Protein AF-A0AAV8ZRY1-F1 (afdb_monomer)

Foldseek 3Di:
DPPPPVVVVVVVVVVVVVVVVVVVVVVVVVVVVVVVVVVDPCVVVVVPPDDDDDDDDDPPDPPPPDPPDPDDDDDPVVVVVLVVLLVLLVVLQVQLPDPDLVSNLVSLLVNQVRDDHDLVSLQVQQVSHDLLSLLSNLQNANHDLSNADDAPPVLVDDDPPPDDVVPPLPDDPVNVVVCVVDVDPVVVVVVVLVVLLVQLLDQVCLVVCVVVVVLLVLVSVCSNPVVDPSSLLSSLSSLLSSLLPLVCSRVCRNRRVSSVLSVQLPDPQCSRNFSSLLSSQSNNPSHLFHAHPQKTFLPPSHDDPDAFFEEEEEFEAALDFQQGRQFDDDPDPPPPDSPDDDPPPPDDPDDDPDDDDDDPQDPVRVVVVVVVVDVVVVVLQVDWDQLDPDQPPQDPVSDDCSTDRSVPPPVPPVPVPDGGSGCCNPPVCVVPVSYGYMYGGDDHDPDDPDDPDPPDPDPDDLLNVLVVVLVSCVSRVNPVHHYHYDYDHSRVVSVVSNVVVD

pLDDT: mean 73.97, std 20.67, range [26.52, 97.5]

Radius of gyration: 34.52 Å; Cα contacts (8 Å, |Δi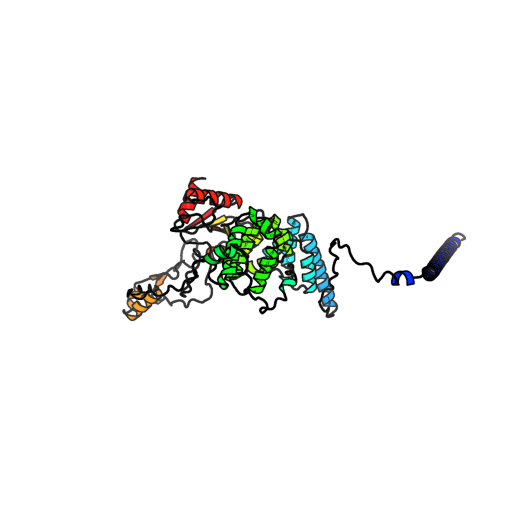|>4): 490; chains: 1; bounding box: 80×56×140 Å

Secondary structure (DSSP, 8-state):
--SHHHHHHHHHHHHHHHHHHHHHHHHHHHHHHHHHHHHS-TTHHHHTTS-------------------------HHHHHHHHHHHHHHHHHHHHHTSS-HHHHHHHHHHHTT-----HHHHHHHHHH--HHHHHHHHTTSS--GGGSPPPPGGGT---TT---GGGSSSSSTTHHHHTTT--SHHHHHHHHHHHHHHHHTSHHHHHHHHHTTHHHHHHHHHHHTTT-HHHHHHHHHHHHHHTTSGGGHHHHHHTTHHHHHHHHTT-SSHHHHHHHHHHHHHH-TT------TTEEEEE-SS--SS---EEEEEE--TT--HHHHTSPPPSS------TT--------------PPPPP---HHHHHHHHHHHS-HHHHHHH-EEESSSS-TT--TT--S--EEEGGG-------TT---S-HIIIIIHHH-TTEEEEEE-----SS--S-SSTT------HHHHHHHHHHHHHHTTTTSS-EEEEE-THHHHHHHHHHTT-

InterPro domains:
  IPR011989 Armadillo-like helical [G3DSA:1.25.10.10] (89-319)
  IPR016024 Armadillo-type fold [SSF48371] (89-302)
  IPR029058 Alpha/Beta hydrolase fold [SSF53474] (310-501)
  IPR052374 SERAC1 [PTHR48182] (255-501)
  IPR060562 SERAC1, N-terminal [PF27756] (91-151)

Mean predicted aligned error: 16.8 Å

Sequence (502 aa):
MRHKKFSNLLKYLSVTFIGTSAGWAYYQIKKTQCVLETAVDTSVLKVKGTTLQQEESHVEEFVQMQPFYPYEKSNLFRNTLDSLKFAYARRLVRLANSDNKSFRIKAVRQLGKVQHLDKWHCALLANMIDPRTAVGLARSGDVDKRLFMEPPLRYHNYNRDMIDNSHIVDHDSSSLELSKFILSESDVLPKCLESLLHHSSLEKYTKDIVDLNGLPLLMEIHHRYKNDINITIKLCQILSFMSFNRSLLQPIHKSGWIGVLSEWVNHKDIRISVPAARALANLDVDNDLTYSRRLYPLHPLLRTSRDQEVDVIFVHGLLGGVFYTWRQRSQAPNVMSIIGKNKKKEIILSGIEDTNPPERKTTKEFFRELKDQIDFEDICREFEIVWDDIPLKTNINAEGPYTCPGTTYDSKKNDGSLYTHCWPKDWLAVDCHNLRIIGINYETSLSMWAPICPSEKVKFTLEERSDELLGKLLGTGLGNKPIVWVTHSMGGLIVKNILCKG

Structure (mmCIF, N/CA/C/O backbone):
data_AF-A0AAV8ZRY1-F1
#
_entry.id   AF-A0AAV8ZRY1-F1
#
loop_
_atom_site.group_PDB
_atom_site.id
_atom_site.type_symbol
_atom_site.label_atom_id
_atom_site.label_alt_id
_atom_site.label_comp_id
_atom_site.label_asym_id
_atom_site.label_entity_id
_atom_site.label_seq_id
_atom_site.pdbx_PDB_ins_code
_atom_site.Cartn_x
_atom_site.Cartn_y
_atom_site.Cartn_z
_atom_site.occupancy
_atom_site.B_iso_or_equiv
_atom_site.auth_seq_id
_atom_site.auth_comp_id
_atom_site.auth_asym_id
_atom_site.auth_atom_id
_atom_site.pdbx_PDB_model_num
ATOM 1 N N . MET A 1 1 ? -1.579 -14.558 -92.190 1.00 52.06 1 MET A N 1
ATOM 2 C CA . MET A 1 1 ? -0.639 -15.344 -91.346 1.00 52.06 1 MET A CA 1
ATOM 3 C C . MET A 1 1 ? 0.729 -14.651 -91.098 1.00 52.06 1 MET A C 1
ATOM 5 O O . MET A 1 1 ? 1.733 -15.337 -90.966 1.00 52.06 1 MET A O 1
ATOM 9 N N . ARG A 1 2 ? 0.815 -13.308 -90.966 1.00 51.38 2 ARG A N 1
ATOM 10 C CA . ARG A 1 2 ? 2.103 -12.584 -90.757 1.00 51.38 2 ARG A CA 1
ATOM 11 C C . ARG A 1 2 ? 2.252 -11.807 -89.432 1.00 51.38 2 ARG A C 1
ATOM 13 O O . ARG A 1 2 ? 3.357 -11.388 -89.126 1.00 51.38 2 ARG A O 1
ATOM 20 N N . HIS A 1 3 ? 1.218 -11.694 -88.591 1.00 53.19 3 HIS A N 1
ATOM 21 C CA . HIS A 1 3 ? 1.291 -10.878 -87.360 1.00 53.19 3 HIS A CA 1
ATOM 22 C C . HIS A 1 3 ? 1.799 -11.599 -86.093 1.00 53.19 3 HIS A C 1
ATOM 24 O O . HIS A 1 3 ? 2.264 -10.940 -85.168 1.00 53.19 3 HIS A O 1
ATOM 30 N N . LYS A 1 4 ? 1.774 -12.940 -86.027 1.00 53.91 4 LYS A N 1
ATOM 31 C CA . LYS A 1 4 ? 2.181 -13.689 -84.813 1.00 53.91 4 LYS A CA 1
ATOM 32 C C . LYS A 1 4 ? 3.693 -13.944 -84.678 1.00 53.91 4 LYS A C 1
ATOM 34 O O . LYS A 1 4 ? 4.143 -14.246 -83.580 1.00 53.91 4 LYS A O 1
A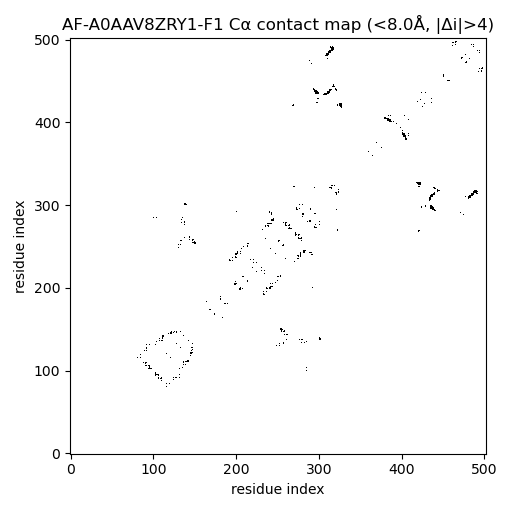TOM 39 N N . LYS A 1 5 ? 4.492 -13.796 -85.746 1.00 55.09 5 LYS A N 1
ATOM 40 C CA . LYS A 1 5 ? 5.957 -14.016 -85.690 1.00 55.09 5 LYS A CA 1
ATOM 41 C C . LYS A 1 5 ? 6.750 -12.807 -85.165 1.00 55.09 5 LYS A C 1
ATOM 43 O O . LYS A 1 5 ? 7.821 -13.000 -84.606 1.00 55.09 5 LYS A O 1
ATOM 48 N N . PHE A 1 6 ? 6.219 -11.586 -85.274 1.00 54.16 6 PHE A N 1
ATOM 49 C CA . PHE A 1 6 ? 6.943 -10.363 -84.889 1.00 54.16 6 PHE A CA 1
ATOM 50 C C . PHE A 1 6 ? 6.922 -10.092 -83.369 1.00 54.16 6 PHE A C 1
ATOM 52 O O . PHE A 1 6 ? 7.895 -9.602 -82.806 1.00 54.16 6 PHE A O 1
ATOM 59 N N . SER A 1 7 ? 5.846 -10.490 -82.679 1.00 58.00 7 SER A N 1
ATOM 60 C CA . SER A 1 7 ? 5.694 -10.306 -81.224 1.00 58.00 7 SER A CA 1
ATOM 61 C C . SER A 1 7 ? 6.673 -11.150 -80.399 1.00 58.00 7 SER A C 1
ATOM 63 O O . SER A 1 7 ? 7.182 -10.679 -79.383 1.00 58.00 7 SER A O 1
ATOM 65 N N . ASN A 1 8 ? 6.976 -12.374 -80.841 1.00 54.97 8 ASN A N 1
ATOM 66 C CA . ASN A 1 8 ? 7.923 -13.232 -80.131 1.00 54.97 8 ASN A CA 1
ATOM 67 C C . ASN A 1 8 ? 9.366 -12.743 -80.319 1.00 54.97 8 ASN A C 1
ATOM 69 O O . ASN A 1 8 ? 10.128 -12.749 -79.360 1.00 54.97 8 ASN A O 1
ATOM 73 N N . LEU A 1 9 ? 9.720 -12.233 -81.504 1.00 58.62 9 LEU A N 1
ATOM 74 C CA . LEU A 1 9 ? 11.056 -11.695 -81.777 1.00 58.62 9 LEU A CA 1
ATOM 75 C C . LEU A 1 9 ? 11.379 -10.465 -80.905 1.00 58.62 9 LEU A C 1
ATOM 77 O O . LEU A 1 9 ? 12.479 -10.372 -80.366 1.00 58.62 9 LEU A O 1
ATOM 81 N N . LEU A 1 10 ? 10.404 -9.569 -80.691 1.00 57.78 10 LEU A N 1
ATOM 82 C CA . LEU A 1 10 ? 10.576 -8.401 -79.815 1.00 57.78 10 LEU A CA 1
ATOM 83 C C . LEU A 1 10 ? 10.796 -8.784 -78.342 1.00 57.78 10 LEU A C 1
ATOM 85 O O . LEU A 1 10 ? 11.590 -8.143 -77.659 1.00 57.78 10 LEU A O 1
ATOM 89 N N . LYS A 1 11 ? 10.131 -9.842 -77.856 1.00 56.59 11 LYS A N 1
ATOM 90 C CA . LYS A 1 11 ? 10.300 -10.331 -76.476 1.00 56.59 11 LYS A CA 1
ATOM 91 C C . LYS A 1 11 ? 11.674 -10.961 -76.243 1.00 56.59 11 LYS A C 1
ATOM 93 O O . LYS A 1 11 ? 12.253 -10.772 -75.178 1.00 56.59 11 LYS A O 1
ATOM 98 N N . TYR A 1 12 ? 12.217 -11.679 -77.228 1.00 59.38 12 TYR A N 1
ATOM 99 C CA . TYR A 1 12 ? 13.570 -12.232 -77.110 1.00 59.38 12 TYR A CA 1
ATOM 100 C C . TYR A 1 12 ? 14.637 -11.131 -77.151 1.00 59.38 12 TYR A C 1
ATOM 102 O O . TYR A 1 12 ? 15.556 -11.165 -76.337 1.00 59.38 12 TYR A O 1
ATOM 110 N N . LEU A 1 13 ? 14.460 -10.105 -77.995 1.00 56.59 13 LEU A N 1
ATOM 111 C CA . LEU A 1 13 ? 15.364 -8.950 -78.058 1.00 56.59 13 LEU A CA 1
ATOM 112 C C . LEU A 1 13 ? 15.373 -8.119 -76.760 1.00 56.59 13 LEU A C 1
ATOM 114 O O . LEU A 1 13 ? 16.441 -7.688 -76.321 1.00 56.59 13 LEU A O 1
ATOM 118 N N . SER A 1 14 ? 14.222 -7.938 -76.098 1.00 55.66 14 SER A N 1
ATOM 119 C CA . SER A 1 14 ? 14.163 -7.211 -74.819 1.00 55.66 14 SER A CA 1
ATOM 120 C C . SER A 1 14 ? 14.844 -7.967 -73.674 1.00 55.66 14 SER A C 1
ATOM 122 O O . SER A 1 14 ? 15.498 -7.353 -72.836 1.00 55.66 14 SER A O 1
ATOM 124 N N . VAL A 1 15 ? 14.735 -9.300 -73.645 1.00 59.84 15 VAL A N 1
ATOM 125 C CA . VAL A 1 15 ? 15.370 -10.130 -72.604 1.00 59.84 15 VAL A CA 1
ATOM 126 C C . VAL A 1 15 ? 16.889 -10.175 -72.785 1.00 59.84 15 VAL A C 1
ATOM 128 O O . VAL A 1 15 ? 17.621 -10.079 -71.800 1.00 59.84 15 VAL A O 1
ATOM 131 N N . THR A 1 16 ? 17.382 -10.232 -74.027 1.00 59.72 16 THR A N 1
ATOM 132 C CA . THR A 1 16 ? 18.827 -10.173 -74.291 1.00 59.72 16 THR A CA 1
ATOM 133 C C . THR A 1 16 ? 19.429 -8.816 -73.932 1.00 59.72 16 THR A C 1
ATOM 135 O O . THR A 1 16 ? 20.517 -8.781 -73.366 1.00 59.72 16 THR A O 1
ATOM 138 N N . PHE A 1 17 ? 18.710 -7.710 -74.165 1.00 60.47 17 PHE A N 1
ATOM 139 C CA . PHE A 1 17 ? 19.205 -6.367 -73.841 1.00 60.47 17 PHE A CA 1
ATOM 140 C C . PHE A 1 17 ? 19.346 -6.153 -72.323 1.00 60.47 17 PHE A C 1
ATOM 142 O O . PHE A 1 17 ? 20.388 -5.690 -71.857 1.00 60.47 17 PHE A O 1
ATOM 149 N N . ILE A 1 18 ? 18.346 -6.586 -71.542 1.00 61.22 18 ILE A N 1
ATOM 150 C CA . ILE A 1 18 ? 18.346 -6.473 -70.072 1.00 61.22 18 ILE A CA 1
ATOM 151 C C . ILE A 1 18 ? 19.431 -7.361 -69.439 1.00 61.22 18 ILE A C 1
ATOM 153 O O . ILE A 1 18 ? 20.111 -6.942 -68.499 1.00 61.22 18 ILE A O 1
ATOM 157 N N . GLY A 1 19 ? 19.642 -8.569 -69.975 1.00 63.50 19 GLY A N 1
ATOM 158 C CA . GLY A 1 19 ? 20.704 -9.467 -69.512 1.00 63.50 19 GLY A CA 1
ATOM 159 C C . GLY A 1 19 ? 22.102 -8.881 -69.730 1.00 63.50 19 GLY A C 1
ATOM 160 O O . GLY A 1 19 ? 22.937 -8.908 -68.824 1.00 63.50 19 GLY A O 1
ATOM 161 N N . THR A 1 20 ? 22.344 -8.276 -70.898 1.00 69.12 20 THR A N 1
ATOM 162 C CA . THR A 1 20 ? 23.635 -7.643 -71.205 1.00 69.12 20 THR A CA 1
ATOM 163 C C . THR A 1 20 ? 23.892 -6.374 -70.389 1.00 69.12 20 THR A C 1
ATOM 165 O O . THR A 1 20 ? 25.020 -6.165 -69.945 1.00 69.12 20 THR A O 1
ATOM 168 N N . SER A 1 21 ? 22.865 -5.560 -70.106 1.00 65.81 21 SER A N 1
ATOM 169 C CA . SER A 1 21 ? 23.025 -4.352 -69.285 1.00 65.81 21 SER A CA 1
ATOM 170 C C . SER A 1 21 ? 23.278 -4.671 -67.810 1.00 65.81 21 SER A C 1
ATOM 172 O O . SER A 1 21 ? 24.099 -4.012 -67.175 1.00 65.81 21 SER A O 1
ATOM 174 N N . ALA A 1 22 ? 22.625 -5.705 -67.265 1.00 72.00 22 ALA A N 1
ATOM 175 C CA . ALA A 1 22 ? 22.845 -6.144 -65.886 1.00 72.00 22 ALA A CA 1
ATOM 176 C C . ALA A 1 22 ? 24.243 -6.759 -65.695 1.00 72.00 22 ALA A C 1
ATOM 178 O O . ALA A 1 22 ? 24.925 -6.454 -64.716 1.00 72.00 22 ALA A O 1
ATOM 179 N N . GLY A 1 23 ? 24.704 -7.565 -66.660 1.00 74.50 23 GLY A N 1
ATOM 180 C CA . GLY A 1 23 ? 26.063 -8.113 -66.659 1.00 74.50 23 GLY A CA 1
ATOM 181 C C . GLY A 1 23 ? 27.139 -7.027 -66.762 1.00 74.50 23 GLY A C 1
ATOM 182 O O . GLY A 1 23 ? 28.133 -7.071 -66.037 1.00 74.50 23 GLY A O 1
ATOM 183 N N . TRP A 1 24 ? 26.915 -6.008 -67.599 1.00 80.12 24 TRP A N 1
ATOM 184 C CA . TRP A 1 24 ? 27.822 -4.865 -67.719 1.00 80.12 24 TRP A CA 1
ATOM 185 C C . TRP A 1 24 ? 27.869 -4.023 -66.436 1.00 80.12 24 TRP A C 1
ATOM 187 O O . TRP A 1 24 ? 28.955 -3.679 -65.978 1.00 80.12 24 TRP A O 1
ATOM 197 N N . ALA A 1 25 ? 26.724 -3.759 -65.799 1.00 77.81 25 ALA A N 1
ATOM 198 C CA . ALA A 1 25 ? 26.672 -3.041 -64.524 1.00 77.81 25 ALA A CA 1
ATOM 199 C C . ALA A 1 25 ? 27.385 -3.807 -63.395 1.00 77.81 25 ALA A C 1
ATOM 201 O O . ALA A 1 25 ? 28.171 -3.218 -62.655 1.00 77.81 25 ALA A O 1
ATOM 202 N N . TYR A 1 26 ? 27.180 -5.126 -63.298 1.00 81.50 26 TYR A N 1
ATOM 203 C CA . TYR A 1 26 ? 27.884 -5.968 -62.326 1.00 81.50 26 TYR A CA 1
ATOM 204 C C . TYR A 1 26 ? 29.403 -5.950 -62.549 1.00 81.50 26 TYR A C 1
ATOM 206 O O . TYR A 1 26 ? 30.174 -5.811 -61.598 1.00 81.50 26 TYR A O 1
ATOM 214 N N . TYR A 1 27 ? 29.836 -6.026 -63.811 1.00 85.25 27 TYR A N 1
ATOM 215 C CA . TYR A 1 27 ? 31.248 -5.914 -64.168 1.00 85.25 27 TYR A CA 1
ATOM 216 C C . TYR A 1 27 ? 31.836 -4.550 -63.777 1.00 85.25 27 TYR A C 1
ATOM 218 O O . TYR A 1 27 ? 32.923 -4.502 -63.199 1.00 85.25 27 TYR A O 1
ATOM 226 N N . GLN A 1 28 ? 31.114 -3.449 -64.020 1.00 79.88 28 GLN A N 1
ATOM 227 C CA . GLN A 1 28 ? 31.569 -2.113 -63.625 1.00 79.88 28 GLN A CA 1
ATOM 228 C C . GLN A 1 28 ? 31.675 -1.962 -62.106 1.00 79.88 28 GLN A C 1
ATOM 230 O O . GLN A 1 28 ? 32.688 -1.449 -61.647 1.00 79.88 28 GLN A O 1
ATOM 235 N N . ILE A 1 29 ? 30.709 -2.474 -61.332 1.00 81.75 29 ILE A N 1
ATOM 236 C CA . ILE A 1 29 ? 30.741 -2.434 -59.858 1.00 81.75 29 ILE A CA 1
ATOM 237 C C . ILE A 1 29 ? 31.947 -3.202 -59.310 1.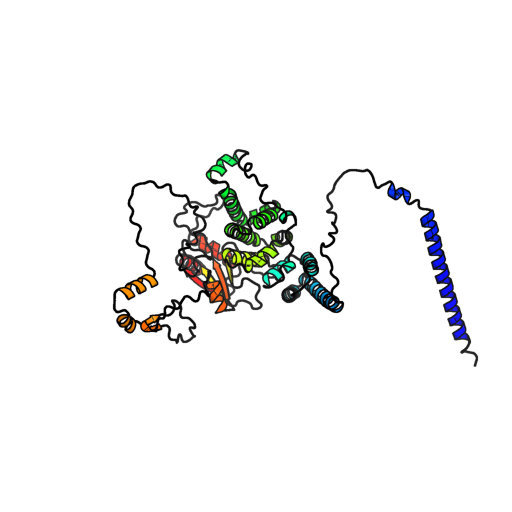00 81.75 29 ILE A C 1
ATOM 239 O O . ILE A 1 29 ? 32.660 -2.702 -58.441 1.00 81.75 29 ILE A O 1
ATOM 243 N N . LYS A 1 30 ? 32.228 -4.402 -59.835 1.00 79.25 30 LYS A N 1
ATOM 244 C CA . LYS A 1 30 ? 33.404 -5.170 -59.400 1.00 79.25 30 LYS A CA 1
ATOM 245 C C . LYS A 1 30 ? 34.716 -4.474 -59.756 1.00 79.25 30 LYS A C 1
ATOM 247 O O . LYS A 1 30 ? 35.675 -4.533 -58.987 1.00 79.25 30 LYS A O 1
ATOM 252 N N . LYS A 1 31 ? 34.764 -3.810 -60.913 1.00 81.94 31 LYS A N 1
ATOM 253 C CA . LYS A 1 31 ? 35.942 -3.063 -61.354 1.00 81.94 31 LYS A CA 1
ATOM 254 C C . LYS A 1 31 ? 36.179 -1.826 -60.484 1.00 81.94 31 LYS A C 1
ATOM 256 O O . LYS A 1 31 ? 37.316 -1.604 -60.081 1.00 81.94 31 LYS A O 1
ATOM 261 N N . THR A 1 32 ? 35.141 -1.060 -60.141 1.00 73.56 32 THR A N 1
ATOM 262 C CA . THR A 1 32 ? 35.274 0.084 -59.222 1.00 73.56 32 THR A CA 1
ATOM 263 C C . THR A 1 32 ? 35.613 -0.346 -57.803 1.00 73.56 32 THR A C 1
ATOM 265 O O . THR A 1 32 ? 36.431 0.321 -57.178 1.00 73.56 32 THR A O 1
ATOM 268 N N . GLN A 1 33 ? 35.076 -1.467 -57.312 1.00 75.06 33 GLN A N 1
ATOM 269 C CA . GLN A 1 33 ? 35.455 -2.013 -56.005 1.00 75.06 33 GLN A CA 1
ATOM 270 C C . GLN A 1 33 ? 36.952 -2.349 -55.950 1.00 75.06 33 GLN A C 1
ATOM 272 O O . GLN A 1 33 ? 37.641 -1.915 -55.034 1.00 75.06 33 GLN A O 1
ATOM 277 N N . CYS A 1 34 ? 37.475 -3.046 -56.963 1.00 74.12 34 CYS A N 1
ATOM 278 C CA . CYS A 1 34 ? 38.893 -3.400 -57.021 1.00 74.12 34 CYS A CA 1
ATOM 279 C C . CYS A 1 34 ? 39.795 -2.156 -57.112 1.00 74.12 34 CYS A C 1
ATOM 281 O O . CYS A 1 34 ? 40.821 -2.082 -56.439 1.00 74.12 34 CYS A O 1
ATOM 283 N N . VAL A 1 35 ? 39.393 -1.138 -57.882 1.00 76.94 35 VAL A N 1
ATOM 284 C CA . VAL A 1 35 ? 40.131 0.134 -57.959 1.00 76.94 35 VAL A CA 1
ATOM 285 C C . VAL A 1 35 ? 40.095 0.886 -56.624 1.00 76.94 35 VAL A C 1
ATOM 287 O O . VAL A 1 35 ? 41.128 1.393 -56.207 1.00 76.94 35 VAL A O 1
ATOM 290 N N . LEU A 1 36 ? 38.958 0.920 -55.922 1.00 63.31 36 LEU A N 1
ATOM 291 C CA . LEU A 1 36 ? 38.837 1.556 -54.603 1.00 63.31 36 LEU A CA 1
ATOM 292 C C . LEU A 1 36 ? 39.663 0.837 -53.529 1.00 63.31 36 LEU A C 1
ATOM 294 O O . LEU A 1 36 ? 40.343 1.496 -52.749 1.00 63.31 36 LEU A O 1
ATOM 298 N N . GLU A 1 37 ? 39.660 -0.496 -53.524 1.00 66.25 37 GLU A N 1
ATOM 299 C CA . GLU A 1 37 ? 40.460 -1.309 -52.597 1.00 66.25 37 GLU A CA 1
ATOM 300 C C . GLU A 1 37 ? 41.972 -1.179 -52.851 1.00 66.25 37 GLU A C 1
ATOM 302 O O . GLU A 1 37 ? 42.760 -1.355 -51.927 1.00 66.25 37 GLU A O 1
ATOM 307 N N . THR A 1 38 ? 42.381 -0.823 -54.076 1.00 70.19 38 THR A N 1
ATOM 308 C CA . THR A 1 38 ? 43.798 -0.613 -54.434 1.00 70.19 38 THR A CA 1
ATOM 309 C C . THR A 1 38 ? 44.236 0.852 -54.286 1.00 70.19 38 THR A C 1
ATOM 311 O O . THR A 1 38 ? 45.414 1.123 -54.071 1.00 70.19 38 THR A O 1
ATOM 314 N N . ALA A 1 39 ? 43.309 1.810 -54.405 1.00 66.81 39 ALA A N 1
ATOM 315 C CA . ALA A 1 39 ? 43.596 3.246 -54.338 1.00 66.81 39 ALA A CA 1
ATOM 316 C C . ALA A 1 39 ? 43.594 3.812 -52.909 1.00 66.81 39 ALA A C 1
ATOM 318 O O . ALA A 1 39 ? 44.154 4.884 -52.679 1.00 66.81 39 ALA A O 1
ATOM 319 N N . VAL A 1 40 ? 42.963 3.123 -51.954 1.00 57.97 40 VAL A N 1
ATOM 320 C CA . VAL A 1 40 ? 42.898 3.557 -50.555 1.00 57.97 40 VAL A CA 1
ATOM 321 C C . VAL A 1 40 ? 43.847 2.708 -49.721 1.00 57.97 40 VAL A C 1
ATOM 323 O O . VAL A 1 40 ? 43.578 1.542 -49.436 1.00 57.97 40 VAL A O 1
ATOM 326 N N . ASP A 1 41 ? 44.956 3.309 -49.299 1.00 57.50 41 ASP A N 1
ATOM 327 C CA . ASP A 1 41 ? 45.880 2.686 -48.359 1.00 57.50 41 ASP A CA 1
ATOM 328 C C . ASP A 1 41 ? 45.215 2.568 -46.974 1.00 57.50 41 ASP A C 1
ATOM 330 O O . ASP A 1 41 ? 45.137 3.515 -46.186 1.00 57.50 41 ASP A O 1
ATOM 334 N N . THR A 1 42 ? 44.677 1.383 -46.684 1.00 61.03 42 THR A N 1
ATOM 335 C CA . THR A 1 42 ? 43.974 1.079 -45.426 1.00 61.03 42 THR A CA 1
ATOM 336 C C . THR A 1 42 ? 44.913 1.001 -44.216 1.00 61.03 42 THR A C 1
ATOM 338 O O . THR A 1 42 ? 44.446 0.871 -43.081 1.00 61.03 42 THR A O 1
ATOM 341 N N . SER A 1 43 ? 46.230 1.140 -44.413 1.00 58.31 43 SER A N 1
ATOM 342 C CA . SER A 1 43 ? 47.215 1.184 -43.330 1.00 58.31 43 SER A CA 1
ATOM 343 C C . SER A 1 43 ? 47.114 2.454 -42.467 1.00 58.31 43 SER A C 1
ATOM 345 O O . SER A 1 43 ? 47.395 2.394 -41.269 1.00 58.31 43 SER A O 1
ATOM 347 N N . VAL A 1 44 ? 46.589 3.568 -43.000 1.00 54.00 44 VAL A N 1
ATOM 348 C CA . VAL A 1 44 ? 46.412 4.836 -42.257 1.00 54.00 44 VAL A CA 1
ATOM 349 C C . VAL A 1 44 ? 45.353 4.722 -41.148 1.00 54.00 44 VAL A C 1
ATOM 351 O O . VAL A 1 44 ? 45.446 5.395 -40.120 1.00 54.00 44 VAL A O 1
ATOM 354 N N . LEU A 1 45 ? 44.383 3.812 -41.290 1.00 50.06 45 LEU A N 1
ATOM 355 C CA . LEU A 1 45 ? 43.372 3.550 -40.256 1.00 50.06 45 LEU A CA 1
ATOM 356 C C . LEU A 1 45 ? 43.932 2.771 -39.056 1.00 50.06 45 LEU A C 1
ATOM 358 O O . LEU A 1 45 ? 43.359 2.837 -37.972 1.00 50.06 45 LEU A O 1
ATOM 362 N N . LYS A 1 46 ? 45.065 2.072 -39.215 1.00 53.94 46 LYS A N 1
ATOM 363 C CA . LYS A 1 46 ? 45.738 1.361 -38.113 1.00 53.94 46 LYS A CA 1
ATOM 364 C C . LYS A 1 46 ? 46.675 2.257 -37.300 1.00 53.94 46 LYS A C 1
ATOM 366 O O . LYS A 1 46 ? 46.963 1.934 -36.155 1.00 53.94 46 LYS A O 1
ATOM 371 N N . VAL A 1 47 ? 47.115 3.388 -37.855 1.00 50.78 47 VAL A N 1
ATOM 372 C CA . VAL A 1 47 ? 48.062 4.309 -37.197 1.00 50.78 47 VAL A CA 1
ATOM 373 C C . VAL A 1 47 ? 47.366 5.273 -36.224 1.00 50.78 47 VAL A C 1
ATOM 375 O O . VAL A 1 47 ? 48.002 5.801 -35.320 1.00 50.78 47 VAL A O 1
ATOM 378 N N . LYS A 1 48 ? 46.043 5.459 -36.329 1.00 41.59 48 LYS A N 1
ATOM 379 C CA . LYS A 1 48 ? 45.269 6.353 -35.442 1.00 41.59 48 LYS A CA 1
ATOM 380 C C . LYS A 1 48 ? 44.736 5.701 -34.155 1.00 41.59 48 LYS A C 1
ATOM 382 O O . LYS A 1 48 ? 44.014 6.354 -33.410 1.00 41.59 48 LYS A O 1
ATOM 387 N N . GLY A 1 49 ? 45.075 4.435 -33.896 1.00 41.91 49 GLY A N 1
ATOM 388 C CA . GLY A 1 49 ? 44.591 3.667 -32.740 1.00 41.91 49 GLY A CA 1
ATOM 389 C C . GLY A 1 49 ? 45.369 3.866 -31.436 1.00 41.91 49 GLY A C 1
ATOM 390 O O . GLY A 1 49 ? 44.983 3.303 -30.416 1.00 41.91 49 GLY A O 1
ATOM 391 N N . THR A 1 50 ? 46.446 4.651 -31.434 1.00 45.16 50 THR A N 1
ATOM 392 C CA . THR A 1 50 ? 47.291 4.811 -30.248 1.00 45.16 50 THR A CA 1
ATOM 393 C C . THR A 1 50 ? 47.651 6.274 -30.046 1.00 45.16 50 THR A C 1
ATOM 395 O O . THR A 1 50 ? 48.389 6.855 -30.836 1.00 45.16 50 THR A O 1
ATOM 398 N N . THR A 1 51 ? 47.199 6.817 -28.914 1.00 38.25 51 THR A N 1
ATOM 399 C CA . THR A 1 51 ? 47.543 8.132 -28.343 1.00 38.25 51 THR A CA 1
ATOM 400 C C . THR A 1 51 ? 46.670 9.289 -28.821 1.00 38.25 51 THR A C 1
ATOM 402 O O . THR A 1 51 ? 46.972 9.920 -29.823 1.00 38.25 51 THR A O 1
ATOM 405 N N . LEU A 1 52 ? 45.621 9.599 -28.052 1.00 33.34 52 LEU A N 1
ATOM 406 C CA . LEU A 1 52 ? 45.382 10.932 -27.482 1.00 33.34 52 LEU A CA 1
ATOM 407 C C . LEU A 1 52 ? 44.417 10.775 -26.292 1.00 33.34 52 LEU A C 1
ATOM 409 O O . LEU A 1 52 ? 43.287 10.317 -26.442 1.00 33.34 52 LEU A O 1
ATOM 413 N N . GLN A 1 53 ? 44.923 11.092 -25.103 1.00 31.16 53 GLN A N 1
ATOM 414 C CA . GLN A 1 53 ? 44.196 11.135 -23.838 1.00 31.16 53 GLN A CA 1
ATOM 415 C C . GLN A 1 53 ? 43.440 12.472 -23.693 1.00 31.16 53 GLN A C 1
ATOM 417 O O . GLN A 1 53 ? 44.011 13.523 -23.962 1.00 31.16 53 GLN A O 1
ATOM 422 N N . GLN A 1 54 ? 42.208 12.362 -23.177 1.00 30.52 54 GLN A N 1
ATOM 423 C CA . GLN A 1 54 ? 41.484 13.270 -22.266 1.00 30.52 54 GLN A CA 1
ATOM 424 C C . GLN A 1 54 ? 40.904 14.618 -22.757 1.00 30.52 54 GLN A C 1
ATOM 426 O O . GLN A 1 54 ? 41.613 15.602 -22.906 1.00 30.52 54 GLN A O 1
ATOM 431 N N . GLU A 1 55 ? 39.565 14.664 -22.844 1.00 28.22 55 GLU A N 1
ATOM 432 C CA . GLU A 1 55 ? 38.688 15.510 -22.003 1.00 28.22 55 GLU A CA 1
ATOM 433 C C . GLU A 1 55 ? 37.264 14.897 -22.003 1.00 28.22 55 GLU A C 1
ATOM 435 O O . GLU A 1 55 ? 36.554 14.906 -23.009 1.00 28.22 55 GLU A O 1
ATOM 440 N N . GLU A 1 56 ? 36.877 14.261 -20.890 1.00 28.31 56 GLU A N 1
ATOM 441 C CA . GLU A 1 56 ? 35.625 13.503 -20.733 1.00 28.31 56 GLU A CA 1
ATOM 442 C C . GLU A 1 56 ? 34.420 14.431 -20.506 1.00 28.31 56 GLU A C 1
ATOM 444 O O . GLU A 1 56 ? 34.253 15.027 -19.445 1.00 28.31 56 GLU A O 1
ATOM 449 N N . SER A 1 57 ? 33.516 14.479 -21.486 1.00 26.52 57 SER A N 1
ATOM 450 C CA . SER A 1 57 ? 32.097 14.745 -21.243 1.00 26.52 57 SER A CA 1
ATOM 451 C C . SER A 1 57 ? 31.387 13.391 -21.244 1.00 26.52 57 SER A C 1
ATOM 453 O O . SER A 1 57 ? 31.327 12.718 -22.270 1.00 26.52 57 SER A O 1
ATOM 455 N N . HIS A 1 58 ? 30.922 12.939 -20.075 1.00 26.94 58 HIS A N 1
ATOM 456 C CA . HIS A 1 58 ? 30.268 11.637 -19.912 1.00 26.94 58 HIS A CA 1
ATOM 457 C C . HIS A 1 58 ? 28.920 11.595 -20.651 1.00 26.94 58 HIS A C 1
ATOM 459 O O . HIS A 1 58 ? 27.85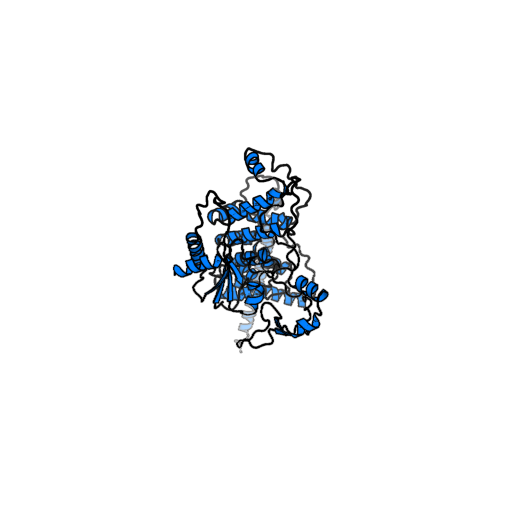6 11.822 -20.078 1.00 26.94 58 HIS A O 1
ATOM 465 N N . VAL A 1 59 ? 28.970 11.279 -21.941 1.00 29.30 59 VAL A N 1
ATOM 466 C CA . VAL A 1 59 ? 27.875 10.634 -22.659 1.00 29.30 59 VAL A CA 1
ATOM 467 C C . VAL A 1 59 ? 27.978 9.155 -22.303 1.00 29.30 59 VAL A C 1
ATOM 469 O O . VAL A 1 59 ? 28.963 8.511 -22.651 1.00 29.30 59 VAL A O 1
ATOM 472 N N . GLU A 1 60 ? 27.005 8.640 -21.548 1.00 30.42 60 GLU A N 1
ATOM 473 C CA . GLU A 1 60 ? 26.908 7.219 -21.201 1.00 30.42 60 GLU A CA 1
ATOM 474 C C . GLU A 1 60 ? 26.930 6.372 -22.480 1.00 30.42 60 GLU A C 1
ATOM 476 O O . GLU A 1 60 ? 25.950 6.266 -23.221 1.00 30.42 60 GLU A O 1
ATOM 481 N N . GLU A 1 61 ? 28.093 5.789 -22.751 1.00 29.75 61 GLU A N 1
ATOM 482 C CA . GLU A 1 61 ? 28.296 4.794 -23.783 1.00 29.75 61 GLU A CA 1
ATOM 483 C C . GLU A 1 61 ? 27.411 3.589 -23.445 1.00 29.75 61 GLU A C 1
ATOM 485 O O . GLU A 1 61 ? 27.521 2.981 -22.376 1.00 29.75 61 GLU A O 1
ATOM 490 N N . PHE A 1 62 ? 26.473 3.274 -24.340 1.00 26.67 62 PHE A N 1
ATOM 491 C CA . PHE A 1 62 ? 25.641 2.081 -24.247 1.00 26.67 62 PHE A CA 1
ATOM 492 C C . PHE A 1 62 ? 26.550 0.849 -24.245 1.00 26.67 62 PHE A C 1
ATOM 494 O O . PHE A 1 62 ? 26.929 0.335 -25.297 1.00 26.67 62 PHE A O 1
ATOM 501 N N . VAL A 1 63 ? 26.867 0.339 -23.055 1.00 29.75 63 VAL A N 1
ATOM 502 C CA . VAL A 1 63 ? 27.431 -0.997 -22.890 1.00 29.75 63 VAL A CA 1
ATOM 503 C C . VAL A 1 63 ? 26.414 -1.972 -23.474 1.00 29.75 63 VAL A C 1
ATOM 505 O O . VAL A 1 63 ? 25.360 -2.230 -22.889 1.00 29.75 63 VAL A O 1
ATOM 508 N N . GLN A 1 64 ? 26.716 -2.515 -24.652 1.00 28.23 64 GLN A N 1
ATOM 509 C CA . GLN A 1 64 ? 26.033 -3.687 -25.184 1.00 28.23 64 GLN A CA 1
ATOM 510 C C . GLN A 1 64 ? 26.348 -4.861 -24.246 1.00 28.23 64 GLN A C 1
ATOM 512 O O . GLN A 1 64 ? 27.294 -5.617 -24.451 1.00 28.23 64 GLN A O 1
ATOM 517 N N . MET A 1 65 ? 25.571 -5.001 -23.170 1.00 27.36 65 MET A N 1
ATOM 518 C CA . MET A 1 65 ? 25.581 -6.212 -22.360 1.00 27.36 65 MET A CA 1
ATOM 519 C C . MET A 1 65 ? 25.102 -7.358 -23.251 1.00 27.36 65 MET A C 1
ATOM 521 O O . MET A 1 65 ? 23.915 -7.457 -23.569 1.00 27.36 65 MET A O 1
ATOM 525 N N . GLN A 1 66 ? 26.020 -8.229 -23.675 1.00 29.97 66 GLN A N 1
ATOM 526 C CA . GLN A 1 66 ? 25.616 -9.539 -24.169 1.00 29.97 66 GLN A CA 1
ATOM 527 C C . GLN A 1 66 ? 24.880 -10.259 -23.030 1.00 29.97 66 GLN A C 1
ATOM 529 O O . GLN A 1 66 ? 25.414 -10.330 -21.920 1.00 29.97 66 GLN A O 1
ATOM 534 N N . PRO A 1 67 ? 23.658 -10.775 -23.250 1.00 33.19 67 PRO A N 1
ATOM 535 C CA . PRO A 1 67 ? 22.961 -11.513 -22.212 1.00 33.19 67 PRO A CA 1
ATOM 536 C C . PRO A 1 67 ? 23.765 -12.771 -21.861 1.00 33.19 67 PRO A C 1
ATOM 538 O O . PRO A 1 67 ? 23.964 -13.652 -22.696 1.00 33.19 67 PRO A O 1
ATOM 541 N N . PHE A 1 68 ? 24.210 -12.850 -20.607 1.00 39.09 68 PHE A N 1
ATOM 542 C CA . PHE A 1 68 ? 24.885 -14.003 -20.014 1.00 39.09 68 PHE A CA 1
ATOM 543 C C . PHE A 1 68 ? 23.865 -15.124 -19.749 1.00 39.09 68 PHE A C 1
ATOM 545 O O . PHE A 1 68 ? 23.528 -15.424 -18.607 1.00 39.09 68 PHE A O 1
ATOM 552 N N . TYR A 1 69 ? 23.302 -15.712 -20.806 1.00 41.16 69 TYR A N 1
ATOM 553 C CA . TYR A 1 69 ? 22.494 -16.926 -20.699 1.00 41.16 69 TYR A CA 1
ATOM 554 C C . TYR A 1 69 ? 22.902 -17.913 -21.795 1.00 41.16 69 TYR A C 1
ATOM 556 O O . TYR A 1 69 ? 22.738 -17.597 -22.975 1.00 41.16 69 TYR A O 1
ATOM 564 N N . PRO A 1 70 ? 23.426 -19.102 -21.443 1.00 35.56 70 PRO A N 1
ATOM 565 C CA . PRO A 1 70 ? 23.703 -20.134 -22.429 1.00 35.56 70 PRO A CA 1
ATOM 566 C C . PRO A 1 70 ? 22.380 -20.572 -23.072 1.00 35.56 70 PRO A C 1
ATOM 568 O O . PRO A 1 70 ? 21.466 -21.048 -22.400 1.00 35.56 70 PRO A O 1
ATOM 571 N N . TYR A 1 71 ? 22.256 -20.353 -24.380 1.00 40.00 71 TYR A N 1
ATOM 572 C CA . TYR A 1 71 ? 21.115 -20.797 -25.175 1.00 40.00 71 TYR A CA 1
ATOM 573 C C . TYR A 1 71 ? 21.280 -22.288 -25.490 1.00 40.00 71 TYR A C 1
ATOM 575 O O . TYR A 1 71 ? 21.979 -22.662 -26.434 1.00 40.00 71 TYR A O 1
ATOM 583 N N . GLU A 1 72 ? 20.655 -23.155 -24.695 1.00 45.59 72 GLU A N 1
ATOM 584 C CA . GLU A 1 72 ? 20.570 -24.579 -25.017 1.00 45.59 72 GLU A CA 1
ATOM 585 C C . GLU A 1 72 ? 19.483 -24.812 -26.073 1.00 45.59 72 GLU A C 1
ATOM 587 O O . GLU A 1 72 ? 18.291 -24.597 -25.843 1.00 45.59 72 GLU A O 1
ATOM 592 N N . LYS A 1 73 ? 19.892 -25.273 -27.261 1.00 39.97 73 LYS A N 1
ATOM 593 C CA . LYS A 1 73 ? 18.966 -25.731 -28.303 1.00 39.97 73 LYS A CA 1
ATOM 594 C C . LYS A 1 73 ? 18.236 -26.983 -27.813 1.00 39.97 73 LYS A C 1
ATOM 596 O O . LYS A 1 73 ? 18.737 -28.091 -27.970 1.00 39.97 73 LYS A O 1
ATOM 601 N N . SER A 1 74 ? 17.019 -26.819 -27.303 1.00 49.75 74 SER A N 1
ATOM 602 C CA . SER A 1 74 ? 16.063 -27.922 -27.179 1.00 49.75 74 SER A CA 1
ATOM 603 C C . SER A 1 74 ? 14.963 -27.802 -28.244 1.00 49.75 74 SER A C 1
ATOM 605 O O . SER A 1 74 ? 14.618 -26.707 -28.667 1.00 49.75 74 SER A O 1
ATOM 607 N N . ASN A 1 75 ? 14.505 -28.948 -28.756 1.00 54.25 75 ASN A N 1
ATOM 608 C CA . ASN A 1 75 ? 13.387 -29.222 -29.679 1.00 54.25 75 ASN A CA 1
ATOM 609 C C . ASN A 1 75 ? 12.771 -28.054 -30.493 1.00 54.25 75 ASN A C 1
ATOM 611 O O . ASN A 1 75 ? 12.083 -27.187 -29.959 1.00 54.25 75 ASN A O 1
ATOM 615 N N . LEU A 1 76 ? 12.871 -28.142 -31.829 1.00 55.72 76 LEU A N 1
ATOM 616 C CA . LEU A 1 76 ? 12.313 -27.199 -32.823 1.00 55.72 76 LEU A CA 1
ATOM 617 C C . LEU A 1 76 ? 10.868 -26.734 -32.537 1.00 55.72 76 LEU A C 1
ATOM 619 O O . LEU A 1 76 ? 10.583 -25.544 -32.640 1.00 55.72 76 LEU A O 1
ATOM 623 N N . PHE A 1 77 ? 9.969 -27.636 -32.128 1.00 56.47 77 PHE A N 1
ATOM 624 C CA . PHE A 1 77 ? 8.573 -27.290 -31.825 1.00 56.47 77 PHE A CA 1
ATOM 625 C C . PHE A 1 77 ? 8.412 -26.426 -30.564 1.00 56.47 77 PHE A C 1
ATOM 627 O O . PHE A 1 77 ? 7.606 -25.495 -30.574 1.00 56.47 77 PHE A O 1
ATOM 634 N N . ARG A 1 78 ? 9.203 -26.672 -29.506 1.00 61.59 78 ARG A N 1
ATOM 635 C CA . ARG A 1 78 ? 9.192 -25.828 -28.295 1.00 61.59 78 ARG A CA 1
ATOM 636 C C . ARG A 1 78 ? 9.641 -24.408 -28.636 1.00 61.59 78 ARG A C 1
ATOM 638 O O . ARG A 1 78 ? 8.916 -23.463 -28.350 1.00 61.59 78 ARG A O 1
ATOM 645 N N . ASN A 1 79 ? 10.711 -24.276 -29.421 1.00 66.00 79 ASN A N 1
ATOM 646 C CA . ASN A 1 79 ? 11.229 -22.972 -29.852 1.00 66.00 79 ASN A CA 1
ATOM 647 C C . ASN A 1 79 ? 10.201 -22.141 -30.634 1.00 66.00 79 ASN A C 1
ATOM 649 O O . ASN A 1 79 ? 10.113 -20.931 -30.438 1.00 66.00 79 ASN A O 1
ATOM 653 N N . THR A 1 80 ? 9.391 -22.768 -31.496 1.00 72.50 80 THR A N 1
ATOM 654 C CA . THR A 1 80 ? 8.335 -22.038 -32.223 1.00 72.50 80 THR A CA 1
ATOM 655 C C . THR A 1 80 ? 7.231 -21.532 -31.294 1.00 72.50 80 THR A C 1
ATOM 657 O O . THR A 1 80 ? 6.862 -20.360 -31.372 1.00 72.50 80 THR A O 1
ATOM 660 N N . LEU A 1 81 ? 6.747 -22.362 -30.365 1.00 79.94 81 LEU A N 1
ATOM 661 C CA . LEU A 1 81 ? 5.725 -21.963 -29.396 1.00 79.94 81 LEU A CA 1
ATOM 662 C C . LEU A 1 81 ? 6.237 -20.886 -28.438 1.00 79.94 81 LEU A C 1
ATOM 664 O O . LEU A 1 81 ? 5.525 -19.918 -28.181 1.00 79.94 81 LEU A O 1
ATOM 668 N N . ASP A 1 82 ? 7.470 -21.008 -27.953 1.00 78.94 82 ASP A N 1
ATOM 669 C CA . ASP A 1 82 ? 8.057 -20.037 -27.031 1.00 78.94 82 ASP A CA 1
ATOM 670 C C . ASP A 1 82 ? 8.348 -18.702 -27.731 1.00 78.94 82 ASP A C 1
ATOM 672 O O . ASP A 1 82 ? 8.084 -17.641 -27.164 1.00 78.94 82 ASP A O 1
ATOM 676 N N . SER A 1 83 ? 8.728 -18.727 -29.015 1.00 81.62 83 SER A N 1
ATOM 677 C CA . SER A 1 83 ? 8.839 -17.510 -29.831 1.00 81.62 83 SER A CA 1
ATOM 678 C C . SER A 1 83 ? 7.491 -16.804 -30.040 1.00 81.62 83 SER A C 1
ATOM 680 O O . SER A 1 83 ? 7.421 -15.575 -29.981 1.00 81.62 83 SER A O 1
ATOM 682 N N . LEU A 1 84 ? 6.399 -17.560 -30.220 1.00 84.88 84 LEU A N 1
ATOM 683 C CA . LEU A 1 84 ? 5.046 -17.010 -30.348 1.00 84.88 84 LEU A CA 1
ATOM 684 C C . LEU A 1 84 ? 4.541 -16.441 -29.019 1.00 84.88 84 LEU A C 1
ATOM 686 O O . LEU A 1 84 ? 4.007 -15.330 -28.997 1.00 84.88 84 LEU A O 1
ATOM 690 N N . LYS A 1 85 ? 4.747 -17.158 -27.907 1.00 86.62 85 LYS A N 1
ATOM 691 C CA . LYS A 1 85 ? 4.442 -16.663 -26.554 1.00 86.62 85 LYS A CA 1
ATOM 692 C C . LYS A 1 85 ? 5.200 -15.374 -26.263 1.00 86.62 85 LYS A C 1
ATOM 694 O O . LYS A 1 85 ? 4.602 -14.415 -25.781 1.00 86.62 85 LYS A O 1
ATOM 699 N N . PHE A 1 86 ? 6.487 -15.323 -26.598 1.00 89.06 86 PHE A N 1
ATOM 700 C CA . PHE A 1 86 ? 7.294 -14.125 -26.425 1.00 89.06 86 PHE A CA 1
ATOM 701 C C . PHE A 1 86 ? 6.809 -12.974 -27.312 1.00 89.06 86 PHE A C 1
ATOM 703 O O . PHE A 1 86 ? 6.651 -11.855 -26.827 1.00 89.06 86 PHE A O 1
ATOM 710 N N . ALA A 1 87 ? 6.496 -13.227 -28.586 1.00 87.19 87 ALA A N 1
ATOM 711 C CA . ALA A 1 87 ? 5.934 -12.213 -29.478 1.00 87.19 87 ALA A CA 1
ATOM 712 C C . ALA A 1 87 ? 4.599 -11.658 -28.948 1.00 87.19 87 ALA A C 1
ATOM 714 O O . ALA A 1 87 ? 4.368 -10.445 -28.989 1.00 87.19 87 ALA A O 1
ATOM 715 N N . TYR A 1 88 ? 3.746 -12.527 -28.399 1.00 91.00 88 TYR A N 1
ATOM 716 C CA . TYR A 1 88 ? 2.503 -12.145 -27.737 1.00 91.00 88 TYR A CA 1
ATOM 717 C C . TYR A 1 88 ? 2.758 -11.299 -26.480 1.00 91.00 88 TYR A C 1
ATOM 719 O O . TYR A 1 88 ? 2.223 -10.194 -26.377 1.00 91.00 88 TYR A O 1
ATOM 727 N N . ALA A 1 89 ? 3.631 -11.746 -25.572 1.00 91.69 89 ALA A N 1
ATOM 728 C CA . ALA A 1 89 ? 3.999 -11.008 -24.361 1.00 91.69 89 ALA A CA 1
ATOM 729 C C . ALA A 1 89 ? 4.615 -9.636 -24.688 1.00 91.69 89 ALA A C 1
ATOM 731 O O . ALA A 1 89 ? 4.231 -8.619 -24.115 1.00 91.69 89 ALA A O 1
ATOM 732 N N . ARG A 1 90 ? 5.491 -9.567 -25.695 1.00 92.31 90 ARG A N 1
ATOM 733 C CA . ARG A 1 90 ? 6.081 -8.317 -26.190 1.00 92.31 90 ARG A CA 1
ATOM 734 C C . ARG A 1 90 ? 5.025 -7.366 -26.755 1.00 92.31 90 ARG A C 1
ATOM 736 O O . ARG A 1 90 ? 5.112 -6.155 -26.549 1.00 92.31 90 ARG A O 1
ATOM 743 N N . ARG A 1 91 ? 4.016 -7.887 -27.463 1.00 92.00 91 ARG A N 1
ATOM 744 C CA . ARG A 1 91 ? 2.876 -7.086 -27.933 1.00 92.00 91 ARG A CA 1
ATOM 745 C C . ARG A 1 91 ? 2.043 -6.566 -26.761 1.00 92.00 91 ARG A C 1
ATOM 747 O O . ARG A 1 91 ? 1.650 -5.404 -26.794 1.00 92.00 91 ARG A O 1
ATOM 754 N N . LEU A 1 92 ? 1.811 -7.385 -25.735 1.00 93.12 92 LEU A N 1
ATOM 755 C CA . LEU A 1 92 ? 1.122 -6.956 -24.518 1.00 93.12 92 LEU A CA 1
ATOM 756 C C . LEU A 1 92 ? 1.883 -5.844 -23.795 1.00 93.12 92 LEU A C 1
ATOM 758 O O . LEU A 1 92 ? 1.255 -4.855 -23.445 1.00 93.12 92 LEU A O 1
ATOM 762 N N . VAL A 1 93 ? 3.210 -5.935 -23.653 1.00 93.06 93 VAL A N 1
ATOM 763 C CA . VAL A 1 93 ? 4.023 -4.853 -23.061 1.00 93.06 93 VAL A CA 1
ATOM 764 C C . VAL A 1 93 ? 3.883 -3.552 -23.854 1.00 93.06 93 VAL A C 1
ATOM 766 O O . VAL A 1 93 ? 3.662 -2.497 -23.274 1.00 93.06 93 VAL A O 1
ATOM 769 N N . ARG A 1 94 ? 3.904 -3.605 -25.192 1.00 92.75 94 ARG A N 1
ATOM 770 C CA . ARG A 1 94 ? 3.676 -2.404 -26.022 1.00 92.75 94 ARG A CA 1
ATOM 771 C C . ARG A 1 94 ? 2.294 -1.784 -25.807 1.00 92.75 94 ARG A C 1
ATOM 773 O O . ARG A 1 94 ? 2.171 -0.566 -25.804 1.00 92.75 94 ARG A O 1
ATOM 780 N N . LEU A 1 95 ? 1.260 -2.608 -25.636 1.00 92.94 95 LEU A N 1
ATOM 781 C CA . LEU A 1 95 ? -0.090 -2.131 -25.316 1.00 92.94 95 LEU A CA 1
ATOM 782 C C . LEU A 1 95 ? -0.182 -1.603 -23.878 1.00 92.94 95 LEU A C 1
ATOM 784 O O . LEU A 1 95 ? -0.900 -0.636 -23.626 1.00 92.94 95 LEU A O 1
ATOM 788 N N . ALA A 1 96 ? 0.560 -2.207 -22.950 1.00 93.00 96 ALA A N 1
ATOM 789 C CA . ALA A 1 96 ? 0.653 -1.779 -21.562 1.00 93.00 96 ALA A CA 1
ATOM 790 C C . ALA A 1 96 ? 1.382 -0.436 -21.412 1.00 93.00 96 ALA A C 1
ATOM 792 O O . ALA A 1 96 ? 0.985 0.362 -20.580 1.00 93.00 96 ALA A O 1
ATOM 793 N N . ASN A 1 97 ? 2.333 -0.121 -22.288 1.00 92.50 97 ASN A N 1
ATOM 794 C CA . ASN A 1 97 ? 3.014 1.177 -22.307 1.00 92.50 97 ASN A CA 1
ATOM 795 C C . ASN A 1 97 ? 2.240 2.267 -23.083 1.00 92.50 97 ASN A C 1
ATOM 797 O O . ASN A 1 97 ? 2.761 3.357 -23.300 1.00 92.50 97 ASN A O 1
ATOM 801 N N . SER A 1 98 ? 1.021 1.988 -23.561 1.00 91.19 98 SER A N 1
ATOM 802 C CA . SER A 1 98 ? 0.239 2.969 -24.327 1.00 91.19 98 SER A CA 1
ATOM 803 C C . SER A 1 98 ? -0.382 4.054 -23.437 1.00 91.19 98 SER A C 1
ATOM 805 O O . SER A 1 98 ? -0.713 3.824 -22.272 1.00 91.19 98 SER A O 1
ATOM 807 N N . ASP A 1 99 ? -0.638 5.238 -23.992 1.00 89.44 99 ASP A N 1
ATOM 808 C CA . ASP A 1 99 ? -1.286 6.325 -23.240 1.00 89.44 99 ASP A CA 1
ATOM 809 C C . ASP A 1 99 ? -2.760 6.033 -22.911 1.00 89.44 99 ASP A C 1
ATOM 811 O O . ASP A 1 99 ? -3.309 6.547 -21.931 1.00 89.44 99 ASP A O 1
ATOM 815 N N . ASN A 1 100 ? -3.401 5.132 -23.661 1.00 91.19 100 ASN A N 1
ATOM 816 C CA . ASN A 1 100 ? -4.792 4.758 -23.436 1.00 91.19 100 ASN A CA 1
ATOM 817 C C . ASN A 1 100 ? -4.946 3.867 -22.188 1.00 91.19 100 ASN A C 1
ATOM 819 O O . ASN A 1 100 ? -4.628 2.674 -22.205 1.00 91.19 100 ASN A O 1
ATOM 823 N N . LYS A 1 101 ? -5.535 4.434 -21.124 1.00 90.75 101 LYS A N 1
ATOM 824 C CA . LYS A 1 101 ? -5.806 3.761 -19.838 1.00 90.75 101 LYS A CA 1
ATOM 825 C C . LYS A 1 101 ? -6.527 2.416 -19.998 1.00 90.75 101 LYS A C 1
ATOM 827 O O . LYS A 1 101 ? -6.161 1.444 -19.341 1.00 90.75 101 LYS A O 1
ATOM 832 N N . SER A 1 102 ? -7.518 2.324 -20.889 1.00 89.81 102 SER A N 1
ATOM 833 C CA . SER A 1 102 ? -8.294 1.090 -21.089 1.00 89.81 102 SER A CA 1
ATOM 834 C C . SER A 1 102 ? -7.440 -0.033 -21.679 1.00 89.81 102 SER A C 1
ATOM 836 O O . SER A 1 102 ? -7.501 -1.176 -21.217 1.00 89.81 102 SER A O 1
ATOM 838 N N . PHE A 1 103 ? -6.609 0.291 -22.675 1.00 91.31 103 PHE A N 1
ATOM 839 C CA . PHE A 1 103 ? -5.690 -0.676 -23.275 1.00 91.31 103 PHE A CA 1
ATOM 840 C C . PHE A 1 103 ? -4.617 -1.112 -22.290 1.00 91.31 103 PHE A C 1
ATOM 842 O O . PHE A 1 103 ? -4.389 -2.316 -22.179 1.00 91.31 103 PHE A O 1
ATOM 849 N N . ARG A 1 104 ? -4.049 -0.183 -21.509 1.00 91.56 104 ARG A N 1
ATOM 850 C CA . ARG A 1 104 ? -3.083 -0.535 -20.464 1.00 91.56 104 ARG A CA 1
ATOM 851 C C . ARG A 1 104 ? -3.635 -1.524 -19.459 1.00 91.56 104 ARG A C 1
ATOM 853 O O . ARG A 1 104 ? -3.054 -2.586 -19.273 1.00 91.56 104 ARG A O 1
ATOM 860 N N . ILE A 1 105 ? -4.772 -1.209 -18.838 1.00 89.38 105 ILE A N 1
ATOM 861 C CA . ILE A 1 105 ? -5.358 -2.046 -17.782 1.00 89.38 105 ILE A CA 1
ATOM 862 C C . ILE A 1 105 ? -5.662 -3.452 -18.315 1.00 89.38 105 ILE A C 1
ATOM 864 O O . ILE A 1 105 ? -5.367 -4.449 -17.652 1.00 89.38 105 ILE A O 1
ATOM 868 N N . LYS A 1 106 ? -6.213 -3.550 -19.532 1.00 90.81 106 LYS A N 1
ATOM 869 C CA . LYS A 1 106 ? -6.477 -4.842 -20.182 1.00 90.81 106 LYS A CA 1
ATOM 870 C C . LYS A 1 106 ? -5.181 -5.593 -20.489 1.00 90.81 106 LYS A C 1
ATOM 872 O O . LYS A 1 106 ? -5.108 -6.785 -20.206 1.00 90.81 106 LYS A O 1
ATOM 877 N N . ALA A 1 107 ? -4.172 -4.915 -21.034 1.00 93.31 107 ALA A N 1
ATOM 878 C CA . ALA A 1 107 ? -2.890 -5.516 -21.384 1.00 93.31 107 ALA A CA 1
ATOM 879 C C . ALA A 1 107 ? -2.135 -6.022 -20.149 1.00 93.31 107 ALA A C 1
ATOM 881 O O . ALA A 1 107 ? -1.714 -7.172 -20.142 1.00 93.31 107 ALA A O 1
ATOM 882 N N . VAL A 1 108 ? -2.057 -5.221 -19.082 1.00 92.88 108 VAL A N 1
ATOM 883 C CA . VAL A 1 108 ? -1.463 -5.590 -17.786 1.00 92.88 108 VAL A CA 1
ATOM 884 C C . VAL A 1 108 ? -2.142 -6.829 -17.202 1.00 92.88 108 VAL A C 1
ATOM 886 O O . VAL A 1 108 ? -1.466 -7.773 -16.803 1.00 92.88 108 VAL A O 1
ATOM 889 N N . ARG A 1 109 ? -3.482 -6.878 -17.221 1.00 90.19 109 ARG A N 1
ATOM 890 C CA . ARG A 1 109 ? -4.240 -8.037 -16.728 1.00 90.19 109 ARG A CA 1
ATOM 891 C C . ARG A 1 109 ? -3.936 -9.312 -17.513 1.00 90.19 109 ARG A C 1
ATOM 893 O O . ARG A 1 109 ? -3.916 -10.388 -16.928 1.00 90.19 109 ARG A O 1
ATOM 900 N N . GLN A 1 110 ? -3.755 -9.214 -18.830 1.00 90.81 110 GLN A N 1
ATOM 901 C CA . GLN A 1 110 ? -3.386 -10.374 -19.644 1.00 90.81 110 GLN A CA 1
ATOM 902 C C . GLN A 1 110 ? -1.919 -10.751 -19.452 1.00 90.81 110 GLN A C 1
ATOM 904 O O . GLN A 1 110 ? -1.616 -11.934 -19.366 1.00 90.81 110 GLN A O 1
ATOM 909 N N . LEU A 1 111 ? -1.028 -9.766 -19.333 1.00 91.25 111 LEU A N 1
ATOM 910 C CA . LEU A 1 111 ? 0.401 -9.978 -19.128 1.00 91.25 111 LEU A CA 1
ATOM 911 C C . LEU A 1 111 ? 0.677 -10.676 -17.791 1.00 91.25 111 LEU A C 1
ATOM 913 O O . LEU A 1 111 ? 1.464 -11.612 -17.763 1.00 91.25 111 LEU A O 1
ATOM 917 N N . GLY A 1 112 ? -0.044 -10.313 -16.726 1.00 88.38 112 GLY A N 1
ATOM 918 C CA . GLY A 1 112 ? 0.045 -11.001 -15.434 1.00 88.38 112 GLY A CA 1
ATOM 919 C C . GLY A 1 112 ? -0.401 -12.469 -15.464 1.00 88.38 112 GLY A C 1
ATOM 920 O O . GLY A 1 112 ? -0.006 -13.236 -14.601 1.00 88.38 112 GLY A O 1
ATOM 921 N N . LYS A 1 113 ? -1.181 -12.892 -16.469 1.00 88.75 113 LYS A N 1
ATOM 922 C CA . LYS A 1 113 ? -1.578 -14.300 -16.655 1.00 88.75 113 LYS A CA 1
ATOM 923 C C . LYS A 1 113 ? -0.575 -15.107 -17.477 1.00 88.75 113 LYS A C 1
ATOM 925 O O . LYS A 1 113 ? -0.725 -16.322 -17.589 1.00 88.75 113 LYS A O 1
ATOM 930 N N . VAL A 1 114 ? 0.398 -14.454 -18.112 1.00 86.56 114 VAL A N 1
ATOM 931 C CA . VAL A 1 114 ? 1.406 -15.148 -18.915 1.00 86.56 114 VAL A CA 1
ATOM 932 C C . VAL A 1 114 ? 2.414 -15.785 -17.965 1.00 86.56 114 VAL A C 1
ATOM 934 O O . VAL A 1 114 ? 3.207 -15.096 -17.334 1.00 86.56 114 VAL A O 1
ATOM 937 N N . GLN A 1 115 ? 2.385 -17.112 -17.882 1.00 81.38 115 GLN A N 1
ATOM 938 C CA . GLN A 1 115 ? 3.324 -17.903 -17.088 1.00 81.38 115 GLN A CA 1
ATOM 939 C C . GLN A 1 115 ? 4.332 -18.631 -17.987 1.00 81.38 115 GLN A C 1
ATOM 941 O O . GLN A 1 115 ? 4.119 -18.785 -19.192 1.00 81.38 115 GLN A O 1
ATOM 946 N N . HIS A 1 116 ? 5.422 -19.111 -17.379 1.00 80.19 116 HIS A N 1
ATOM 947 C CA . HIS A 1 116 ? 6.440 -19.954 -18.022 1.00 80.19 116 HIS A CA 1
ATOM 948 C C . HIS A 1 116 ? 7.150 -19.306 -19.223 1.00 80.19 116 HIS A C 1
ATOM 950 O O . HIS A 1 116 ? 7.331 -19.934 -20.265 1.00 80.19 116 HIS A O 1
ATOM 956 N N . LEU A 1 117 ? 7.563 -18.046 -19.075 1.00 85.12 117 LEU A N 1
ATOM 957 C CA . LEU A 1 117 ? 8.513 -17.408 -19.988 1.00 85.12 117 LEU A CA 1
ATOM 958 C C . LEU A 1 117 ? 9.956 -17.777 -19.602 1.00 85.12 117 LEU A C 1
ATOM 960 O O . LEU A 1 117 ? 10.282 -17.928 -18.416 1.00 85.12 117 LEU A O 1
ATOM 964 N N . ASP A 1 118 ? 10.827 -17.902 -20.606 1.00 85.38 118 ASP A N 1
ATOM 965 C CA . ASP A 1 118 ? 12.258 -18.126 -20.379 1.00 85.38 118 ASP A CA 1
ATOM 966 C C . ASP A 1 118 ? 12.892 -16.956 -19.626 1.00 85.38 118 ASP A C 1
ATOM 968 O O . ASP A 1 118 ? 12.472 -15.804 -19.749 1.00 85.38 118 ASP A O 1
ATOM 972 N N . LYS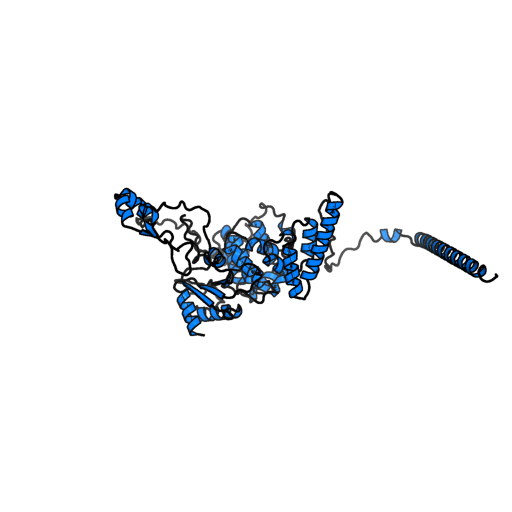 A 1 119 ? 13.971 -17.234 -18.886 1.00 85.56 119 LYS A N 1
ATOM 973 C CA . LYS A 1 119 ? 14.648 -16.223 -18.061 1.00 85.56 119 LYS A CA 1
ATOM 974 C C . LYS A 1 119 ? 15.083 -14.996 -18.874 1.00 85.56 119 LYS A C 1
ATOM 976 O O . LYS A 1 119 ? 14.873 -13.868 -18.436 1.00 85.56 119 LYS A O 1
ATOM 981 N N . TRP A 1 120 ? 15.637 -15.209 -20.068 1.00 82.62 120 TRP A N 1
ATOM 982 C CA . TRP A 1 120 ? 16.065 -14.118 -20.945 1.00 82.62 120 TRP A CA 1
ATOM 983 C C . TRP A 1 120 ? 14.875 -13.351 -21.550 1.00 82.62 120 TRP A C 1
ATOM 985 O O . TRP A 1 120 ? 14.954 -12.132 -21.692 1.00 82.62 120 TRP A O 1
ATOM 995 N N . HIS A 1 121 ? 13.760 -14.035 -21.850 1.00 89.19 121 HIS A N 1
ATOM 996 C CA . HIS A 1 121 ? 12.520 -13.392 -22.288 1.00 89.19 121 HIS A CA 1
ATOM 997 C C . HIS A 1 121 ? 12.003 -12.446 -21.199 1.00 89.19 121 HIS A C 1
ATOM 999 O O . HIS A 1 121 ? 11.700 -11.292 -21.494 1.00 89.19 121 HIS A O 1
ATOM 1005 N N . CYS A 1 122 ? 11.959 -12.898 -19.940 1.00 89.06 122 CYS A N 1
ATOM 1006 C CA . CYS A 1 122 ? 11.550 -12.060 -18.813 1.00 89.06 122 CYS A CA 1
ATOM 1007 C C . CYS A 1 122 ? 12.481 -10.860 -18.620 1.00 89.06 122 CYS A C 1
ATOM 1009 O O . CYS A 1 122 ? 11.991 -9.740 -18.530 1.00 89.06 122 CYS A O 1
ATOM 1011 N N . ALA A 1 123 ? 13.802 -11.066 -18.651 1.00 87.12 123 ALA A N 1
ATOM 1012 C CA . ALA A 1 123 ? 14.778 -9.984 -18.509 1.00 87.12 123 ALA A CA 1
ATOM 1013 C C . ALA A 1 123 ? 14.641 -8.921 -19.616 1.00 87.12 123 ALA A C 1
ATOM 1015 O O . ALA A 1 123 ? 14.717 -7.721 -19.353 1.00 87.12 123 ALA A O 1
ATOM 1016 N N . LEU A 1 124 ? 14.394 -9.338 -20.861 1.00 88.69 124 LEU A N 1
ATOM 1017 C CA . LEU A 1 124 ? 14.163 -8.405 -21.962 1.00 88.69 124 LEU A CA 1
ATOM 1018 C C . LEU A 1 124 ? 12.846 -7.636 -21.788 1.00 88.69 124 LEU A C 1
ATOM 1020 O O . LEU A 1 124 ? 12.814 -6.428 -22.011 1.00 88.69 124 LEU A O 1
ATOM 1024 N N . LEU A 1 125 ? 11.769 -8.306 -21.367 1.00 91.38 125 LEU A N 1
ATOM 1025 C CA . LEU A 1 125 ? 10.491 -7.644 -21.095 1.00 91.38 125 LEU A CA 1
ATOM 1026 C C . LEU A 1 125 ? 10.590 -6.680 -19.907 1.00 91.38 125 LEU A C 1
ATOM 1028 O O . LEU A 1 125 ? 10.054 -5.582 -20.004 1.00 91.38 125 LEU A O 1
ATOM 1032 N N . ALA A 1 126 ? 11.315 -7.039 -18.845 1.00 90.94 126 ALA A N 1
ATOM 1033 C CA . ALA A 1 126 ? 11.546 -6.187 -17.678 1.00 90.94 126 ALA A CA 1
ATOM 1034 C C . ALA A 1 126 ? 12.189 -4.848 -18.061 1.00 90.94 126 ALA A C 1
ATOM 1036 O O . ALA A 1 126 ? 11.752 -3.800 -17.600 1.00 90.94 126 ALA A O 1
ATOM 1037 N N . ASN A 1 127 ? 13.157 -4.871 -18.982 1.00 88.69 127 ASN A N 1
ATOM 1038 C CA . ASN A 1 127 ? 13.786 -3.659 -19.515 1.00 88.69 127 ASN A CA 1
ATOM 1039 C C . ASN A 1 127 ? 12.865 -2.838 -20.439 1.00 88.69 127 ASN A C 1
ATOM 1041 O O . ASN A 1 127 ? 13.109 -1.656 -20.665 1.00 88.69 127 ASN A O 1
ATOM 1045 N N . MET A 1 128 ? 11.821 -3.451 -21.007 1.00 91.19 128 MET A N 1
ATOM 1046 C CA . MET A 1 128 ? 10.845 -2.772 -21.869 1.00 91.19 128 MET A CA 1
ATOM 1047 C C . MET A 1 128 ? 9.646 -2.201 -21.100 1.00 91.19 128 MET A C 1
ATOM 1049 O O . MET A 1 128 ? 8.913 -1.376 -21.650 1.00 91.19 128 MET A O 1
ATOM 1053 N N . ILE A 1 129 ? 9.392 -2.680 -19.884 1.00 93.81 129 ILE A N 1
ATOM 1054 C CA . ILE A 1 129 ? 8.249 -2.284 -19.063 1.00 93.81 129 ILE A CA 1
ATOM 1055 C C . ILE A 1 129 ? 8.478 -0.867 -18.525 1.00 93.81 129 ILE A C 1
ATOM 1057 O O . ILE A 1 129 ? 9.515 -0.562 -17.938 1.00 93.81 129 ILE A O 1
ATOM 1061 N N . ASP A 1 130 ? 7.498 0.015 -18.730 1.00 93.38 130 ASP A N 1
ATOM 1062 C CA . ASP A 1 130 ? 7.529 1.351 -18.140 1.00 93.38 130 ASP A CA 1
ATOM 1063 C C . ASP A 1 130 ? 7.106 1.312 -16.653 1.00 93.38 130 ASP A C 1
ATOM 1065 O O . ASP A 1 130 ? 6.477 0.351 -16.198 1.00 93.38 130 ASP A O 1
ATOM 1069 N N . PRO A 1 131 ? 7.400 2.356 -15.855 1.00 94.69 131 PRO A N 1
ATOM 1070 C CA . PRO A 1 131 ? 7.060 2.345 -14.432 1.00 94.69 131 PRO A CA 1
ATOM 1071 C C . PRO A 1 131 ? 5.564 2.192 -14.143 1.00 94.69 131 PRO A C 1
ATOM 1073 O O . PRO A 1 131 ? 5.188 1.596 -13.135 1.00 94.69 131 PRO A O 1
ATOM 1076 N N . ARG A 1 132 ? 4.698 2.732 -15.013 1.00 94.44 132 ARG A N 1
ATOM 1077 C CA . ARG A 1 132 ? 3.237 2.660 -14.853 1.00 94.44 132 ARG A CA 1
ATOM 1078 C C . ARG A 1 132 ? 2.766 1.215 -14.996 1.00 94.44 132 ARG A C 1
ATOM 1080 O O . ARG A 1 132 ? 2.020 0.716 -14.154 1.00 94.44 132 ARG A O 1
ATOM 1087 N N . THR A 1 133 ? 3.256 0.528 -16.025 1.00 94.50 133 THR A N 1
ATOM 1088 C CA . THR A 1 133 ? 3.018 -0.894 -16.266 1.00 94.50 133 THR A CA 1
ATOM 1089 C C . THR A 1 133 ? 3.609 -1.743 -15.153 1.00 94.50 133 THR A C 1
ATOM 1091 O O . THR A 1 133 ? 2.927 -2.650 -14.685 1.00 94.50 133 THR A O 1
ATOM 1094 N N . ALA A 1 134 ? 4.818 -1.431 -14.673 1.00 95.38 134 ALA A N 1
ATOM 1095 C CA . ALA A 1 134 ? 5.439 -2.139 -13.555 1.00 95.38 134 ALA A CA 1
ATOM 1096 C C . ALA A 1 134 ? 4.552 -2.092 -12.301 1.00 95.38 134 ALA A C 1
ATOM 1098 O O . ALA A 1 134 ? 4.257 -3.131 -11.716 1.00 95.38 134 ALA A O 1
ATOM 1099 N N . VAL A 1 135 ? 4.050 -0.914 -11.916 1.00 95.62 135 VAL A N 1
ATOM 1100 C CA . VAL A 1 135 ? 3.119 -0.795 -10.780 1.00 95.62 135 VAL A CA 1
ATOM 1101 C C . VAL A 1 135 ? 1.818 -1.549 -11.052 1.00 95.62 135 VAL A C 1
ATOM 1103 O O . VAL A 1 135 ? 1.334 -2.279 -10.187 1.00 95.62 135 VAL A O 1
ATOM 1106 N N . GLY A 1 136 ? 1.259 -1.426 -12.258 1.00 94.00 136 GLY A N 1
ATOM 1107 C CA . GLY A 1 136 ? 0.049 -2.150 -12.640 1.00 94.00 136 GLY A CA 1
ATOM 1108 C C . GLY A 1 136 ? 0.204 -3.669 -12.527 1.00 94.00 136 GLY A C 1
ATOM 1109 O O . GLY A 1 136 ? -0.703 -4.339 -12.028 1.00 94.00 136 GLY A O 1
ATOM 1110 N N . LEU A 1 137 ? 1.351 -4.207 -12.948 1.00 94.00 137 LEU A N 1
ATOM 1111 C CA . LEU A 1 137 ? 1.704 -5.621 -12.821 1.00 94.00 137 LEU A CA 1
ATOM 1112 C C . LEU A 1 137 ? 1.881 -6.019 -11.356 1.00 94.00 137 LEU A C 1
ATOM 1114 O O . LEU A 1 137 ? 1.244 -6.972 -10.919 1.00 94.00 137 LEU A O 1
ATOM 1118 N N . ALA A 1 138 ? 2.639 -5.247 -10.575 1.00 94.81 138 ALA A N 1
ATOM 1119 C CA . ALA A 1 138 ? 2.830 -5.491 -9.144 1.00 94.81 138 ALA A CA 1
ATOM 1120 C C . ALA A 1 138 ? 1.499 -5.517 -8.370 1.00 94.81 138 ALA A C 1
ATOM 1122 O O . ALA A 1 138 ? 1.336 -6.257 -7.402 1.00 94.81 138 ALA A O 1
ATOM 1123 N N . ARG A 1 139 ? 0.506 -4.744 -8.826 1.00 93.81 139 ARG A N 1
ATOM 1124 C CA . ARG A 1 139 ? -0.851 -4.728 -8.264 1.00 93.81 139 ARG A CA 1
ATOM 1125 C C . ARG A 1 139 ? -1.810 -5.754 -8.869 1.00 93.81 139 ARG A C 1
ATOM 1127 O O . ARG A 1 139 ? -2.967 -5.787 -8.456 1.00 93.81 139 ARG A O 1
ATOM 1134 N N . SER A 1 140 ? -1.382 -6.558 -9.840 1.00 88.94 140 SER A N 1
ATOM 1135 C CA . SER A 1 140 ? -2.226 -7.570 -10.494 1.00 88.94 140 SER A CA 1
ATOM 1136 C C . SER A 1 140 ? -2.174 -8.944 -9.814 1.00 88.94 140 SER A C 1
ATOM 1138 O O . SER A 1 140 ? -2.933 -9.829 -10.202 1.00 88.94 140 SER A O 1
ATOM 1140 N N . GLY A 1 141 ? -1.342 -9.110 -8.779 1.00 81.81 141 GLY A N 1
ATOM 1141 C CA . GLY A 1 141 ? -1.243 -10.339 -7.991 1.00 81.81 141 GLY A CA 1
ATOM 1142 C C . GLY A 1 141 ? -0.093 -11.231 -8.437 1.00 81.81 141 GLY A C 1
ATOM 1143 O O . GLY A 1 141 ? 1.059 -10.813 -8.368 1.00 81.81 141 GLY A O 1
ATOM 1144 N N . ASP A 1 142 ? -0.405 -12.461 -8.839 1.00 81.25 142 ASP A N 1
ATOM 1145 C CA . ASP A 1 142 ? 0.574 -13.511 -9.145 1.00 81.25 142 ASP A CA 1
ATOM 1146 C C . ASP A 1 142 ? 1.264 -13.280 -10.502 1.00 81.25 142 ASP A C 1
ATOM 1148 O O . ASP A 1 142 ? 0.932 -13.894 -11.513 1.00 81.25 142 ASP A O 1
ATOM 1152 N N . VAL A 1 143 ? 2.182 -12.313 -10.532 1.00 87.06 143 VAL A N 1
ATOM 1153 C CA . VAL A 1 143 ? 3.004 -11.975 -11.700 1.00 87.06 143 VAL A CA 1
ATOM 1154 C C . VAL A 1 143 ? 4.401 -12.571 -11.542 1.00 87.06 143 VAL A C 1
ATOM 1156 O O . VAL A 1 143 ? 4.982 -12.547 -10.456 1.00 87.06 143 VAL A O 1
ATOM 1159 N N . ASP A 1 144 ? 4.974 -13.061 -12.646 1.00 87.75 144 ASP A N 1
ATOM 1160 C CA . ASP A 1 144 ? 6.361 -13.527 -12.675 1.00 87.75 144 ASP A CA 1
ATOM 1161 C C . ASP A 1 144 ? 7.314 -12.396 -12.262 1.00 87.75 144 ASP A C 1
ATOM 1163 O O . ASP A 1 144 ? 7.488 -11.404 -12.973 1.00 87.75 144 ASP A O 1
ATOM 1167 N N . LYS A 1 145 ? 7.955 -12.565 -11.102 1.00 86.69 145 LYS A N 1
ATOM 1168 C CA . LYS A 1 145 ? 8.844 -11.569 -10.490 1.00 86.69 145 LYS A CA 1
ATOM 1169 C C . LYS A 1 145 ? 10.011 -11.164 -11.393 1.00 86.69 145 LYS A C 1
ATOM 1171 O O . LYS A 1 145 ? 10.550 -10.073 -11.244 1.00 86.69 145 LYS A O 1
ATOM 1176 N N . ARG A 1 146 ? 10.386 -12.019 -12.347 1.00 89.12 146 ARG A N 1
ATOM 1177 C CA . ARG A 1 146 ? 11.467 -11.759 -13.310 1.00 89.12 146 ARG A CA 1
ATOM 1178 C C . ARG A 1 146 ? 11.089 -10.709 -14.361 1.00 89.12 146 ARG A C 1
ATOM 1180 O O . ARG A 1 146 ? 11.936 -10.336 -15.163 1.00 89.12 146 ARG A O 1
ATOM 1187 N N . LEU A 1 147 ? 9.828 -10.266 -14.392 1.00 89.50 147 LEU A N 1
ATOM 1188 C CA . LEU A 1 147 ? 9.352 -9.163 -15.233 1.00 89.50 147 LEU A CA 1
ATOM 1189 C C . LEU A 1 147 ? 9.605 -7.781 -14.613 1.00 89.50 147 LEU A C 1
ATOM 1191 O O . LEU A 1 147 ? 9.332 -6.775 -15.262 1.00 89.50 147 LEU A O 1
ATOM 1195 N N . PHE A 1 148 ? 10.105 -7.706 -13.379 1.00 92.19 148 PHE A N 1
ATOM 1196 C CA . PHE A 1 148 ? 10.524 -6.448 -12.766 1.00 92.19 148 PHE A CA 1
ATOM 1197 C C . PHE A 1 148 ? 12.021 -6.229 -12.973 1.00 92.19 148 PHE A C 1
ATOM 1199 O O . PHE A 1 148 ? 12.788 -7.187 -13.050 1.00 92.19 148 PHE A O 1
ATOM 1206 N N . MET A 1 149 ? 12.439 -4.964 -13.056 1.00 86.12 149 MET A N 1
ATOM 1207 C CA . MET A 1 149 ? 13.863 -4.643 -13.122 1.00 86.12 149 MET A CA 1
ATOM 1208 C C . MET A 1 149 ? 14.575 -5.134 -11.862 1.00 86.12 149 MET A C 1
ATOM 1210 O O . MET A 1 149 ? 14.148 -4.841 -10.741 1.00 86.12 149 MET A O 1
ATOM 1214 N N . GLU A 1 150 ? 15.664 -5.872 -12.062 1.00 78.06 150 GLU A N 1
ATOM 1215 C CA . GLU A 1 150 ? 16.540 -6.275 -10.970 1.00 78.06 150 GLU A CA 1
ATOM 1216 C C . GLU A 1 150 ? 17.294 -5.048 -10.427 1.00 78.06 150 GLU A C 1
ATOM 1218 O O . GLU A 1 150 ? 17.662 -4.153 -11.197 1.00 78.06 150 GLU A O 1
ATOM 1223 N N . PRO A 1 151 ? 17.533 -4.978 -9.106 1.00 72.31 151 PRO A N 1
ATOM 1224 C CA . PRO A 1 151 ? 18.376 -3.943 -8.524 1.00 72.31 151 PRO A CA 1
ATOM 1225 C C . PRO A 1 151 ? 19.771 -3.930 -9.180 1.00 72.31 151 PRO A C 1
ATOM 1227 O O . PRO A 1 151 ? 20.304 -5.000 -9.483 1.00 72.31 151 PRO A O 1
ATOM 1230 N N . PRO A 1 152 ? 20.405 -2.757 -9.366 1.00 67.50 152 PRO A N 1
ATOM 1231 C CA . PRO A 1 152 ? 21.737 -2.652 -9.964 1.00 67.50 152 PRO A CA 1
ATOM 1232 C C . PRO A 1 152 ? 22.777 -3.623 -9.363 1.00 67.50 152 PRO A C 1
ATOM 1234 O O . PRO A 1 152 ? 22.836 -3.842 -8.155 1.00 67.50 152 PRO A O 1
ATOM 1237 N N . LEU A 1 153 ? 23.661 -4.180 -10.198 1.00 54.69 153 LEU A N 1
ATOM 1238 C CA . LEU A 1 153 ? 24.585 -5.268 -9.821 1.00 54.69 153 LEU A CA 1
ATOM 1239 C C . LEU A 1 153 ? 25.536 -4.956 -8.648 1.00 54.69 153 LEU A C 1
ATOM 1241 O O . LEU A 1 153 ? 26.006 -5.887 -7.996 1.00 54.69 153 LEU A O 1
ATOM 1245 N N . ARG A 1 154 ? 25.775 -3.675 -8.316 1.00 55.94 154 ARG A N 1
ATOM 1246 C CA . ARG A 1 154 ? 26.587 -3.272 -7.148 1.00 55.94 154 ARG A CA 1
ATOM 1247 C C . ARG A 1 154 ? 26.091 -3.885 -5.827 1.00 55.94 154 ARG A C 1
ATOM 1249 O O . ARG A 1 154 ? 26.878 -4.016 -4.898 1.00 55.94 154 ARG A O 1
ATOM 1256 N N . TYR A 1 155 ? 24.829 -4.312 -5.758 1.00 52.22 155 TYR A N 1
ATOM 1257 C CA . TYR A 1 155 ? 24.218 -4.892 -4.556 1.00 52.22 155 TYR A CA 1
ATOM 1258 C C . TYR A 1 155 ? 24.356 -6.419 -4.426 1.00 52.22 155 TYR A C 1
ATOM 1260 O O . TYR A 1 155 ? 23.935 -6.975 -3.416 1.00 52.22 155 TYR A O 1
ATOM 1268 N N . HIS A 1 156 ? 24.935 -7.107 -5.418 1.00 49.66 156 HIS A N 1
ATOM 1269 C CA . HIS A 1 156 ? 25.006 -8.576 -5.441 1.00 49.66 156 HIS A CA 1
ATOM 1270 C C . HIS A 1 156 ? 26.305 -9.151 -4.841 1.00 49.66 156 HIS A C 1
ATOM 1272 O O . HIS A 1 156 ? 26.314 -10.307 -4.429 1.00 49.66 156 HIS A O 1
ATOM 1278 N N . ASN A 1 157 ? 27.381 -8.354 -4.751 1.00 44.88 157 ASN A N 1
ATOM 1279 C CA . ASN A 1 157 ? 28.745 -8.843 -4.481 1.00 44.88 157 ASN A CA 1
ATOM 1280 C C . ASN A 1 157 ? 29.369 -8.345 -3.161 1.00 44.88 157 ASN A C 1
ATOM 1282 O O . ASN A 1 157 ? 30.592 -8.292 -3.046 1.00 44.88 157 ASN A O 1
ATOM 1286 N N . TYR A 1 158 ? 28.574 -7.959 -2.159 1.00 47.31 158 TYR A N 1
ATOM 1287 C CA . TYR A 1 158 ? 29.135 -7.444 -0.904 1.00 47.31 158 TYR A CA 1
ATOM 1288 C C . TYR A 1 158 ? 29.427 -8.571 0.099 1.00 47.31 158 TYR A C 1
ATOM 1290 O O . TYR A 1 158 ? 28.509 -9.192 0.637 1.00 47.31 158 TYR A O 1
ATOM 1298 N N . ASN A 1 159 ? 30.714 -8.817 0.362 1.00 47.31 159 ASN A N 1
ATOM 1299 C CA . ASN A 1 159 ? 31.177 -9.716 1.420 1.00 47.31 159 ASN A CA 1
ATOM 1300 C C . ASN A 1 159 ? 30.886 -9.098 2.799 1.00 47.31 159 ASN A C 1
ATOM 1302 O O . ASN A 1 159 ? 31.091 -7.902 3.006 1.00 47.31 159 ASN A O 1
ATOM 1306 N N . ARG A 1 160 ? 30.413 -9.914 3.749 1.00 48.53 160 ARG A N 1
ATOM 1307 C CA . ARG A 1 160 ? 30.041 -9.482 5.113 1.00 48.53 160 ARG A CA 1
ATOM 1308 C C . ARG A 1 160 ? 31.222 -8.984 5.955 1.00 48.53 160 ARG A C 1
ATOM 1310 O O . ARG A 1 160 ? 30.991 -8.300 6.944 1.00 48.53 160 ARG A O 1
ATOM 1317 N N . ASP A 1 161 ? 32.447 -9.293 5.538 1.00 46.88 161 ASP A N 1
ATOM 1318 C CA . ASP A 1 161 ? 33.648 -9.206 6.377 1.00 46.88 161 ASP A CA 1
ATOM 1319 C C . ASP A 1 161 ? 34.456 -7.903 6.206 1.00 46.88 161 ASP A C 1
ATOM 1321 O O . ASP A 1 161 ? 35.545 -7.783 6.755 1.00 46.88 161 ASP A O 1
ATOM 1325 N N . MET A 1 162 ? 33.957 -6.915 5.453 1.00 44.03 162 MET A N 1
ATOM 1326 C CA . MET A 1 162 ? 34.676 -5.656 5.171 1.00 44.03 162 MET A CA 1
ATOM 1327 C C . MET A 1 162 ? 33.950 -4.401 5.673 1.00 44.03 162 MET A C 1
ATOM 1329 O O . MET A 1 162 ? 33.890 -3.391 4.972 1.00 44.03 162 MET A O 1
ATOM 1333 N N . ILE A 1 163 ? 33.379 -4.435 6.877 1.00 49.97 163 ILE A N 1
ATOM 1334 C CA . ILE A 1 163 ? 32.914 -3.201 7.520 1.00 49.97 163 ILE A CA 1
ATOM 1335 C C . ILE A 1 163 ? 33.496 -3.127 8.921 1.00 49.97 163 ILE A C 1
ATOM 1337 O O . ILE A 1 163 ? 32.980 -3.722 9.863 1.00 49.97 163 ILE A O 1
ATOM 1341 N N . ASP A 1 164 ? 34.584 -2.373 9.009 1.00 44.25 164 ASP A N 1
ATOM 1342 C CA . ASP A 1 164 ? 35.047 -1.792 10.252 1.00 44.25 164 ASP A CA 1
ATOM 1343 C C . ASP A 1 164 ? 34.200 -0.534 10.514 1.00 44.25 164 ASP A C 1
ATOM 1345 O O . ASP A 1 164 ? 34.341 0.487 9.841 1.00 44.25 164 ASP A O 1
ATOM 1349 N N . ASN A 1 165 ? 33.241 -0.631 11.436 1.00 46.22 165 ASN A N 1
ATOM 1350 C CA . ASN A 1 165 ? 32.405 0.500 11.862 1.00 46.22 165 ASN A CA 1
ATOM 1351 C C . ASN A 1 165 ? 33.159 1.463 12.802 1.00 46.22 165 ASN A C 1
ATOM 1353 O O . ASN A 1 165 ? 32.566 2.425 13.296 1.00 46.22 165 ASN A O 1
ATOM 1357 N N . SER A 1 166 ? 34.456 1.231 13.035 1.00 46.28 166 SER A N 1
ATOM 1358 C CA . SER A 1 166 ? 35.323 2.045 13.892 1.00 46.28 166 SER A CA 1
ATOM 1359 C C . SER A 1 166 ? 35.384 3.525 13.490 1.00 46.28 166 SER A C 1
ATOM 1361 O O . SER A 1 166 ? 35.633 4.372 14.341 1.00 46.28 166 SER A O 1
ATOM 1363 N N . HIS A 1 167 ? 35.079 3.871 12.235 1.00 45.91 167 HIS A N 1
ATOM 1364 C CA . HIS A 1 167 ? 35.271 5.227 11.709 1.00 45.91 167 HIS A CA 1
ATOM 1365 C C . HIS A 1 167 ? 34.022 6.125 11.659 1.00 45.91 167 HIS A C 1
ATOM 1367 O O . HIS A 1 167 ? 34.124 7.262 11.212 1.00 45.91 167 HIS A O 1
ATOM 1373 N N . ILE A 1 168 ? 32.840 5.682 12.114 1.00 47.56 168 ILE A N 1
ATOM 1374 C CA . ILE A 1 168 ? 31.648 6.568 12.144 1.00 47.56 168 ILE A CA 1
ATOM 1375 C C . ILE A 1 168 ? 31.689 7.533 13.344 1.00 47.56 168 ILE A C 1
ATOM 1377 O O . ILE A 1 168 ? 31.064 8.592 13.314 1.00 47.56 168 ILE A O 1
ATOM 1381 N N . VAL A 1 169 ? 32.422 7.183 14.405 1.00 48.62 169 VAL A N 1
ATOM 1382 C CA . VAL A 1 169 ? 32.466 7.968 15.654 1.00 48.62 169 VAL A CA 1
ATOM 1383 C C . VAL A 1 169 ? 33.629 8.968 15.675 1.00 48.62 169 VAL A C 1
ATOM 1385 O O . VAL A 1 169 ? 33.574 9.962 16.400 1.00 48.62 169 VAL A O 1
ATOM 1388 N N . ASP A 1 170 ? 34.622 8.773 14.813 1.00 44.22 170 ASP A N 1
ATOM 1389 C CA . ASP A 1 170 ? 35.784 9.644 14.698 1.00 44.22 170 ASP A CA 1
ATOM 1390 C C . ASP A 1 170 ? 35.587 10.609 13.530 1.00 44.22 170 ASP A C 1
ATOM 1392 O O . ASP A 1 170 ? 36.050 10.342 12.433 1.00 44.22 170 ASP A O 1
ATOM 1396 N N . HIS A 1 171 ? 34.833 11.689 13.739 1.00 47.56 171 HIS A N 1
ATOM 1397 C CA . HIS A 1 171 ? 35.178 13.038 13.268 1.00 47.56 171 HIS A CA 1
ATOM 1398 C C . HIS A 1 171 ? 34.068 14.048 13.621 1.00 47.56 171 HIS A C 1
ATOM 1400 O O . HIS A 1 171 ? 32.888 13.866 13.324 1.00 47.56 171 HIS A O 1
ATOM 1406 N N . ASP A 1 172 ? 34.519 15.145 14.230 1.00 45.00 172 ASP A N 1
ATOM 1407 C CA . ASP A 1 172 ? 33.864 16.443 14.399 1.00 45.00 172 ASP A CA 1
ATOM 1408 C C . ASP A 1 172 ? 32.651 16.551 15.332 1.00 45.00 172 ASP A C 1
ATOM 1410 O O . ASP A 1 172 ? 31.910 15.609 15.596 1.00 45.00 172 ASP A O 1
ATOM 1414 N N . SER A 1 173 ? 32.478 17.763 15.871 1.00 47.00 173 SER A N 1
ATOM 1415 C CA . SER A 1 173 ? 31.635 18.177 17.006 1.00 47.00 173 SER A CA 1
ATOM 1416 C C . SER A 1 173 ? 30.173 17.685 17.017 1.00 47.00 173 SER A C 1
ATOM 1418 O O . SER A 1 173 ? 29.513 17.757 18.051 1.00 47.00 173 SER A O 1
ATOM 1420 N N . SER A 1 174 ? 29.672 17.143 15.908 1.00 51.31 174 SER A N 1
ATOM 1421 C CA . SER A 1 174 ? 28.434 16.360 15.780 1.00 51.31 174 SER A CA 1
ATOM 1422 C C . SER A 1 174 ? 28.431 15.037 16.568 1.00 51.31 174 SER A C 1
ATOM 1424 O O . SER A 1 174 ? 27.364 14.586 16.995 1.00 51.31 174 SER A O 1
ATOM 1426 N N . SER A 1 175 ? 29.593 14.427 16.815 1.00 50.94 175 SER A N 1
ATOM 1427 C CA . SER A 1 175 ? 29.733 13.177 17.582 1.00 50.94 175 SER A CA 1
ATOM 1428 C C . SER A 1 175 ? 29.391 13.342 19.073 1.00 50.94 175 SER A C 1
ATOM 1430 O O . SER A 1 175 ? 28.862 12.422 19.701 1.00 50.94 175 SER A O 1
ATOM 1432 N N . LEU A 1 176 ? 29.592 14.536 19.641 1.00 50.66 176 LEU A N 1
ATOM 1433 C CA . LEU A 1 176 ? 29.303 14.862 21.048 1.00 50.66 176 LEU A CA 1
ATOM 1434 C C . LEU A 1 176 ? 27.801 14.968 21.367 1.00 50.66 176 LEU A C 1
ATOM 1436 O O . LEU A 1 176 ? 27.391 14.671 22.487 1.00 50.66 176 LEU A O 1
ATOM 1440 N N . GLU A 1 177 ? 26.964 15.359 20.402 1.00 56.16 177 GLU A N 1
ATOM 1441 C CA . GLU A 1 177 ? 25.503 15.379 20.583 1.00 56.16 177 GLU A CA 1
ATOM 1442 C C . GLU A 1 177 ? 24.863 14.038 20.196 1.00 56.16 177 GLU A C 1
ATOM 1444 O O . GLU A 1 177 ? 23.939 13.582 20.868 1.00 56.16 177 GLU A O 1
ATOM 1449 N N . LEU A 1 178 ? 25.380 13.354 19.167 1.00 56.03 178 LEU A N 1
ATOM 1450 C CA . LEU A 1 178 ? 24.890 12.032 18.752 1.00 56.03 178 LEU A CA 1
ATOM 1451 C C . LEU A 1 178 ? 25.209 10.933 19.777 1.00 56.03 178 LEU A C 1
ATOM 1453 O O . LEU A 1 178 ? 24.370 10.058 20.003 1.00 56.03 178 LEU A O 1
ATOM 1457 N N . SER A 1 179 ? 26.358 11.009 20.455 1.00 56.88 179 SER A N 1
ATOM 1458 C CA . SER A 1 179 ? 26.738 10.079 21.534 1.00 56.88 179 SER A CA 1
ATOM 1459 C C . SER A 1 179 ? 25.781 10.097 22.734 1.00 56.88 179 SER A C 1
ATOM 1461 O O . SER A 1 179 ? 25.676 9.100 23.445 1.00 56.88 179 SER A O 1
ATOM 1463 N N . LYS A 1 180 ? 25.002 11.173 22.939 1.00 62.84 180 LYS A N 1
ATOM 1464 C CA . LYS A 1 180 ? 23.943 11.208 23.970 1.00 62.84 180 LYS A CA 1
ATOM 1465 C C . LYS A 1 180 ? 22.754 10.299 23.632 1.00 62.84 180 LYS A C 1
ATOM 1467 O O . LYS A 1 180 ? 22.042 9.865 24.537 1.00 62.84 180 LYS A O 1
ATOM 1472 N N . PHE A 1 181 ? 22.521 10.023 22.346 1.00 61.47 181 PHE A N 1
ATOM 1473 C CA . PHE A 1 181 ? 21.369 9.255 21.853 1.00 61.47 181 PHE A CA 1
ATOM 1474 C C . PHE A 1 181 ? 21.741 7.859 21.337 1.00 61.47 181 PHE A C 1
ATOM 1476 O O . PHE A 1 181 ? 20.911 6.949 21.390 1.00 61.47 181 PHE A O 1
ATOM 1483 N N . ILE A 1 182 ? 22.968 7.686 20.849 1.00 64.69 182 ILE A N 1
ATOM 1484 C CA . ILE A 1 182 ? 23.510 6.423 20.350 1.00 64.69 182 ILE A CA 1
ATOM 1485 C C . ILE A 1 182 ? 24.388 5.828 21.450 1.00 64.69 182 ILE A C 1
ATOM 1487 O O . ILE A 1 182 ? 25.527 6.238 21.646 1.00 64.69 182 ILE A O 1
ATOM 1491 N N . LEU A 1 183 ? 23.825 4.872 22.190 1.00 63.75 183 LEU A N 1
ATOM 1492 C CA . LEU A 1 183 ? 24.496 4.228 23.324 1.00 63.75 183 LEU A CA 1
ATOM 1493 C C . LEU A 1 183 ? 25.334 3.014 22.899 1.00 63.75 183 LEU A C 1
ATOM 1495 O O . LEU A 1 183 ? 26.198 2.573 23.653 1.00 63.75 183 LEU A O 1
ATOM 1499 N N . SER A 1 184 ? 25.067 2.460 21.714 1.00 66.69 184 SER A N 1
ATOM 1500 C CA . SER A 1 184 ? 25.805 1.338 21.142 1.00 66.69 184 SER A CA 1
ATOM 1501 C C . SER A 1 184 ? 25.889 1.441 19.620 1.00 66.69 184 SER A C 1
ATOM 1503 O O . SER A 1 184 ? 25.005 2.002 18.972 1.00 66.69 184 SER A O 1
ATOM 1505 N N . GLU A 1 185 ? 26.916 0.828 19.035 1.00 63.62 185 GLU A N 1
ATOM 1506 C CA . GLU A 1 185 ? 27.067 0.693 17.580 1.00 63.62 185 GLU A CA 1
ATOM 1507 C C . GLU A 1 185 ? 25.844 0.009 16.939 1.00 63.62 185 GLU A C 1
ATOM 1509 O O . GLU A 1 185 ? 25.389 0.388 15.860 1.00 63.62 185 GLU A O 1
ATOM 1514 N N . SER A 1 186 ? 25.226 -0.933 17.661 1.00 71.25 186 SER A N 1
ATOM 1515 C CA . SER A 1 186 ? 24.005 -1.614 17.219 1.00 71.25 186 SER A CA 1
ATOM 1516 C C . SER A 1 186 ? 22.762 -0.714 17.160 1.00 71.25 186 SER A C 1
ATOM 1518 O O . SER A 1 186 ? 21.804 -1.048 16.464 1.00 71.25 186 SER A O 1
ATOM 1520 N N . ASP A 1 187 ? 22.774 0.440 17.838 1.00 73.38 187 ASP A N 1
ATOM 1521 C CA . ASP A 1 187 ? 21.664 1.401 17.833 1.00 73.38 187 ASP A CA 1
ATOM 1522 C C . ASP A 1 187 ? 21.739 2.403 16.672 1.00 73.38 187 ASP A C 1
ATOM 1524 O O . ASP A 1 187 ? 20.719 3.011 16.337 1.00 73.38 187 ASP A O 1
ATOM 1528 N N . VAL A 1 188 ? 22.907 2.563 16.034 1.00 80.56 188 VAL A N 1
ATOM 1529 C CA . VAL A 1 188 ? 23.139 3.568 14.981 1.00 80.56 188 VAL A CA 1
ATOM 1530 C C . VAL A 1 188 ? 22.135 3.390 13.843 1.00 80.56 188 VAL A C 1
ATOM 1532 O O . VAL A 1 188 ? 21.335 4.283 13.567 1.00 80.56 188 VAL A O 1
ATOM 1535 N N . LEU A 1 189 ? 22.118 2.212 13.213 1.00 84.44 189 LEU A N 1
ATOM 1536 C CA . LEU A 1 189 ? 21.274 1.952 12.046 1.00 84.44 189 LEU A CA 1
ATOM 1537 C C . LEU A 1 189 ? 19.768 2.071 12.363 1.00 84.44 189 LEU A C 1
ATOM 1539 O O . LEU A 1 189 ? 19.077 2.791 11.635 1.00 84.44 189 LEU A O 1
ATOM 1543 N N . PRO A 1 190 ? 19.225 1.447 13.431 1.00 85.00 190 PRO A N 1
ATOM 1544 C CA . PRO A 1 190 ? 17.831 1.647 13.822 1.00 85.00 190 PRO A CA 1
ATOM 1545 C C . PRO A 1 190 ? 17.459 3.118 14.040 1.00 85.00 190 PRO A C 1
ATOM 1547 O O . PRO A 1 190 ? 16.381 3.535 13.611 1.00 85.00 190 PRO A O 1
ATOM 1550 N N . LYS A 1 191 ? 18.338 3.914 14.664 1.00 83.06 191 LYS A N 1
ATOM 1551 C CA . LYS A 1 191 ? 18.095 5.342 14.922 1.00 83.06 191 LYS A CA 1
ATOM 1552 C C . LYS A 1 191 ? 18.170 6.185 13.652 1.00 83.06 191 LYS A C 1
ATOM 1554 O O . LYS A 1 191 ? 17.306 7.037 13.446 1.00 83.06 191 LYS A O 1
ATOM 1559 N N . CYS A 1 192 ? 19.114 5.902 12.758 1.00 88.75 192 CYS A N 1
ATOM 1560 C CA . CYS A 1 192 ? 19.181 6.527 11.438 1.00 88.75 192 CYS A CA 1
ATOM 1561 C C . CYS A 1 192 ? 17.925 6.224 10.610 1.00 88.75 192 CYS A C 1
ATOM 1563 O O . CYS A 1 192 ? 17.337 7.136 10.031 1.00 88.75 192 CYS A O 1
ATOM 1565 N N . LEU A 1 193 ? 17.462 4.969 10.597 1.00 91.25 193 LEU A N 1
ATOM 1566 C CA . LEU A 1 193 ? 16.227 4.583 9.909 1.00 91.25 193 LEU A CA 1
ATOM 1567 C C . LEU A 1 193 ? 14.986 5.227 10.538 1.00 91.25 193 LEU A C 1
ATOM 1569 O O . LEU A 1 193 ? 14.056 5.582 9.822 1.00 91.25 193 LEU A O 1
ATOM 1573 N N . GLU A 1 194 ? 14.953 5.394 11.860 1.00 88.69 194 GLU A N 1
ATOM 1574 C CA . GLU A 1 194 ? 13.876 6.099 12.564 1.00 88.69 194 GLU A CA 1
ATOM 1575 C C . GLU A 1 194 ? 13.838 7.593 12.207 1.00 88.69 194 GLU A C 1
ATOM 1577 O O . GLU A 1 194 ? 12.766 8.123 11.906 1.00 88.69 194 GLU A O 1
ATOM 1582 N N . SER A 1 195 ? 15.000 8.244 12.142 1.00 87.56 195 SER A N 1
ATOM 1583 C CA . SER A 1 195 ? 15.129 9.627 11.673 1.00 87.56 195 SER A CA 1
ATOM 1584 C C . SER A 1 195 ? 14.707 9.771 10.207 1.00 87.56 195 SER A C 1
ATOM 1586 O O . SER A 1 195 ? 13.858 10.600 9.869 1.00 87.56 195 SER A O 1
ATOM 1588 N N . LEU A 1 196 ? 15.202 8.896 9.327 1.00 92.00 196 LEU A N 1
ATOM 1589 C CA . LEU A 1 196 ? 14.841 8.903 7.910 1.00 92.00 196 LEU A CA 1
ATOM 1590 C C . LEU A 1 196 ? 13.346 8.627 7.702 1.00 92.00 196 LEU A C 1
ATOM 1592 O O . LEU A 1 196 ? 12.712 9.247 6.851 1.00 92.00 196 LEU A O 1
ATOM 1596 N N . LEU A 1 197 ? 12.750 7.752 8.514 1.00 91.38 197 LEU A N 1
ATOM 1597 C CA . LEU A 1 197 ? 11.309 7.520 8.527 1.00 91.38 197 LEU A CA 1
ATOM 1598 C C . LEU A 1 197 ? 10.533 8.793 8.881 1.00 91.38 197 LEU A C 1
ATOM 1600 O O . LEU A 1 197 ? 9.521 9.079 8.238 1.00 91.38 197 LEU A O 1
ATOM 1604 N N . HIS A 1 198 ? 11.001 9.572 9.858 1.00 87.75 198 HIS A N 1
ATOM 1605 C CA . HIS A 1 198 ? 10.410 10.869 10.177 1.00 87.75 198 HIS A CA 1
ATOM 1606 C C . HIS A 1 198 ? 10.555 11.858 9.009 1.00 87.75 198 HIS A C 1
ATOM 1608 O O . HIS A 1 198 ? 9.553 12.420 8.573 1.00 87.75 198 HIS A O 1
ATOM 1614 N N . HIS A 1 199 ? 11.736 12.006 8.407 1.00 89.12 199 HIS A N 1
ATOM 1615 C CA . HIS A 1 199 ? 11.911 12.894 7.250 1.00 89.12 199 HIS A CA 1
ATOM 1616 C C . HIS A 1 199 ? 11.075 12.469 6.036 1.00 89.12 199 HIS A C 1
ATOM 1618 O O . HIS A 1 199 ? 10.420 13.310 5.427 1.00 89.12 199 HIS A O 1
ATOM 1624 N N . SER A 1 200 ? 10.999 11.168 5.739 1.00 91.25 200 SER A N 1
ATOM 1625 C CA . SER A 1 200 ? 10.178 10.624 4.644 1.00 91.25 200 SER A CA 1
ATOM 1626 C C . SER A 1 200 ? 8.679 10.868 4.820 1.00 91.25 200 SER A C 1
ATOM 1628 O O . SER A 1 200 ? 7.918 10.796 3.859 1.00 91.25 200 SER A O 1
ATOM 1630 N N . SER A 1 201 ? 8.247 11.143 6.053 1.00 86.06 201 SER A N 1
ATOM 1631 C CA . SER A 1 201 ? 6.855 11.437 6.373 1.00 86.06 201 SER A CA 1
ATOM 1632 C C . SER A 1 201 ? 6.415 12.854 6.031 1.00 86.06 201 SER A C 1
ATOM 1634 O O . SER A 1 201 ? 5.215 13.126 6.008 1.00 86.06 201 SER A O 1
ATOM 1636 N N . LEU A 1 202 ? 7.382 13.732 5.771 1.00 86.12 202 LEU A N 1
ATOM 1637 C CA . LEU A 1 202 ? 7.171 15.114 5.388 1.00 86.12 202 LEU A CA 1
ATOM 1638 C C . LEU A 1 202 ? 7.458 15.248 3.891 1.00 86.12 202 LEU A C 1
ATOM 1640 O O . LEU A 1 202 ? 8.582 15.033 3.439 1.00 86.12 202 LEU A O 1
ATOM 1644 N N . GLU A 1 203 ? 6.448 15.653 3.124 1.00 81.12 203 GLU A N 1
ATOM 1645 C CA . GLU A 1 203 ? 6.514 15.707 1.654 1.00 81.12 203 GLU A CA 1
ATOM 1646 C C . GLU A 1 203 ? 7.672 16.564 1.123 1.00 81.12 203 GLU A C 1
ATOM 1648 O O . GLU A 1 203 ? 8.267 16.246 0.093 1.00 81.12 203 GLU A O 1
ATOM 1653 N N . LYS A 1 204 ? 8.038 17.624 1.855 1.00 86.44 204 LYS A N 1
ATOM 1654 C CA . LYS A 1 204 ? 9.130 18.534 1.483 1.00 86.44 204 LYS A CA 1
ATOM 1655 C C . LYS A 1 204 ? 10.488 17.841 1.348 1.00 86.44 204 LYS A C 1
ATOM 1657 O O . LYS A 1 204 ? 11.233 18.188 0.446 1.00 86.44 204 LYS A O 1
ATOM 1662 N N . TYR A 1 205 ? 10.784 16.847 2.188 1.00 89.25 205 TYR A N 1
ATOM 1663 C CA . TYR A 1 205 ? 12.100 16.194 2.220 1.00 89.25 205 TYR A CA 1
ATOM 1664 C C . TYR A 1 205 ? 12.184 14.972 1.309 1.00 89.25 205 TYR A C 1
ATOM 1666 O O . TYR A 1 205 ? 13.251 14.394 1.128 1.00 89.25 205 TYR A O 1
ATOM 1674 N N . THR A 1 206 ? 11.062 14.529 0.742 1.00 89.50 206 THR A N 1
ATOM 1675 C CA . THR A 1 206 ? 11.034 13.281 -0.022 1.00 89.50 206 THR A CA 1
ATOM 1676 C C . THR A 1 206 ? 11.862 13.371 -1.306 1.00 89.50 206 THR A C 1
ATOM 1678 O O . THR A 1 206 ? 12.457 12.375 -1.707 1.00 89.50 206 THR A O 1
ATOM 1681 N N . LYS A 1 207 ? 11.914 14.552 -1.939 1.00 90.56 207 LYS A N 1
ATOM 1682 C CA . LYS A 1 207 ? 12.752 14.800 -3.123 1.00 90.56 207 LYS A CA 1
ATOM 1683 C C . LYS A 1 207 ? 14.232 14.833 -2.750 1.00 90.56 207 LYS A C 1
ATOM 1685 O O . LYS A 1 207 ? 14.988 14.057 -3.318 1.00 90.56 207 LYS A O 1
ATOM 1690 N N . ASP A 1 208 ? 14.587 15.583 -1.708 1.00 91.31 208 ASP A N 1
ATOM 1691 C CA . ASP A 1 208 ? 15.962 15.672 -1.200 1.00 91.31 208 ASP A CA 1
ATOM 1692 C C . ASP A 1 208 ? 16.546 14.287 -0.871 1.00 91.31 208 ASP A C 1
ATOM 1694 O O . ASP A 1 208 ? 17.677 13.981 -1.235 1.00 91.31 208 ASP A O 1
ATOM 1698 N N . ILE A 1 209 ? 15.758 13.402 -0.242 1.00 92.00 209 ILE A N 1
ATOM 1699 C CA . ILE A 1 209 ? 16.180 12.019 0.051 1.00 92.00 209 ILE A CA 1
ATOM 1700 C C . ILE A 1 209 ? 16.531 11.257 -1.235 1.00 92.00 209 ILE A C 1
ATOM 1702 O O . ILE A 1 209 ? 17.464 10.457 -1.244 1.00 92.00 209 ILE A O 1
ATOM 1706 N N . VAL A 1 210 ? 15.774 11.459 -2.314 1.00 92.38 210 VAL A N 1
ATOM 1707 C CA . VAL A 1 210 ? 16.024 10.792 -3.598 1.00 92.38 210 VAL A CA 1
ATOM 1708 C C . VAL A 1 210 ? 17.233 11.395 -4.305 1.00 92.38 210 VAL A C 1
ATOM 1710 O O . VAL A 1 210 ? 18.061 10.631 -4.799 1.00 92.38 210 VAL A O 1
ATOM 1713 N N . ASP A 1 211 ? 17.357 12.721 -4.300 1.00 89.56 211 ASP A N 1
ATOM 1714 C CA . ASP A 1 211 ? 18.459 13.455 -4.933 1.00 89.56 211 ASP A CA 1
ATOM 1715 C C . ASP A 1 211 ? 19.809 13.156 -4.255 1.00 89.56 211 ASP A C 1
ATOM 1717 O O . ASP A 1 211 ? 20.847 13.122 -4.910 1.00 89.56 211 ASP A O 1
ATOM 1721 N N . LEU A 1 212 ? 19.792 12.834 -2.957 1.00 90.31 212 LEU A N 1
ATOM 1722 C CA . LEU A 1 212 ? 20.949 12.374 -2.177 1.00 90.31 212 LEU A CA 1
ATOM 1723 C C . LEU A 1 212 ? 21.176 10.850 -2.251 1.00 90.31 212 LEU A C 1
ATOM 1725 O O . LEU A 1 212 ? 21.762 10.257 -1.346 1.00 90.31 212 LEU A O 1
ATOM 1729 N N . ASN A 1 213 ? 20.704 10.185 -3.309 1.00 86.88 213 ASN A N 1
ATOM 1730 C CA . ASN A 1 213 ? 20.860 8.742 -3.534 1.00 86.88 213 ASN A CA 1
ATOM 1731 C C . ASN A 1 213 ? 20.295 7.842 -2.413 1.00 86.88 213 ASN A C 1
ATOM 1733 O O . ASN A 1 213 ? 20.740 6.704 -2.225 1.00 86.88 213 ASN A O 1
ATOM 1737 N N . GLY A 1 214 ? 19.255 8.290 -1.704 1.00 90.62 214 GLY A N 1
ATOM 1738 C CA . GLY A 1 214 ? 18.637 7.519 -0.624 1.00 90.62 214 GLY A CA 1
ATOM 1739 C C . GLY A 1 214 ? 18.012 6.196 -1.084 1.00 90.62 214 GLY A C 1
ATOM 1740 O O . GLY A 1 214 ? 18.099 5.200 -0.374 1.00 90.62 214 GLY A O 1
ATOM 1741 N N . LEU A 1 215 ? 17.426 6.130 -2.288 1.00 92.94 215 LEU A N 1
ATOM 1742 C CA . LEU A 1 215 ? 16.821 4.890 -2.810 1.00 92.94 215 LEU A CA 1
ATOM 1743 C C . LEU A 1 215 ? 17.855 3.770 -3.061 1.00 92.94 215 LEU A C 1
ATOM 1745 O O . LEU A 1 215 ? 17.611 2.655 -2.591 1.00 92.94 215 LEU A O 1
ATOM 1749 N N . PRO A 1 216 ? 18.988 4.033 -3.751 1.00 89.88 216 PRO A N 1
ATOM 1750 C CA . PRO A 1 216 ? 20.152 3.145 -3.794 1.00 89.88 216 PRO A CA 1
ATOM 1751 C C . PRO A 1 216 ? 20.615 2.641 -2.421 1.00 89.88 216 PRO A C 1
ATOM 1753 O O . PRO A 1 216 ? 20.784 1.438 -2.234 1.00 89.88 216 PRO A O 1
ATOM 1756 N N . LEU A 1 217 ? 20.779 3.546 -1.450 1.00 89.44 217 LEU A N 1
ATOM 1757 C CA . LEU A 1 217 ? 21.264 3.206 -0.110 1.00 89.44 217 LEU A CA 1
ATOM 1758 C C . LEU A 1 217 ? 20.287 2.291 0.639 1.00 89.44 217 LEU A C 1
ATOM 1760 O O . LEU A 1 217 ? 20.680 1.279 1.214 1.00 89.44 217 LEU A O 1
ATOM 1764 N N . LEU A 1 218 ? 18.990 2.606 0.600 1.00 93.44 218 LEU A N 1
ATOM 1765 C CA . LEU A 1 218 ? 17.958 1.764 1.206 1.00 93.44 218 LEU A CA 1
ATOM 1766 C C . LEU A 1 218 ? 17.949 0.356 0.588 1.00 93.44 218 LEU A C 1
ATOM 1768 O O . LEU A 1 218 ? 17.649 -0.616 1.283 1.00 93.44 218 LEU A O 1
ATOM 1772 N N . MET A 1 219 ? 18.267 0.241 -0.708 1.00 91.44 219 MET A N 1
ATOM 1773 C CA . MET A 1 219 ? 18.298 -1.042 -1.407 1.00 91.44 219 MET A CA 1
ATOM 1774 C C . MET A 1 219 ? 19.491 -1.871 -0.937 1.00 91.44 219 MET A C 1
ATOM 1776 O O . MET A 1 219 ? 19.359 -3.072 -0.713 1.00 91.44 219 MET A O 1
ATOM 1780 N N . GLU A 1 220 ? 20.637 -1.236 -0.706 1.00 86.31 220 GLU A N 1
ATOM 1781 C CA . GLU A 1 220 ? 21.800 -1.882 -0.098 1.00 86.31 220 GLU A CA 1
ATOM 1782 C C . GLU A 1 220 ? 21.490 -2.398 1.315 1.00 86.31 220 GLU A C 1
ATOM 1784 O O . GLU A 1 220 ? 21.762 -3.561 1.624 1.00 86.31 220 GLU A O 1
ATOM 1789 N N . ILE A 1 221 ? 20.841 -1.575 2.148 1.00 89.75 221 ILE A N 1
ATOM 1790 C CA . ILE A 1 221 ? 20.406 -1.975 3.494 1.00 89.75 221 ILE A CA 1
ATOM 1791 C C . ILE A 1 221 ? 19.445 -3.168 3.406 1.00 89.75 221 ILE A C 1
ATOM 1793 O O . ILE A 1 221 ? 19.590 -4.126 4.167 1.00 89.75 221 ILE A O 1
ATOM 1797 N N . HIS A 1 222 ? 18.503 -3.161 2.457 1.00 91.44 222 HIS A N 1
ATOM 1798 C CA . HIS A 1 222 ? 17.599 -4.291 2.241 1.00 91.44 222 HIS A CA 1
ATOM 1799 C C . HIS A 1 222 ? 18.351 -5.590 1.922 1.00 91.44 222 HIS A C 1
ATOM 1801 O O . HIS A 1 222 ? 18.047 -6.621 2.517 1.00 91.44 222 HIS A O 1
ATOM 1807 N N . HIS A 1 223 ? 19.337 -5.553 1.023 1.00 87.50 223 HIS A N 1
ATOM 1808 C CA . HIS A 1 223 ? 20.113 -6.743 0.666 1.00 87.50 223 HIS A CA 1
ATOM 1809 C C . HIS A 1 223 ? 20.961 -7.242 1.841 1.00 87.50 223 HIS A C 1
ATOM 1811 O O . HIS A 1 223 ? 20.971 -8.441 2.126 1.00 87.50 223 HIS A O 1
ATOM 1817 N N . ARG A 1 224 ? 21.624 -6.331 2.566 1.00 84.38 224 ARG A N 1
ATOM 1818 C CA . ARG A 1 224 ? 22.493 -6.672 3.704 1.00 84.38 224 ARG A CA 1
ATOM 1819 C C . ARG A 1 224 ? 21.711 -7.257 4.883 1.00 84.38 224 ARG A C 1
ATOM 1821 O O . ARG A 1 224 ? 22.163 -8.222 5.499 1.00 84.38 224 ARG A O 1
ATOM 1828 N N . TYR A 1 225 ? 20.524 -6.717 5.159 1.00 87.69 225 TYR A N 1
ATOM 1829 C CA . TYR A 1 225 ? 19.686 -7.076 6.307 1.00 87.69 225 TYR A CA 1
ATOM 1830 C C . TYR A 1 225 ? 18.373 -7.760 5.906 1.00 87.69 225 TYR A C 1
ATOM 1832 O O . TYR A 1 225 ? 17.374 -7.649 6.612 1.00 87.69 225 TYR A O 1
ATOM 1840 N N . LYS A 1 226 ? 18.361 -8.512 4.797 1.00 85.00 226 LYS A N 1
ATOM 1841 C CA . LYS A 1 226 ? 17.151 -9.158 4.248 1.00 85.00 226 LYS A CA 1
ATOM 1842 C C . LYS A 1 226 ? 16.390 -10.032 5.256 1.00 85.00 226 LYS A C 1
ATOM 1844 O O . LYS A 1 226 ? 15.174 -10.167 5.158 1.00 85.00 226 LYS A O 1
ATOM 1849 N N . ASN A 1 227 ? 17.102 -10.611 6.223 1.00 86.12 227 ASN A N 1
ATOM 1850 C CA . ASN A 1 227 ? 16.529 -11.486 7.248 1.00 86.12 227 ASN A CA 1
ATOM 1851 C C . ASN A 1 227 ? 16.055 -10.732 8.505 1.00 86.12 227 ASN A C 1
ATOM 1853 O O . ASN A 1 227 ? 15.402 -11.333 9.356 1.00 86.12 227 ASN A O 1
ATOM 1857 N N . ASP A 1 228 ? 16.370 -9.441 8.645 1.00 90.06 228 ASP A N 1
ATOM 1858 C CA . ASP A 1 228 ? 15.900 -8.625 9.763 1.00 90.06 228 ASP A CA 1
ATOM 1859 C C . ASP A 1 228 ? 14.524 -8.025 9.436 1.00 90.06 228 ASP A C 1
ATOM 1861 O O . ASP A 1 228 ? 14.362 -7.118 8.609 1.00 90.06 228 ASP A O 1
ATOM 1865 N N . ILE A 1 229 ? 13.507 -8.544 10.123 1.00 91.31 229 ILE A N 1
ATOM 1866 C CA . ILE A 1 229 ? 12.116 -8.118 9.964 1.00 91.31 229 ILE A CA 1
ATOM 1867 C C . ILE A 1 229 ? 11.927 -6.665 10.421 1.00 91.31 229 ILE A C 1
ATOM 1869 O O . ILE A 1 229 ? 11.162 -5.932 9.798 1.00 91.31 229 ILE A O 1
ATOM 1873 N N . ASN A 1 230 ? 12.617 -6.210 11.472 1.00 90.50 230 ASN A N 1
ATOM 1874 C CA . ASN A 1 230 ? 12.454 -4.850 11.989 1.00 90.50 230 ASN A CA 1
ATOM 1875 C C . ASN A 1 230 ? 12.995 -3.816 11.001 1.00 90.50 230 ASN A C 1
ATOM 1877 O O . ASN A 1 230 ? 12.325 -2.815 10.738 1.00 90.50 230 ASN A O 1
ATOM 1881 N N . ILE A 1 231 ? 14.163 -4.084 10.411 1.00 91.75 231 ILE A N 1
ATOM 1882 C CA . ILE A 1 231 ? 14.728 -3.238 9.352 1.00 91.75 231 ILE A CA 1
ATOM 1883 C C . ILE A 1 231 ? 13.800 -3.250 8.135 1.00 91.75 231 ILE A C 1
ATOM 1885 O O . ILE A 1 231 ? 13.423 -2.186 7.647 1.00 91.75 231 ILE A O 1
ATOM 1889 N N . THR A 1 232 ? 13.336 -4.426 7.705 1.00 94.88 232 THR A N 1
ATOM 1890 C CA . THR A 1 232 ? 12.401 -4.561 6.574 1.00 94.88 232 THR A CA 1
ATOM 1891 C C . THR A 1 232 ? 11.108 -3.767 6.790 1.00 94.88 232 THR A C 1
ATOM 1893 O O . THR A 1 232 ? 10.664 -3.057 5.888 1.00 94.88 232 THR A O 1
ATOM 1896 N N . ILE A 1 233 ? 10.532 -3.804 7.999 1.00 94.00 233 ILE A N 1
ATOM 1897 C CA . ILE A 1 233 ? 9.361 -2.992 8.364 1.00 94.00 233 ILE A CA 1
ATOM 1898 C C . ILE A 1 233 ? 9.668 -1.500 8.195 1.00 94.00 233 ILE A C 1
ATOM 1900 O O . ILE A 1 233 ? 8.874 -0.784 7.587 1.00 94.00 233 ILE A O 1
ATOM 1904 N N . LYS A 1 234 ? 10.808 -1.016 8.705 1.00 94.75 234 LYS A N 1
ATOM 1905 C CA . LYS A 1 234 ? 11.182 0.405 8.610 1.00 94.75 234 LYS A CA 1
ATOM 1906 C C . LYS A 1 234 ? 11.415 0.841 7.163 1.00 94.75 234 LYS A C 1
ATOM 1908 O O . LYS A 1 234 ? 10.863 1.861 6.758 1.00 94.75 234 LYS A O 1
ATOM 1913 N N . LEU A 1 235 ? 12.141 0.051 6.371 1.00 96.62 235 LEU A N 1
ATOM 1914 C CA . LEU A 1 235 ? 12.359 0.308 4.943 1.00 96.62 235 LEU A CA 1
ATOM 1915 C C . LEU A 1 235 ? 11.033 0.367 4.175 1.00 96.62 235 LEU A C 1
ATOM 1917 O O . LEU A 1 235 ? 10.787 1.304 3.415 1.00 96.62 235 LEU A O 1
ATOM 1921 N N . CYS A 1 236 ? 10.142 -0.594 4.424 1.00 97.19 236 CYS A N 1
ATOM 1922 C CA . CYS A 1 236 ? 8.822 -0.629 3.808 1.00 97.19 236 CYS A CA 1
ATOM 1923 C C . CYS A 1 236 ? 7.981 0.597 4.190 1.00 97.19 236 CYS A C 1
ATOM 1925 O O . CYS A 1 236 ? 7.344 1.203 3.329 1.00 97.19 236 CYS A O 1
ATOM 1927 N N . GLN A 1 237 ? 8.014 1.019 5.456 1.00 95.44 237 GLN A N 1
ATOM 1928 C CA . GLN A 1 237 ? 7.325 2.228 5.906 1.00 95.44 237 GLN A CA 1
ATOM 1929 C C . GLN A 1 237 ? 7.884 3.502 5.256 1.00 95.44 237 GLN A C 1
ATOM 1931 O O . GLN A 1 237 ? 7.079 4.332 4.830 1.00 95.44 237 GLN A O 1
ATOM 1936 N N . ILE A 1 238 ? 9.213 3.632 5.134 1.00 96.44 238 ILE A N 1
ATOM 1937 C CA . ILE A 1 238 ? 9.878 4.752 4.448 1.00 96.44 238 ILE A CA 1
ATOM 1938 C C . ILE A 1 238 ? 9.377 4.839 3.005 1.00 96.44 238 ILE A C 1
ATOM 1940 O O . ILE A 1 238 ? 8.768 5.838 2.629 1.00 96.44 238 ILE A O 1
ATOM 1944 N N . LEU A 1 239 ? 9.527 3.766 2.221 1.00 97.06 239 LEU A N 1
ATOM 1945 C CA . LEU A 1 239 ? 9.080 3.728 0.822 1.00 97.06 239 LEU A CA 1
ATOM 1946 C C . LEU A 1 239 ? 7.585 4.019 0.693 1.00 97.06 239 LEU A C 1
ATOM 1948 O O . LEU A 1 239 ? 7.146 4.725 -0.211 1.00 97.06 239 LEU A O 1
ATOM 1952 N N . SER A 1 240 ? 6.796 3.507 1.632 1.00 96.75 240 SER A N 1
ATOM 1953 C CA . SER A 1 240 ? 5.359 3.720 1.673 1.00 96.75 240 SER A CA 1
ATOM 1954 C C . SER A 1 240 ? 4.970 5.168 1.980 1.00 96.75 240 SER A C 1
ATOM 1956 O O . SER A 1 240 ? 3.962 5.632 1.455 1.00 96.75 240 SER A O 1
ATOM 1958 N N . PHE A 1 241 ? 5.737 5.915 2.776 1.00 95.19 241 PHE A N 1
ATOM 1959 C CA . PHE A 1 241 ? 5.514 7.356 2.939 1.00 95.19 241 PHE A CA 1
ATOM 1960 C C . PHE A 1 241 ? 5.992 8.145 1.720 1.00 95.19 241 PHE A C 1
ATOM 1962 O O . PHE A 1 241 ? 5.233 8.962 1.204 1.00 95.19 241 PHE A O 1
ATOM 1969 N N . MET A 1 242 ? 7.174 7.821 1.186 1.00 95.44 242 MET A N 1
ATOM 1970 C CA . MET A 1 242 ? 7.705 8.475 -0.014 1.00 95.44 242 MET A CA 1
ATOM 1971 C C . MET A 1 242 ? 6.785 8.305 -1.231 1.00 95.44 242 MET A C 1
ATOM 1973 O O . MET A 1 242 ? 6.644 9.221 -2.038 1.00 95.44 242 MET A O 1
ATOM 1977 N N . SER A 1 243 ? 6.114 7.153 -1.335 1.00 95.56 243 SER A N 1
ATOM 1978 C CA . SER A 1 243 ? 5.194 6.817 -2.429 1.00 95.56 243 SER A CA 1
ATOM 1979 C C . SER A 1 243 ? 4.033 7.795 -2.612 1.00 95.56 243 SER A C 1
ATOM 1981 O O . SER A 1 243 ? 3.458 7.843 -3.696 1.00 95.56 243 SER A O 1
ATOM 1983 N N . PHE A 1 244 ? 3.677 8.561 -1.571 1.00 93.81 244 PHE A N 1
ATOM 1984 C CA . PHE A 1 244 ? 2.615 9.562 -1.654 1.00 93.81 244 PHE A CA 1
ATOM 1985 C C . PHE A 1 244 ? 2.931 10.619 -2.724 1.00 93.81 244 PHE A C 1
ATOM 1987 O O . PHE A 1 244 ? 2.033 11.076 -3.431 1.00 93.81 244 PHE A O 1
ATOM 1994 N N . ASN A 1 245 ? 4.216 10.935 -2.919 1.00 93.19 245 ASN A N 1
ATOM 1995 C CA . ASN A 1 245 ? 4.658 11.770 -4.023 1.00 93.19 245 ASN A CA 1
ATOM 1996 C C . ASN A 1 245 ? 4.812 10.946 -5.316 1.00 93.19 245 ASN A C 1
ATOM 1998 O O . ASN A 1 245 ? 5.839 10.306 -5.565 1.00 93.19 245 ASN A O 1
ATOM 2002 N N . ARG A 1 246 ? 3.809 11.043 -6.198 1.00 92.00 246 ARG A N 1
ATOM 2003 C CA . ARG A 1 246 ? 3.778 10.354 -7.502 1.00 92.00 246 ARG A CA 1
ATOM 2004 C C . ARG A 1 246 ? 4.954 10.706 -8.423 1.00 92.00 246 ARG A C 1
ATOM 2006 O O . ARG A 1 246 ? 5.278 9.910 -9.304 1.00 92.00 246 ARG A O 1
ATOM 2013 N N . SER A 1 247 ? 5.632 11.846 -8.227 1.00 92.81 247 SER A N 1
ATOM 2014 C CA . SER A 1 247 ? 6.805 12.211 -9.038 1.00 92.81 247 SER A CA 1
ATOM 2015 C C . SER A 1 247 ? 7.976 11.238 -8.859 1.00 92.81 247 SER A C 1
ATOM 2017 O O . SER A 1 247 ? 8.853 11.167 -9.716 1.00 92.81 247 SER A O 1
ATOM 2019 N N . LEU A 1 248 ? 7.991 10.469 -7.767 1.00 94.12 248 LEU A N 1
ATOM 2020 C CA . LEU A 1 248 ? 9.062 9.526 -7.440 1.00 94.12 248 LEU A CA 1
ATOM 2021 C C . LEU A 1 248 ? 8.915 8.161 -8.120 1.00 94.12 248 LEU A C 1
ATOM 2023 O O . LEU A 1 248 ? 9.795 7.314 -7.980 1.00 94.12 248 LEU A O 1
ATOM 2027 N N . LEU A 1 249 ? 7.850 7.949 -8.898 1.00 95.56 249 LEU A N 1
ATOM 2028 C CA . LEU A 1 249 ? 7.608 6.697 -9.614 1.00 95.56 249 LEU A CA 1
ATOM 2029 C C . LEU A 1 249 ? 8.803 6.271 -10.484 1.00 95.56 249 LEU A C 1
ATOM 2031 O O . LEU A 1 249 ? 9.203 5.109 -10.461 1.00 95.56 249 LEU A O 1
ATOM 2035 N N . GLN A 1 250 ? 9.394 7.208 -11.228 1.00 94.56 250 GLN A N 1
ATOM 2036 C CA . GLN A 1 250 ? 10.544 6.935 -12.096 1.00 94.56 250 GLN A CA 1
ATOM 2037 C C . GLN A 1 250 ? 11.794 6.512 -11.288 1.00 94.56 250 GLN A C 1
ATOM 2039 O O . GLN A 1 250 ? 12.309 5.421 -11.546 1.00 94.56 250 GLN A O 1
ATOM 2044 N N . PRO A 1 251 ? 12.264 7.288 -10.284 1.00 94.25 251 PRO A N 1
ATOM 2045 C CA . PRO A 1 251 ? 13.361 6.869 -9.404 1.00 94.25 251 PRO A CA 1
ATOM 2046 C C . PRO A 1 251 ? 13.137 5.525 -8.693 1.00 94.25 251 PRO A C 1
ATOM 2048 O O . PRO A 1 251 ? 14.045 4.693 -8.648 1.00 94.25 251 PRO A O 1
ATOM 2051 N N . ILE A 1 252 ? 11.931 5.282 -8.165 1.00 95.38 252 ILE A N 1
ATOM 2052 C CA . ILE A 1 252 ? 11.580 4.037 -7.457 1.00 95.38 252 ILE A CA 1
ATOM 2053 C C . ILE A 1 252 ? 11.596 2.840 -8.417 1.00 95.38 252 ILE A C 1
ATOM 2055 O O . ILE A 1 252 ? 12.059 1.759 -8.056 1.00 95.38 252 ILE A O 1
ATOM 2059 N N . HIS A 1 253 ? 11.139 3.024 -9.657 1.00 94.62 253 HIS A N 1
ATOM 2060 C CA . HIS A 1 253 ? 11.231 1.990 -10.683 1.00 94.62 253 HIS A CA 1
ATOM 2061 C C . HIS A 1 253 ? 12.685 1.672 -11.037 1.00 94.62 253 HIS A C 1
ATOM 2063 O O . HIS A 1 253 ? 13.086 0.517 -10.931 1.00 94.62 253 HIS A O 1
ATOM 2069 N N . LYS A 1 254 ? 13.492 2.689 -11.377 1.00 90.88 254 LYS A N 1
ATOM 2070 C CA . LYS A 1 254 ? 14.911 2.541 -11.764 1.00 90.88 254 LYS A CA 1
ATOM 2071 C C . LYS A 1 254 ? 15.778 1.853 -10.711 1.00 90.88 254 LYS A C 1
ATOM 2073 O O . LYS A 1 254 ? 16.722 1.157 -11.061 1.00 90.88 254 LYS A O 1
ATOM 2078 N N . SER A 1 255 ? 15.454 2.031 -9.436 1.00 91.19 255 SER A N 1
ATOM 2079 C CA . SER A 1 255 ? 16.168 1.400 -8.320 1.00 91.19 255 SER A CA 1
ATOM 2080 C C . SER A 1 255 ? 15.734 -0.045 -8.034 1.00 91.19 255 SER A C 1
ATOM 2082 O O . SER A 1 255 ? 16.347 -0.695 -7.194 1.00 91.19 255 SER A O 1
ATOM 2084 N N . GLY A 1 256 ? 14.709 -0.570 -8.720 1.00 92.00 256 GLY A N 1
ATOM 2085 C CA . GLY A 1 256 ? 14.223 -1.948 -8.560 1.00 92.00 256 GLY A CA 1
ATOM 2086 C C . GLY A 1 256 ? 13.206 -2.142 -7.426 1.00 92.00 256 GLY A C 1
ATOM 2087 O O . GLY A 1 256 ? 12.768 -3.263 -7.164 1.00 92.00 256 GLY A O 1
ATOM 2088 N N . TRP A 1 257 ? 12.769 -1.070 -6.756 1.00 95.56 257 TRP A N 1
ATOM 2089 C CA . TRP A 1 257 ? 11.871 -1.172 -5.599 1.00 95.56 257 TRP A CA 1
ATOM 2090 C C . TRP A 1 257 ? 10.473 -1.691 -5.933 1.00 95.56 257 TRP A C 1
ATOM 2092 O O . TRP A 1 257 ? 9.840 -2.288 -5.068 1.00 95.56 257 TRP A O 1
ATOM 2102 N N . ILE A 1 258 ? 9.980 -1.514 -7.164 1.00 96.06 258 ILE A N 1
ATOM 2103 C CA . ILE A 1 258 ? 8.645 -2.008 -7.550 1.00 96.06 258 ILE A CA 1
ATOM 2104 C C . ILE A 1 258 ? 8.561 -3.536 -7.447 1.00 96.06 258 ILE A C 1
ATOM 2106 O O . ILE A 1 258 ? 7.571 -4.053 -6.929 1.00 96.06 258 ILE A O 1
ATOM 2110 N N . GLY A 1 259 ? 9.611 -4.253 -7.862 1.00 93.88 259 GLY A N 1
ATOM 2111 C CA . GLY A 1 259 ? 9.676 -5.710 -7.726 1.00 93.88 259 GLY A CA 1
ATOM 2112 C C . GLY A 1 259 ? 9.706 -6.153 -6.260 1.00 93.88 259 GLY A C 1
ATOM 2113 O O . GLY A 1 259 ? 8.956 -7.047 -5.869 1.00 93.88 259 GLY A O 1
ATOM 2114 N N . VAL A 1 260 ? 10.497 -5.469 -5.425 1.00 94.75 260 VAL A N 1
ATOM 2115 C CA . VAL A 1 260 ? 10.574 -5.739 -3.976 1.00 94.75 260 VAL A CA 1
ATOM 2116 C C . VAL A 1 260 ? 9.232 -5.472 -3.285 1.00 94.75 260 VAL A C 1
ATOM 2118 O O . VAL A 1 260 ? 8.756 -6.298 -2.510 1.00 94.75 260 VAL A O 1
ATOM 2121 N N . LEU A 1 261 ? 8.569 -4.358 -3.608 1.00 96.44 261 LEU A N 1
ATOM 2122 C CA . LEU A 1 261 ? 7.239 -4.037 -3.088 1.00 96.44 261 LEU A CA 1
ATOM 2123 C C . LEU A 1 261 ? 6.201 -5.079 -3.521 1.00 96.44 261 LEU A C 1
ATOM 2125 O O . LEU A 1 261 ? 5.395 -5.497 -2.693 1.00 96.44 261 LEU A O 1
ATOM 2129 N N . SER A 1 262 ? 6.246 -5.537 -4.777 1.00 95.25 262 SER A N 1
ATOM 2130 C CA . SER A 1 262 ? 5.374 -6.606 -5.285 1.00 95.25 262 SER A CA 1
ATOM 2131 C C . SER A 1 262 ? 5.521 -7.905 -4.490 1.00 95.25 262 SER A C 1
ATOM 2133 O O . SER A 1 262 ? 4.537 -8.607 -4.261 1.00 95.25 262 SER A O 1
ATOM 2135 N N . GLU A 1 263 ? 6.738 -8.235 -4.054 1.00 93.44 263 GLU A N 1
ATOM 2136 C CA . GLU A 1 263 ? 6.985 -9.373 -3.170 1.00 93.44 263 GLU A CA 1
ATOM 2137 C C . GLU A 1 263 ? 6.434 -9.121 -1.763 1.00 93.44 263 GLU A C 1
ATOM 2139 O O . GLU A 1 263 ? 5.742 -9.973 -1.202 1.00 93.44 263 GLU A O 1
ATOM 2144 N N . TRP A 1 264 ? 6.700 -7.940 -1.206 1.00 95.56 264 TRP A N 1
ATOM 2145 C CA . TRP A 1 264 ? 6.304 -7.582 0.152 1.00 95.56 264 TRP A CA 1
ATOM 2146 C C . TRP A 1 264 ? 4.793 -7.518 0.365 1.00 95.56 264 TRP A C 1
ATOM 2148 O O . TRP A 1 264 ? 4.353 -7.821 1.471 1.00 95.56 264 TRP A O 1
ATOM 2158 N N . VAL A 1 265 ? 3.981 -7.221 -0.659 1.00 94.88 265 VAL A N 1
ATOM 2159 C CA . VAL A 1 265 ? 2.507 -7.281 -0.541 1.00 94.88 265 VAL A CA 1
ATOM 2160 C C . VAL A 1 265 ? 2.012 -8.662 -0.101 1.00 94.88 265 VAL A C 1
ATOM 2162 O O . VAL A 1 265 ? 1.027 -8.748 0.628 1.00 94.88 265 VAL A O 1
ATOM 2165 N N . ASN A 1 266 ? 2.712 -9.735 -0.468 1.00 92.12 266 ASN A N 1
ATOM 2166 C CA . ASN A 1 266 ? 2.348 -11.105 -0.096 1.00 92.12 266 ASN A CA 1
ATOM 2167 C C . ASN A 1 266 ? 3.045 -11.588 1.191 1.00 92.12 266 ASN A C 1
ATOM 2169 O O . ASN A 1 266 ? 2.986 -12.770 1.532 1.00 92.12 266 ASN A O 1
ATOM 2173 N N . HIS A 1 267 ? 3.725 -10.697 1.917 1.00 92.81 267 HIS A N 1
ATOM 2174 C CA . HIS A 1 267 ? 4.420 -11.045 3.150 1.00 92.81 267 HIS A CA 1
ATOM 2175 C C . HIS A 1 267 ? 3.436 -11.384 4.286 1.00 92.81 267 HIS A C 1
ATOM 2177 O O . HIS A 1 267 ? 2.421 -10.708 4.474 1.00 92.81 267 HIS A O 1
ATOM 2183 N N . LYS A 1 268 ? 3.769 -12.407 5.092 1.00 89.00 268 LYS A N 1
ATOM 2184 C CA . LYS A 1 268 ? 2.930 -12.885 6.213 1.00 89.00 268 LYS A CA 1
ATOM 2185 C C . LYS A 1 268 ? 2.697 -11.811 7.282 1.00 89.00 268 LYS A C 1
ATOM 2187 O O . LYS A 1 268 ? 1.615 -11.721 7.851 1.00 89.00 268 LYS A O 1
ATOM 2192 N N . ASP A 1 269 ? 3.715 -10.995 7.552 1.00 90.00 269 ASP A N 1
ATOM 2193 C CA . ASP A 1 269 ? 3.611 -9.865 8.481 1.00 90.00 269 ASP A CA 1
ATOM 2194 C C . ASP A 1 269 ? 2.860 -8.688 7.841 1.00 90.00 269 ASP A C 1
ATOM 2196 O O . ASP A 1 269 ? 3.327 -8.090 6.866 1.00 90.00 269 ASP A O 1
ATOM 2200 N N . ILE A 1 270 ? 1.726 -8.325 8.442 1.00 90.81 270 ILE A N 1
ATOM 2201 C CA . ILE A 1 270 ? 0.865 -7.208 8.027 1.00 90.81 270 ILE A CA 1
ATOM 2202 C C . ILE A 1 270 ? 1.579 -5.853 8.038 1.00 90.81 270 ILE A C 1
ATOM 2204 O O . ILE A 1 270 ? 1.222 -4.960 7.273 1.00 90.81 270 ILE A O 1
ATOM 2208 N N . ARG A 1 271 ? 2.607 -5.690 8.880 1.00 91.94 271 ARG A N 1
ATOM 2209 C CA . ARG A 1 271 ? 3.399 -4.456 8.983 1.00 91.94 271 ARG A CA 1
ATOM 2210 C C . ARG A 1 271 ? 4.308 -4.255 7.773 1.00 91.94 271 ARG A C 1
ATOM 2212 O O . ARG A 1 271 ? 4.845 -3.165 7.616 1.00 91.94 271 ARG A O 1
ATOM 2219 N N . ILE A 1 272 ? 4.470 -5.283 6.938 1.00 95.38 272 ILE A N 1
ATOM 2220 C CA . ILE A 1 272 ? 5.187 -5.231 5.661 1.00 95.38 272 ILE A CA 1
ATOM 2221 C C . ILE A 1 272 ? 4.179 -5.234 4.505 1.00 95.38 272 ILE A C 1
ATOM 2223 O O . ILE A 1 272 ? 4.222 -4.343 3.659 1.00 95.38 272 ILE A O 1
ATOM 2227 N N . SER A 1 273 ? 3.219 -6.165 4.496 1.00 95.44 273 SER A N 1
ATOM 2228 C CA . SER A 1 273 ? 2.285 -6.297 3.367 1.00 95.44 273 SER A CA 1
ATOM 2229 C C . SER A 1 273 ? 1.362 -5.101 3.177 1.00 95.44 273 SER A C 1
ATOM 2231 O O . SER A 1 273 ? 1.177 -4.647 2.047 1.00 95.44 273 SER A O 1
ATOM 2233 N N . VAL A 1 274 ? 0.829 -4.525 4.256 1.00 95.69 274 VAL A N 1
ATOM 2234 C CA . VAL A 1 274 ? -0.089 -3.382 4.160 1.00 95.69 274 VAL A CA 1
ATOM 2235 C C . VAL A 1 274 ? 0.638 -2.096 3.730 1.00 95.69 274 VAL A C 1
ATOM 2237 O O . VAL A 1 274 ? 0.156 -1.433 2.808 1.00 95.69 274 VAL A O 1
ATOM 2240 N N . PRO A 1 275 ? 1.800 -1.705 4.303 1.00 96.81 275 PRO A N 1
ATOM 2241 C CA . PRO A 1 275 ? 2.536 -0.550 3.787 1.00 96.81 275 PRO A CA 1
ATOM 2242 C C . PRO A 1 275 ? 3.059 -0.749 2.360 1.00 96.81 275 PRO A C 1
ATOM 2244 O O . PRO A 1 275 ? 3.057 0.222 1.601 1.00 96.81 275 PRO A O 1
ATOM 2247 N N . ALA A 1 276 ? 3.440 -1.969 1.962 1.00 97.50 276 ALA A N 1
ATOM 2248 C CA . ALA A 1 276 ? 3.814 -2.271 0.579 1.00 97.50 276 ALA A CA 1
ATOM 2249 C C . ALA A 1 276 ? 2.627 -2.088 -0.379 1.00 97.50 276 ALA A C 1
ATOM 2251 O O . ALA A 1 276 ? 2.759 -1.425 -1.409 1.00 97.50 276 ALA A O 1
ATOM 2252 N N . ALA A 1 277 ? 1.445 -2.584 -0.001 1.00 96.44 277 ALA A N 1
ATOM 2253 C CA . ALA A 1 277 ? 0.220 -2.406 -0.775 1.00 96.44 277 ALA A CA 1
ATOM 2254 C C . ALA A 1 277 ? -0.143 -0.924 -0.906 1.00 96.44 277 ALA A C 1
ATOM 2256 O O . ALA A 1 277 ? -0.464 -0.455 -1.997 1.00 96.44 277 ALA A O 1
ATOM 2257 N N . ARG A 1 278 ? -0.007 -0.158 0.185 1.00 96.81 278 ARG A N 1
ATOM 2258 C CA . ARG A 1 278 ? -0.165 1.301 0.167 1.00 96.81 278 ARG A CA 1
ATOM 2259 C C . ARG A 1 278 ? 0.820 1.971 -0.790 1.00 96.81 278 ARG A C 1
ATOM 2261 O O . ARG A 1 278 ? 0.413 2.839 -1.554 1.00 96.81 278 ARG A O 1
ATOM 2268 N N . ALA A 1 279 ? 2.089 1.560 -0.762 1.00 97.19 279 ALA A N 1
ATOM 2269 C CA . ALA A 1 279 ? 3.126 2.128 -1.614 1.00 97.19 279 ALA A CA 1
ATOM 2270 C C . ALA A 1 279 ? 2.796 1.936 -3.097 1.00 97.19 279 ALA A C 1
ATOM 2272 O O . ALA A 1 279 ? 2.779 2.895 -3.864 1.00 97.19 279 ALA A O 1
ATOM 2273 N N . LEU A 1 280 ? 2.453 0.705 -3.483 1.00 96.75 280 LEU A N 1
ATOM 2274 C CA . LEU A 1 280 ? 2.024 0.404 -4.844 1.00 96.75 280 LEU A CA 1
ATOM 2275 C C . LEU A 1 280 ? 0.735 1.141 -5.209 1.00 96.75 280 LEU A C 1
ATOM 2277 O O . LEU A 1 280 ? 0.608 1.608 -6.335 1.00 96.75 280 LEU A O 1
ATOM 2281 N N . ALA A 1 281 ? -0.213 1.267 -4.276 1.00 95.62 281 ALA A N 1
ATOM 2282 C CA . ALA A 1 281 ? -1.458 1.975 -4.528 1.00 95.62 281 ALA A CA 1
ATOM 2283 C C . ALA A 1 281 ? -1.250 3.465 -4.811 1.00 95.62 281 ALA A C 1
ATOM 2285 O O . ALA A 1 281 ? -1.861 3.983 -5.740 1.00 95.62 281 ALA A O 1
ATOM 2286 N N . ASN A 1 282 ? -0.358 4.122 -4.070 1.00 95.75 282 ASN A N 1
ATOM 2287 C CA . ASN A 1 282 ? -0.035 5.533 -4.269 1.00 95.75 282 ASN A CA 1
ATOM 2288 C C . ASN A 1 282 ? 0.726 5.790 -5.578 1.00 95.75 282 ASN A C 1
ATOM 2290 O O . ASN A 1 282 ? 0.502 6.810 -6.228 1.00 95.75 282 ASN A O 1
ATOM 2294 N N . LEU A 1 283 ? 1.598 4.856 -5.973 1.00 95.81 283 LEU A N 1
ATOM 2295 C CA . LEU A 1 283 ? 2.372 4.917 -7.219 1.00 95.81 283 LEU A CA 1
ATOM 2296 C C . LEU A 1 283 ? 1.553 4.554 -8.466 1.00 95.81 283 LEU A C 1
ATOM 2298 O O . LEU A 1 283 ? 2.030 4.713 -9.591 1.00 95.81 283 LEU A O 1
ATOM 2302 N N . ASP A 1 284 ? 0.334 4.050 -8.286 1.00 94.25 284 ASP A N 1
ATOM 2303 C CA . ASP A 1 284 ? -0.525 3.628 -9.379 1.00 94.25 284 ASP A CA 1
ATOM 2304 C C . ASP A 1 284 ? -1.225 4.822 -10.027 1.00 94.25 284 ASP A C 1
ATOM 2306 O O . ASP A 1 284 ? -2.267 5.286 -9.574 1.00 94.25 284 ASP A O 1
ATOM 2310 N N . VAL A 1 285 ? -0.668 5.290 -11.141 1.00 90.31 285 VAL A N 1
ATOM 2311 C CA . VAL A 1 285 ? -1.209 6.418 -11.911 1.00 90.31 285 VAL A CA 1
ATOM 2312 C C . VAL A 1 285 ? -2.578 6.104 -12.531 1.00 90.31 285 VAL A C 1
ATOM 2314 O O . VAL A 1 285 ? -3.334 7.026 -12.827 1.00 90.31 285 VAL A O 1
ATOM 2317 N N . ASP A 1 286 ? -2.936 4.828 -12.706 1.00 88.44 286 ASP A N 1
ATOM 2318 C CA . ASP A 1 286 ? -4.245 4.447 -13.255 1.00 88.44 286 ASP A CA 1
ATOM 2319 C C . ASP A 1 286 ? -5.349 4.460 -12.192 1.00 88.44 286 ASP A C 1
ATOM 2321 O O . ASP A 1 286 ? -6.529 4.328 -12.535 1.00 88.44 286 ASP A O 1
ATOM 2325 N N . ASN A 1 287 ? -4.976 4.584 -10.918 1.00 85.50 287 ASN A N 1
ATOM 2326 C CA . ASN A 1 287 ? -5.883 4.660 -9.788 1.00 85.50 287 ASN A CA 1
ATOM 2327 C C . ASN A 1 287 ? -5.841 6.073 -9.192 1.00 85.50 287 ASN A C 1
ATOM 2329 O O . ASN A 1 287 ? -4.777 6.606 -8.880 1.00 85.50 287 ASN A O 1
ATOM 2333 N N . ASP A 1 288 ? -7.003 6.691 -9.026 1.00 81.81 288 ASP A N 1
ATOM 2334 C CA . ASP A 1 288 ? -7.092 8.067 -8.531 1.00 81.81 288 ASP A CA 1
ATOM 2335 C C . ASP A 1 288 ? -6.931 8.141 -7.003 1.00 81.81 288 ASP A C 1
ATOM 2337 O O . ASP A 1 288 ? -6.638 9.198 -6.453 1.00 81.81 288 ASP A O 1
ATOM 2341 N N . LEU A 1 289 ? -7.049 7.006 -6.308 1.00 86.38 289 LEU A N 1
ATOM 2342 C CA . LEU A 1 289 ? -6.928 6.936 -4.856 1.00 86.38 289 LEU A CA 1
ATOM 2343 C C . LEU A 1 289 ? -5.469 7.072 -4.405 1.00 86.38 289 LEU A C 1
ATOM 2345 O O . LEU A 1 289 ? -4.591 6.332 -4.852 1.00 86.38 289 LEU A O 1
ATOM 2349 N N . THR A 1 290 ? -5.226 7.966 -3.450 1.00 91.06 290 THR A N 1
ATOM 2350 C CA . THR A 1 290 ? -3.968 8.068 -2.704 1.00 91.06 290 THR A CA 1
ATOM 2351 C C . THR A 1 290 ? -4.244 7.951 -1.215 1.00 91.06 290 THR A C 1
ATOM 2353 O O . THR A 1 290 ? -5.231 8.456 -0.700 1.00 91.06 290 THR A O 1
ATOM 2356 N N . TYR A 1 291 ? -3.356 7.268 -0.510 1.00 94.19 291 TYR A N 1
ATOM 2357 C CA . TYR A 1 291 ? -3.435 7.038 0.920 1.00 94.19 291 TYR A CA 1
ATOM 2358 C C . TYR A 1 291 ? -2.321 7.827 1.592 1.00 94.19 291 TYR A C 1
ATOM 2360 O O . TYR A 1 291 ? -1.137 7.485 1.476 1.00 94.19 291 TYR A O 1
ATOM 2368 N N . SER A 1 292 ? -2.707 8.884 2.302 1.00 91.19 292 SER A N 1
ATOM 2369 C CA . SER A 1 292 ? -1.774 9.702 3.069 1.00 91.19 292 SER A CA 1
ATOM 2370 C C . SER A 1 292 ? -1.117 8.901 4.194 1.00 91.19 292 SER A C 1
ATOM 2372 O O . SER A 1 292 ? -1.575 7.825 4.606 1.00 91.19 292 SER A O 1
ATOM 2374 N N . ARG A 1 293 ? -0.081 9.484 4.809 1.00 84.94 293 ARG A N 1
ATOM 2375 C CA . ARG A 1 293 ? 0.404 9.004 6.108 1.00 84.94 293 ARG A CA 1
ATOM 2376 C C . ARG A 1 293 ? -0.782 8.898 7.076 1.00 84.94 293 ARG A C 1
ATOM 2378 O O . ARG A 1 293 ? -1.592 9.821 7.146 1.00 84.94 293 ARG A O 1
ATOM 2385 N N . ARG A 1 294 ? -0.824 7.789 7.828 1.00 90.00 294 ARG A N 1
ATOM 2386 C CA . ARG A 1 294 ? -1.873 7.332 8.771 1.00 90.00 294 ARG A CA 1
ATOM 2387 C C . ARG A 1 294 ? -2.992 6.478 8.187 1.00 90.00 294 ARG A C 1
ATOM 2389 O O . ARG A 1 294 ? -3.596 5.738 8.954 1.00 90.00 294 ARG A O 1
ATOM 2396 N N . LEU A 1 295 ? -3.229 6.516 6.880 1.00 94.50 295 LEU A N 1
ATOM 2397 C CA . LEU A 1 295 ? -4.228 5.661 6.244 1.00 94.50 295 LEU A CA 1
ATOM 2398 C C . LEU A 1 295 ? -3.556 4.387 5.734 1.00 94.50 295 LEU A C 1
ATOM 2400 O O . LEU A 1 295 ? -2.506 4.442 5.087 1.00 94.50 295 LEU A O 1
ATOM 2404 N N . TYR A 1 296 ? -4.138 3.238 6.065 1.00 95.31 296 TYR A N 1
ATOM 2405 C CA . TYR A 1 296 ? -3.624 1.922 5.705 1.00 95.31 296 TYR A CA 1
ATOM 2406 C C . TYR A 1 296 ? -4.726 1.107 5.016 1.00 95.31 296 TYR A C 1
ATOM 2408 O O . TYR A 1 296 ? -5.697 0.743 5.681 1.00 95.31 296 TYR A O 1
ATOM 2416 N N . PRO A 1 297 ? -4.605 0.816 3.708 1.00 95.25 297 PRO A N 1
ATOM 2417 C CA . PRO A 1 297 ? -5.572 -0.017 3.003 1.00 95.25 297 PRO A CA 1
ATOM 2418 C C . PRO A 1 297 ? -5.414 -1.470 3.457 1.00 95.25 297 PRO A C 1
ATOM 2420 O O . PRO A 1 297 ? -4.437 -2.128 3.113 1.00 95.25 297 PRO A O 1
ATOM 2423 N N . LEU A 1 298 ? -6.357 -1.965 4.258 1.00 95.12 298 LEU A N 1
ATOM 2424 C CA . LEU A 1 298 ? -6.371 -3.350 4.733 1.00 95.12 298 LEU A CA 1
ATOM 2425 C C . LEU A 1 298 ? -6.997 -4.284 3.692 1.00 95.12 298 LEU A C 1
ATOM 2427 O O . LEU A 1 298 ? -6.555 -5.422 3.551 1.00 95.12 298 LEU A O 1
ATOM 2431 N N . HIS A 1 299 ? -7.987 -3.795 2.938 1.00 94.12 299 HIS A N 1
ATOM 2432 C CA . HIS A 1 299 ? -8.597 -4.516 1.824 1.00 94.12 299 HIS A CA 1
ATOM 2433 C C . HIS A 1 299 ? -9.236 -3.548 0.802 1.00 94.12 299 HIS A C 1
ATOM 2435 O O . HIS A 1 299 ? -9.866 -2.577 1.219 1.00 94.12 299 HIS A O 1
ATOM 2441 N N . PRO A 1 300 ? -9.132 -3.794 -0.517 1.00 93.12 300 PRO A N 1
ATOM 2442 C CA . PRO A 1 300 ? -8.230 -4.749 -1.157 1.00 93.12 300 PRO A CA 1
ATOM 2443 C C . PRO A 1 300 ? -6.776 -4.244 -1.166 1.00 93.12 300 PRO A C 1
ATOM 2445 O O . PRO A 1 300 ? -6.517 -3.049 -1.295 1.00 93.12 300 PRO A O 1
ATOM 2448 N N . LEU A 1 301 ? -5.811 -5.165 -1.067 1.00 92.88 301 LEU A N 1
ATOM 2449 C CA . LEU A 1 301 ? -4.379 -4.835 -1.176 1.00 92.88 301 LEU A CA 1
ATOM 2450 C C . LEU A 1 301 ? -3.929 -4.631 -2.635 1.00 92.88 301 LEU A C 1
ATOM 2452 O O . LEU A 1 301 ? -2.993 -3.885 -2.918 1.00 92.88 301 LEU A O 1
ATOM 2456 N N . LEU A 1 302 ? -4.608 -5.295 -3.568 1.00 92.06 302 LEU A N 1
ATOM 2457 C CA . LEU A 1 302 ? -4.290 -5.344 -4.995 1.00 92.06 302 LEU A CA 1
ATOM 2458 C C . LEU A 1 302 ? -5.428 -4.732 -5.824 1.00 92.06 302 LEU A C 1
ATOM 2460 O O . LEU A 1 302 ? -6.484 -4.391 -5.291 1.00 92.06 302 LEU A O 1
ATOM 2464 N N . ARG A 1 303 ? -5.223 -4.569 -7.137 1.00 89.62 303 ARG A N 1
ATOM 2465 C CA . ARG A 1 303 ? -6.291 -4.123 -8.042 1.00 89.62 303 ARG A CA 1
ATOM 2466 C C . ARG A 1 303 ? -7.400 -5.174 -8.080 1.00 89.62 303 ARG A C 1
ATOM 2468 O O . ARG A 1 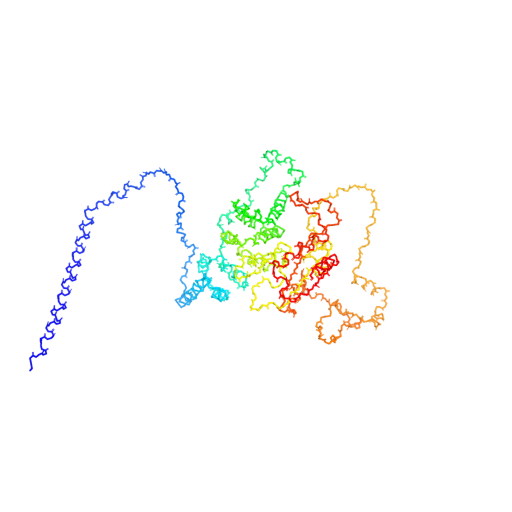303 ? -7.156 -6.349 -8.343 1.00 89.62 303 ARG A O 1
ATOM 2475 N N . THR A 1 304 ? -8.630 -4.730 -7.891 1.00 86.12 304 THR A N 1
ATOM 2476 C CA . THR A 1 304 ? -9.839 -5.541 -8.031 1.00 86.12 304 THR A CA 1
ATOM 2477 C C . THR A 1 304 ? -10.516 -5.245 -9.369 1.00 86.12 304 THR A C 1
ATOM 2479 O O . THR A 1 304 ? -10.290 -4.210 -9.993 1.00 86.12 304 THR A O 1
ATOM 2482 N N . SER A 1 305 ? -11.310 -6.196 -9.869 1.00 78.38 305 SER A N 1
ATOM 2483 C CA . SER A 1 305 ? -12.092 -5.986 -11.103 1.00 78.38 305 SER A CA 1
ATOM 2484 C C . SER A 1 305 ? -13.441 -5.316 -10.848 1.00 78.38 305 SER A C 1
ATOM 2486 O O . SER A 1 305 ? -14.056 -4.844 -11.799 1.00 78.38 305 SER A O 1
ATOM 2488 N N . ARG A 1 306 ? -13.902 -5.323 -9.594 1.00 79.69 306 ARG A N 1
ATOM 2489 C CA . ARG A 1 306 ? -15.142 -4.697 -9.141 1.00 79.69 306 ARG A CA 1
ATOM 2490 C C . ARG A 1 306 ? -14.798 -3.535 -8.224 1.00 79.69 306 ARG A C 1
ATOM 2492 O O . ARG A 1 306 ? -13.899 -3.666 -7.386 1.00 79.69 306 ARG A O 1
ATOM 2499 N N . ASP A 1 307 ? -15.532 -2.445 -8.373 1.00 82.31 307 ASP A N 1
ATOM 2500 C CA . ASP A 1 307 ? -15.442 -1.320 -7.455 1.00 82.31 307 ASP A CA 1
ATOM 2501 C C . ASP A 1 307 ? -16.067 -1.693 -6.110 1.00 82.31 307 ASP A C 1
ATOM 2503 O O . ASP A 1 307 ? -17.023 -2.461 -6.030 1.00 82.31 307 ASP A O 1
ATOM 2507 N N . GLN A 1 308 ? -15.482 -1.173 -5.039 1.00 90.19 308 GLN A N 1
ATOM 2508 C CA . GLN A 1 308 ? -15.959 -1.391 -3.676 1.00 90.19 308 GLN A CA 1
ATOM 2509 C C . GLN A 1 308 ? -17.199 -0.523 -3.468 1.00 90.19 308 GLN A C 1
ATOM 2511 O O . GLN A 1 308 ? -17.201 0.630 -3.888 1.00 90.19 308 GLN A O 1
ATOM 2516 N N . GLU A 1 309 ? -18.243 -1.037 -2.836 1.00 91.75 309 GLU A N 1
ATOM 2517 C CA . GLU A 1 309 ? -19.519 -0.323 -2.680 1.00 91.75 309 GLU A CA 1
ATOM 2518 C C . GLU A 1 309 ? -19.603 0.407 -1.337 1.00 91.75 309 GLU A C 1
ATOM 2520 O O . GLU A 1 309 ? -20.269 1.434 -1.237 1.00 91.75 309 GLU A O 1
ATOM 2525 N N . VAL A 1 310 ? -18.888 -0.090 -0.323 1.00 94.25 310 VAL A N 1
ATOM 2526 C CA . VAL A 1 310 ? -18.926 0.419 1.054 1.00 94.25 310 VAL A CA 1
ATOM 2527 C C . VAL A 1 310 ? -17.511 0.577 1.599 1.00 94.25 310 VAL A C 1
ATOM 2529 O O . VAL A 1 310 ? -16.652 -0.288 1.403 1.00 94.25 310 VAL A O 1
ATOM 2532 N N . ASP A 1 311 ? -17.286 1.670 2.323 1.00 95.69 311 ASP A N 1
ATOM 2533 C CA . ASP A 1 311 ? -16.050 1.928 3.054 1.00 95.69 311 ASP A CA 1
ATOM 2534 C C . ASP A 1 311 ? -16.203 1.493 4.515 1.00 95.69 311 ASP A C 1
ATOM 2536 O O . ASP A 1 311 ? -17.110 1.943 5.208 1.00 95.69 311 ASP A O 1
ATOM 2540 N N . VAL A 1 312 ? -15.303 0.646 5.015 1.00 96.69 312 VAL A N 1
ATOM 2541 C CA . VAL A 1 312 ? -15.261 0.256 6.433 1.00 96.69 312 VAL A CA 1
ATOM 2542 C C . VAL A 1 312 ? -13.986 0.794 7.057 1.00 96.69 312 VAL A C 1
ATOM 2544 O O . VAL A 1 312 ? -12.877 0.426 6.661 1.00 96.69 312 VAL A O 1
ATOM 2547 N N . ILE A 1 313 ? -14.134 1.680 8.036 1.00 96.62 313 ILE A N 1
ATOM 2548 C CA . ILE A 1 313 ? -13.022 2.441 8.596 1.00 96.62 313 ILE A CA 1
ATOM 2549 C C . ILE A 1 313 ? -12.783 2.036 10.046 1.00 96.62 313 ILE A C 1
ATOM 2551 O O . ILE A 1 313 ? -13.640 2.219 10.908 1.00 96.62 313 ILE A O 1
ATOM 2555 N N . PHE A 1 314 ? -11.584 1.524 10.314 1.00 96.19 314 PHE A N 1
ATOM 2556 C CA . PHE A 1 314 ? -11.149 1.063 11.626 1.00 96.19 314 PHE A CA 1
ATOM 2557 C C . PHE A 1 314 ? -10.286 2.112 12.328 1.00 96.19 314 PHE A C 1
ATOM 2559 O O . PHE A 1 314 ? -9.199 2.455 11.854 1.00 96.19 314 PHE A O 1
ATOM 2566 N N . VAL A 1 315 ? -10.733 2.575 13.497 1.00 95.00 315 VAL A N 1
ATOM 2567 C CA . VAL A 1 315 ? -10.062 3.614 14.295 1.00 95.00 315 VAL A CA 1
ATOM 2568 C C . VAL A 1 315 ? -9.728 3.077 15.683 1.00 95.00 315 VAL A C 1
ATOM 2570 O O . VAL A 1 315 ? -10.616 2.758 16.475 1.00 95.00 315 VAL A O 1
ATOM 2573 N N . HIS A 1 316 ? -8.434 2.931 15.975 1.00 92.50 316 HIS A N 1
ATOM 2574 C CA . HIS A 1 316 ? -7.982 2.398 17.263 1.00 92.50 316 HIS A CA 1
ATOM 2575 C C . HIS A 1 316 ? -8.162 3.405 18.411 1.00 92.50 316 HIS A C 1
ATOM 2577 O O . HIS A 1 316 ? -8.482 4.563 18.183 1.00 92.50 316 HIS A O 1
ATOM 2583 N N . GLY A 1 317 ? -7.941 2.956 19.650 1.00 88.31 317 GLY A N 1
ATOM 2584 C CA . GLY A 1 317 ? -7.972 3.801 20.849 1.00 88.31 317 GLY A CA 1
ATOM 2585 C C . GLY A 1 317 ? -6.588 4.225 21.338 1.00 88.31 317 GLY A C 1
ATOM 2586 O O . GLY A 1 317 ? -5.588 4.096 20.633 1.00 88.31 317 GLY A O 1
ATOM 2587 N N . LEU A 1 318 ? -6.525 4.698 22.581 1.00 83.31 318 LEU A N 1
ATOM 2588 C CA . LEU A 1 318 ? -5.283 5.112 23.233 1.00 83.31 318 LEU A CA 1
ATOM 2589 C C . LEU A 1 318 ? -4.282 3.949 23.347 1.00 83.31 318 LEU A C 1
ATOM 2591 O O . LEU A 1 318 ? -4.673 2.833 23.679 1.00 83.31 318 LEU A O 1
ATOM 2595 N N . LEU A 1 319 ? -3.002 4.217 23.064 1.00 79.44 319 LEU A N 1
ATOM 2596 C CA . LEU A 1 319 ? -1.918 3.221 22.976 1.00 79.44 319 LEU A CA 1
ATOM 2597 C C . LEU A 1 319 ? -2.188 2.084 21.971 1.00 79.44 319 LEU A C 1
ATOM 2599 O O . LEU A 1 319 ? -1.528 1.044 21.999 1.00 79.44 319 LEU A O 1
ATOM 2603 N N . GLY A 1 320 ? -3.175 2.275 21.096 1.00 83.56 320 GLY A N 1
ATOM 2604 C CA . GLY A 1 320 ? -3.523 1.342 20.041 1.00 83.56 320 GLY A CA 1
ATOM 2605 C C . GLY A 1 320 ? -2.674 1.532 18.790 1.00 83.56 320 GLY A C 1
ATOM 2606 O O . GLY A 1 320 ? -1.767 2.358 18.723 1.00 83.56 320 GLY A O 1
ATOM 2607 N N . GLY A 1 321 ? -3.004 0.750 17.771 1.00 85.38 321 GLY A N 1
ATOM 2608 C CA . GLY A 1 321 ? -2.443 0.905 16.439 1.00 85.38 321 GLY A CA 1
ATOM 2609 C C . GLY A 1 321 ? -3.119 -0.042 15.463 1.00 85.38 321 GLY A C 1
ATOM 2610 O O . GLY A 1 321 ? -3.595 -1.108 15.859 1.00 85.38 321 GLY A O 1
ATOM 2611 N N . VAL A 1 322 ? -3.137 0.311 14.178 1.00 88.94 322 VAL A N 1
ATOM 2612 C CA . VAL A 1 322 ? -3.803 -0.491 13.129 1.00 88.94 322 VAL A CA 1
ATOM 2613 C C . VAL A 1 322 ? -3.318 -1.943 13.114 1.00 88.94 322 VAL A C 1
ATOM 2615 O O . VAL A 1 322 ? -4.115 -2.858 12.941 1.00 88.94 322 VAL A O 1
ATOM 2618 N N . PHE A 1 323 ? -2.028 -2.166 13.360 1.00 86.25 323 PHE A N 1
ATOM 2619 C CA . PHE A 1 323 ? -1.413 -3.498 13.330 1.00 86.25 323 PHE A CA 1
ATOM 2620 C C . PHE A 1 323 ? -1.523 -4.278 14.648 1.00 86.25 323 PHE A C 1
ATOM 2622 O O . PHE A 1 323 ? -1.018 -5.393 14.750 1.00 86.25 323 PHE A O 1
ATOM 2629 N N . TYR A 1 324 ? -2.139 -3.689 15.674 1.00 82.50 324 TYR A N 1
ATOM 2630 C CA . TYR A 1 324 ? -2.137 -4.236 17.029 1.00 82.50 324 TYR A CA 1
ATOM 2631 C C . TYR A 1 324 ? -3.539 -4.358 17.606 1.00 82.50 324 TYR A C 1
ATOM 2633 O O . TYR A 1 324 ? -3.848 -5.375 18.217 1.00 82.50 324 TYR A O 1
ATOM 2641 N N . THR A 1 325 ? -4.383 -3.347 17.434 1.00 87.44 325 THR A N 1
ATOM 2642 C CA . THR A 1 325 ? -5.718 -3.302 18.039 1.00 87.44 325 THR A CA 1
ATOM 2643 C C . THR A 1 325 ? -6.644 -4.377 17.474 1.00 87.44 325 THR A C 1
ATOM 2645 O O . THR A 1 325 ? -7.462 -4.916 18.207 1.00 87.44 325 THR A O 1
ATOM 2648 N N . TRP A 1 326 ? -6.472 -4.740 16.203 1.00 89.38 326 TRP A N 1
ATOM 2649 C CA . TRP A 1 326 ? -7.383 -5.627 15.473 1.00 89.38 326 TRP A CA 1
ATOM 2650 C C . TRP A 1 326 ? -6.812 -7.037 15.247 1.00 89.38 326 TRP A C 1
ATOM 2652 O O . TRP A 1 326 ? -7.138 -7.687 14.256 1.00 89.38 326 TRP A O 1
ATOM 2662 N N . ARG A 1 327 ? -5.919 -7.502 16.129 1.00 84.31 327 ARG A N 1
ATOM 2663 C CA . ARG A 1 327 ? -5.292 -8.834 16.044 1.00 84.31 327 ARG A CA 1
ATOM 2664 C C . ARG A 1 327 ? -5.984 -9.840 16.959 1.00 84.31 327 ARG A C 1
ATOM 2666 O O . ARG A 1 327 ? -6.464 -9.459 18.026 1.00 84.31 327 ARG A O 1
ATOM 2673 N N . GLN A 1 328 ? -5.952 -11.121 16.601 1.00 80.56 328 GLN A N 1
ATOM 2674 C CA . GLN A 1 328 ? -6.345 -12.179 17.528 1.00 80.56 328 GLN A CA 1
ATOM 2675 C C . GLN A 1 328 ? -5.340 -12.261 18.685 1.00 80.56 328 GLN A C 1
ATOM 2677 O O . GLN A 1 328 ? -4.132 -12.089 18.501 1.00 80.56 328 GLN A O 1
ATOM 2682 N N . ARG A 1 329 ? -5.822 -12.498 19.908 1.00 70.06 329 ARG A N 1
ATOM 2683 C CA . ARG A 1 329 ? -4.947 -12.645 21.076 1.00 70.06 329 ARG A CA 1
ATOM 2684 C C . ARG A 1 329 ? -4.197 -13.978 20.979 1.00 70.06 329 ARG A C 1
ATOM 2686 O O . ARG A 1 329 ? -4.817 -15.031 20.885 1.00 70.06 329 ARG A O 1
ATOM 2693 N N . SER A 1 330 ? -2.865 -13.932 20.986 1.00 60.66 330 SER A N 1
ATOM 2694 C CA . SER A 1 330 ? -2.038 -15.145 21.013 1.00 60.66 330 SER A CA 1
ATOM 2695 C C . SER A 1 330 ? -2.117 -15.832 22.379 1.00 60.66 330 SER A C 1
ATOM 2697 O O . SER A 1 330 ? -2.187 -15.156 23.405 1.00 60.66 330 SER A O 1
ATOM 2699 N N . GLN A 1 331 ? -2.080 -17.168 22.384 1.00 49.22 331 GLN A N 1
ATOM 2700 C CA . GLN A 1 331 ? -1.959 -17.988 23.598 1.00 49.22 331 GLN A CA 1
ATOM 2701 C C . GLN A 1 331 ? -0.515 -18.045 24.129 1.00 49.22 331 GLN A C 1
ATOM 2703 O O . GLN A 1 331 ? -0.312 -18.403 25.282 1.00 49.22 331 GLN A O 1
ATOM 2708 N N . ALA A 1 332 ? 0.486 -17.678 23.320 1.00 43.72 332 ALA A N 1
ATOM 2709 C CA . ALA A 1 332 ? 1.884 -17.630 23.747 1.00 43.72 332 ALA A CA 1
ATOM 2710 C C . ALA A 1 332 ? 2.253 -16.233 24.290 1.00 43.72 332 ALA A C 1
ATOM 2712 O O . ALA A 1 332 ? 1.822 -15.230 23.708 1.00 43.72 332 ALA A O 1
ATOM 2713 N N . PRO A 1 333 ? 3.125 -16.132 25.314 1.00 36.72 333 PRO A N 1
ATOM 2714 C CA . PRO A 1 333 ? 3.556 -14.873 25.927 1.00 36.72 333 PRO A CA 1
ATOM 2715 C C . PRO A 1 333 ? 4.559 -14.100 25.052 1.00 36.72 333 PRO A C 1
ATOM 2717 O O . PRO A 1 333 ? 5.436 -13.404 25.552 1.00 36.72 333 PRO A O 1
ATOM 2720 N N . ASN A 1 334 ? 4.432 -14.167 23.726 1.00 37.84 334 ASN A N 1
ATOM 2721 C CA . ASN A 1 334 ? 5.110 -13.225 22.848 1.00 37.84 334 ASN A CA 1
ATOM 2722 C C . ASN A 1 334 ? 4.278 -11.950 22.794 1.00 37.84 334 ASN A C 1
ATOM 2724 O O . ASN A 1 334 ? 3.512 -11.691 21.861 1.00 37.84 334 ASN A O 1
ATOM 2728 N N . VAL A 1 335 ? 4.452 -11.136 23.834 1.00 36.78 335 VAL A N 1
ATOM 2729 C CA . VAL A 1 335 ? 4.173 -9.709 23.769 1.00 36.78 335 VAL A CA 1
ATOM 2730 C C . VAL A 1 335 ? 5.016 -9.183 22.610 1.00 36.78 335 VAL A C 1
ATOM 2732 O O . VAL A 1 335 ? 6.219 -8.976 22.749 1.00 36.78 335 VAL A O 1
ATOM 2735 N N . MET A 1 336 ? 4.403 -9.015 21.433 1.00 40.38 336 MET A N 1
ATOM 2736 C CA . MET A 1 336 ? 4.959 -8.139 20.410 1.00 40.38 336 MET A CA 1
ATOM 2737 C C . MET A 1 336 ? 5.106 -6.780 21.080 1.00 40.38 336 MET A C 1
ATOM 2739 O O . MET A 1 336 ? 4.120 -6.072 21.285 1.00 40.38 336 MET A O 1
ATOM 2743 N N . SER A 1 337 ? 6.334 -6.509 21.516 1.00 36.41 337 SER A N 1
ATOM 2744 C CA . SER A 1 337 ? 6.719 -5.291 22.200 1.00 36.41 337 SER A CA 1
ATOM 2745 C C . SER A 1 337 ? 6.184 -4.106 21.411 1.00 36.41 337 SER A C 1
ATOM 2747 O O . SER A 1 337 ? 6.318 -4.045 20.183 1.00 36.41 337 SER A O 1
ATOM 2749 N N . ILE A 1 338 ? 5.543 -3.192 22.134 1.00 39.81 338 ILE A N 1
ATOM 2750 C CA . ILE A 1 338 ? 5.248 -1.845 21.666 1.00 39.81 338 ILE A CA 1
ATOM 2751 C C . ILE A 1 338 ? 6.545 -1.329 21.044 1.00 39.81 338 ILE A C 1
ATOM 2753 O O . ILE A 1 338 ? 7.572 -1.256 21.719 1.00 39.81 338 ILE A O 1
ATOM 2757 N N . ILE A 1 339 ? 6.511 -1.050 19.742 1.00 39.28 339 ILE A N 1
ATOM 2758 C CA . ILE A 1 339 ? 7.636 -0.470 19.010 1.00 39.28 339 ILE A CA 1
ATOM 2759 C C . ILE A 1 339 ? 8.171 0.707 19.841 1.00 39.28 339 ILE A C 1
ATOM 2761 O O . ILE A 1 339 ? 7.459 1.692 20.021 1.00 39.28 339 ILE A O 1
ATOM 2765 N N . GLY A 1 340 ? 9.402 0.591 20.354 1.00 36.28 340 GLY A N 1
ATOM 2766 C CA . GLY A 1 340 ? 10.164 1.741 20.849 1.00 36.28 340 GLY A CA 1
ATOM 2767 C C . GLY A 1 340 ? 10.614 1.781 22.314 1.00 36.28 340 GLY A C 1
ATOM 2768 O O . GLY A 1 340 ? 11.126 2.821 22.714 1.00 36.28 340 GLY A O 1
ATOM 2769 N N . LYS A 1 341 ? 10.513 0.721 23.128 1.00 30.75 341 LYS A N 1
ATOM 2770 C CA . LYS A 1 341 ? 11.279 0.670 24.393 1.00 30.75 341 LYS A CA 1
ATOM 2771 C C . LYS A 1 341 ? 12.398 -0.360 24.301 1.00 30.75 341 LYS A C 1
ATOM 2773 O O . LYS A 1 341 ? 12.162 -1.561 24.414 1.00 30.75 341 LYS A O 1
ATOM 2778 N N . ASN A 1 342 ? 13.615 0.140 24.076 1.00 31.48 342 ASN A N 1
ATOM 2779 C CA . ASN A 1 342 ? 14.851 -0.607 24.275 1.00 31.48 342 ASN A CA 1
ATOM 2780 C C . ASN A 1 342 ? 14.775 -1.312 25.633 1.00 31.48 342 ASN A C 1
ATOM 2782 O O . ASN A 1 342 ? 14.419 -0.686 26.634 1.00 31.48 342 ASN A O 1
ATOM 2786 N N . LYS A 1 343 ? 15.129 -2.600 25.668 1.00 33.53 343 LYS A N 1
ATOM 2787 C CA . LYS A 1 343 ? 15.471 -3.290 26.912 1.00 33.53 343 LYS A CA 1
ATOM 2788 C C . LYS A 1 343 ? 16.692 -2.582 27.509 1.00 33.53 343 LYS A C 1
ATOM 2790 O O . LYS A 1 343 ? 17.818 -3.029 27.318 1.00 33.53 343 LYS A O 1
ATOM 2795 N N . LYS A 1 344 ? 16.496 -1.482 28.240 1.00 30.33 344 LYS A N 1
ATOM 2796 C CA . LYS A 1 344 ? 17.426 -1.164 29.317 1.00 30.33 344 LYS A CA 1
ATOM 2797 C C . LYS A 1 344 ? 17.263 -2.315 30.298 1.00 30.33 344 LYS A C 1
ATOM 2799 O O . LYS A 1 344 ? 16.191 -2.492 30.865 1.00 30.33 344 LYS A O 1
ATOM 2804 N N . LYS A 1 345 ? 18.304 -3.143 30.416 1.00 33.03 345 LYS A N 1
ATOM 2805 C CA . LYS A 1 345 ? 18.539 -3.907 31.638 1.00 33.03 345 LYS A CA 1
ATOM 2806 C C . LYS A 1 345 ? 18.473 -2.877 32.761 1.00 33.03 345 LYS A C 1
ATOM 2808 O O . LYS A 1 345 ? 19.401 -2.083 32.902 1.00 33.03 345 LYS A O 1
ATOM 2813 N N . GLU A 1 346 ? 17.351 -2.812 33.468 1.00 28.20 346 GLU A N 1
ATOM 2814 C CA . GLU A 1 346 ? 17.333 -2.153 34.760 1.00 28.20 346 GLU A CA 1
ATOM 2815 C C . GLU A 1 346 ? 18.332 -2.916 35.616 1.00 28.20 346 GLU A C 1
ATOM 2817 O O . GLU A 1 346 ? 18.192 -4.107 35.898 1.00 28.20 346 GLU A O 1
ATOM 2822 N N . ILE A 1 347 ? 19.429 -2.219 35.888 1.00 27.91 347 ILE A N 1
ATOM 2823 C CA . ILE A 1 347 ? 20.369 -2.545 36.937 1.00 27.91 347 ILE A CA 1
ATOM 2824 C C . ILE A 1 347 ? 19.520 -2.673 38.194 1.00 27.91 347 ILE A C 1
ATOM 2826 O O . ILE A 1 347 ? 18.861 -1.723 38.609 1.00 27.91 347 ILE A O 1
ATOM 2830 N N . ILE A 1 348 ? 19.504 -3.888 38.727 1.00 27.91 348 ILE A N 1
ATOM 2831 C CA . ILE A 1 348 ? 18.883 -4.250 39.990 1.00 27.91 348 ILE A CA 1
ATOM 2832 C C . ILE A 1 348 ? 19.449 -3.301 41.051 1.00 27.91 348 ILE A C 1
ATOM 2834 O O . ILE A 1 348 ? 20.595 -3.455 41.472 1.00 27.91 348 ILE A O 1
ATOM 2838 N N . LEU A 1 349 ? 18.658 -2.311 41.472 1.00 29.73 349 LEU A N 1
ATOM 2839 C CA . LEU A 1 349 ? 18.794 -1.779 42.818 1.00 29.73 349 LEU A CA 1
ATOM 2840 C C . LEU A 1 349 ? 18.128 -2.808 43.726 1.00 29.73 349 LEU A C 1
ATOM 2842 O O . LEU A 1 349 ? 16.908 -2.945 43.773 1.00 29.73 349 LEU A O 1
ATOM 2846 N N . SER A 1 350 ? 18.973 -3.598 44.374 1.00 34.41 350 SER A N 1
ATOM 2847 C CA . SER A 1 350 ? 18.609 -4.538 45.419 1.00 34.41 350 SER A CA 1
ATOM 2848 C C . SER A 1 350 ? 17.861 -3.824 46.544 1.00 34.41 350 SER A C 1
ATOM 2850 O O . SER A 1 350 ? 18.410 -2.893 47.134 1.00 34.41 350 SER A O 1
ATOM 2852 N N . GLY A 1 351 ? 16.671 -4.321 46.887 1.00 33.41 351 GLY A N 1
ATOM 2853 C CA . GLY A 1 351 ? 16.106 -4.114 48.219 1.00 33.41 351 GLY A CA 1
ATOM 2854 C C . GLY A 1 351 ? 14.666 -3.626 48.295 1.00 33.41 351 GLY A C 1
ATOM 2855 O O . GLY A 1 351 ? 14.423 -2.723 49.081 1.00 33.41 351 GLY A O 1
ATOM 2856 N N . ILE A 1 352 ? 13.724 -4.217 47.553 1.00 30.86 352 ILE A N 1
ATOM 2857 C CA . ILE A 1 352 ? 12.316 -4.329 47.979 1.00 30.86 352 ILE A CA 1
ATOM 2858 C C . ILE A 1 352 ? 11.812 -5.696 47.496 1.00 30.86 352 ILE A C 1
ATOM 2860 O O . ILE A 1 352 ? 11.838 -5.984 46.300 1.00 30.86 352 ILE A O 1
ATOM 2864 N N . GLU A 1 353 ? 11.420 -6.565 48.429 1.00 35.75 353 GLU A N 1
ATOM 2865 C CA . GLU A 1 353 ? 10.685 -7.800 48.142 1.00 35.75 353 GLU A CA 1
ATOM 2866 C C . GLU A 1 353 ? 9.275 -7.436 47.659 1.00 35.75 353 GLU A C 1
ATOM 2868 O O . GLU A 1 353 ? 8.334 -7.374 48.445 1.00 35.75 353 GLU A O 1
ATOM 2873 N N . ASP A 1 354 ? 9.121 -7.176 46.361 1.00 30.06 354 ASP A N 1
ATOM 2874 C CA . ASP A 1 354 ? 7.803 -7.079 45.740 1.00 30.06 354 ASP A CA 1
ATOM 2875 C C . ASP A 1 354 ? 7.387 -8.455 45.222 1.00 30.06 354 ASP A C 1
ATOM 2877 O O . ASP A 1 354 ? 7.916 -8.997 44.249 1.00 30.06 354 ASP A O 1
ATOM 2881 N N . THR A 1 355 ? 6.419 -9.035 45.927 1.00 32.53 355 THR A N 1
ATOM 2882 C CA . THR A 1 355 ? 5.647 -10.193 45.480 1.00 32.53 355 THR A CA 1
ATOM 2883 C C . THR A 1 355 ? 5.153 -9.969 44.048 1.00 32.53 355 THR A C 1
ATOM 2885 O O . THR A 1 355 ? 4.429 -9.017 43.760 1.00 32.53 355 THR A O 1
ATOM 2888 N N . ASN A 1 356 ? 5.561 -10.848 43.126 1.00 32.16 356 ASN A N 1
ATOM 2889 C CA . ASN A 1 356 ? 5.024 -10.860 41.769 1.00 32.16 356 ASN A CA 1
ATOM 2890 C C . ASN A 1 356 ? 3.485 -10.898 41.847 1.00 32.16 356 ASN A C 1
ATOM 2892 O O . ASN A 1 356 ? 2.950 -11.781 42.527 1.00 32.16 356 ASN A O 1
ATOM 2896 N N . PRO A 1 357 ? 2.749 -9.997 41.168 1.00 33.81 357 PRO A N 1
ATOM 2897 C CA . PRO A 1 357 ? 1.305 -10.136 41.081 1.00 33.81 357 PRO A CA 1
ATOM 2898 C C . PRO A 1 357 ? 0.999 -11.481 40.405 1.00 33.81 357 PRO A C 1
ATOM 2900 O O . PRO A 1 357 ? 1.684 -11.839 39.442 1.00 33.81 357 PRO A O 1
ATOM 2903 N N . PRO A 1 358 ? 0.007 -12.245 40.895 1.00 36.38 358 PRO A N 1
ATOM 2904 C CA . PRO A 1 358 ? -0.273 -13.566 40.358 1.00 36.38 358 PRO A CA 1
ATOM 2905 C C . PRO A 1 358 ? -0.609 -13.434 38.874 1.00 36.38 358 PRO A C 1
ATOM 2907 O O . PRO A 1 358 ? -1.411 -12.579 38.479 1.00 36.38 358 PRO A O 1
ATOM 2910 N N . GLU A 1 359 ? 0.020 -14.270 38.045 1.00 42.88 359 GLU A N 1
ATOM 2911 C CA . GLU A 1 359 ? -0.350 -14.408 36.641 1.00 42.88 359 GLU A CA 1
ATOM 2912 C C . GLU A 1 359 ? -1.871 -14.584 36.553 1.00 42.88 359 GLU A C 1
ATOM 2914 O O . GLU A 1 359 ? -2.460 -15.453 37.203 1.00 42.88 359 GLU A O 1
ATOM 2919 N N . ARG A 1 360 ? -2.542 -13.712 35.788 1.00 41.81 360 ARG A N 1
ATOM 2920 C CA . ARG A 1 360 ? -3.982 -13.841 35.549 1.00 41.81 360 ARG A CA 1
ATOM 2921 C C . ARG A 1 360 ? -4.214 -15.144 34.790 1.00 41.81 360 ARG A C 1
ATOM 2923 O O . ARG A 1 360 ? -3.985 -15.188 33.582 1.00 41.81 360 ARG A O 1
ATOM 2930 N N . LYS A 1 361 ? -4.687 -16.161 35.514 1.00 45.19 361 LYS A N 1
ATOM 2931 C CA . LYS A 1 361 ? -5.108 -17.456 34.977 1.00 45.19 361 LYS A CA 1
ATOM 2932 C C . LYS A 1 361 ? -6.011 -17.232 33.769 1.00 45.19 361 LYS A C 1
ATOM 2934 O O . LYS A 1 361 ? -6.972 -16.460 33.823 1.00 45.19 361 LYS A O 1
ATOM 2939 N N . THR A 1 362 ? -5.680 -17.870 32.657 1.00 51.12 362 THR A N 1
ATOM 2940 C CA . THR A 1 362 ? -6.544 -17.877 31.478 1.00 51.12 362 THR A CA 1
ATOM 2941 C C . THR A 1 362 ? -7.861 -18.570 31.823 1.00 51.12 362 THR A C 1
ATOM 2943 O O . THR A 1 362 ? -7.900 -19.453 32.676 1.00 51.12 362 THR A O 1
ATOM 2946 N N . THR A 1 363 ? -8.948 -18.233 31.126 1.00 47.69 363 THR A N 1
ATOM 2947 C CA . THR A 1 363 ? -10.248 -18.908 31.281 1.00 47.69 363 THR A CA 1
ATOM 2948 C C . THR A 1 363 ? -10.104 -20.438 31.209 1.00 47.69 363 THR A C 1
ATOM 2950 O O . THR A 1 363 ? -10.754 -21.171 31.942 1.00 47.69 363 THR A O 1
ATOM 2953 N N . LYS A 1 364 ? -9.161 -20.923 30.389 1.00 53.06 364 LYS A N 1
ATOM 2954 C CA . LYS A 1 364 ? -8.804 -22.342 30.249 1.00 53.06 364 LYS A CA 1
ATOM 2955 C C . LYS A 1 364 ? -8.157 -22.951 31.494 1.00 53.06 364 LYS A C 1
ATOM 2957 O O . LYS A 1 364 ? -8.424 -24.108 31.796 1.00 53.06 364 LYS A O 1
ATOM 2962 N N . GLU A 1 365 ? -7.278 -22.218 32.169 1.00 55.75 365 GLU A N 1
ATOM 2963 C CA . GLU A 1 365 ? -6.636 -22.664 33.413 1.00 55.75 365 GLU A CA 1
ATOM 2964 C C . GLU A 1 365 ? -7.627 -22.628 34.570 1.00 55.75 365 GLU A C 1
ATOM 2966 O O . GLU A 1 365 ? -7.694 -23.589 35.323 1.00 55.75 365 GLU A O 1
ATOM 2971 N N . PHE A 1 366 ? -8.470 -21.595 34.627 1.00 60.47 366 PHE A N 1
ATOM 2972 C CA . PHE A 1 366 ? -9.571 -21.500 35.584 1.00 60.47 366 PHE A CA 1
ATOM 2973 C C . PHE A 1 366 ? -10.537 -22.691 35.474 1.00 60.47 366 PHE A C 1
ATOM 2975 O O . PHE A 1 366 ? -10.830 -23.340 36.473 1.00 60.47 366 PHE A O 1
ATOM 2982 N N . PHE A 1 367 ? -10.979 -23.043 34.259 1.00 56.22 367 PHE A N 1
ATOM 2983 C CA . PHE A 1 367 ? -11.868 -24.194 34.057 1.00 56.22 367 PHE A CA 1
ATOM 2984 C C . PHE A 1 367 ? -11.186 -25.544 34.300 1.00 56.22 367 PHE A C 1
ATOM 2986 O O . PHE A 1 367 ? -11.845 -26.481 34.737 1.00 56.22 367 PHE A O 1
ATOM 2993 N N . ARG A 1 368 ? -9.878 -25.662 34.043 1.00 60.00 368 ARG A N 1
ATOM 2994 C CA . ARG A 1 368 ? -9.123 -26.887 34.342 1.00 60.00 368 ARG A CA 1
ATOM 2995 C C . ARG A 1 368 ? -8.962 -27.097 35.845 1.00 60.00 368 ARG A C 1
ATOM 2997 O O . ARG A 1 368 ? -9.147 -28.201 36.324 1.00 60.00 368 ARG A O 1
ATOM 3004 N N . GLU A 1 369 ? -8.678 -26.029 36.575 1.00 60.47 369 GLU A N 1
ATOM 3005 C CA . GLU A 1 369 ? -8.535 -26.063 38.030 1.00 60.47 369 GLU A CA 1
ATOM 3006 C C . GLU A 1 369 ? -9.885 -26.312 38.727 1.00 60.47 369 GLU A C 1
ATOM 3008 O O . GLU A 1 369 ? -9.942 -27.056 39.699 1.00 60.47 369 GLU A O 1
ATOM 3013 N N . LEU A 1 370 ? -10.989 -25.785 38.177 1.00 56.84 370 LEU A N 1
ATOM 3014 C CA . LEU A 1 370 ? -12.353 -26.143 38.593 1.00 56.84 370 LEU A CA 1
ATOM 3015 C C . LEU A 1 370 ? -12.692 -27.613 38.320 1.00 56.84 370 LEU A C 1
ATOM 3017 O O . LEU A 1 370 ? -13.389 -28.233 39.121 1.00 56.84 370 LEU A O 1
ATOM 3021 N N . LYS A 1 371 ? -12.197 -28.171 37.209 1.00 58.22 371 LYS A N 1
ATOM 3022 C CA . LYS A 1 371 ? -12.388 -29.581 36.847 1.00 58.22 371 LYS A CA 1
ATOM 3023 C C . LYS A 1 371 ? -11.711 -30.543 37.819 1.00 58.22 371 LYS A C 1
ATOM 3025 O O . LYS A 1 371 ? -12.220 -31.637 38.027 1.00 58.22 371 LYS A O 1
ATOM 3030 N N . ASP A 1 372 ? -10.609 -30.115 38.425 1.00 59.94 372 ASP A N 1
ATOM 3031 C CA . ASP A 1 372 ? -9.855 -30.915 39.390 1.00 59.94 372 ASP A CA 1
ATOM 3032 C C . ASP A 1 372 ? -10.393 -30.786 40.834 1.00 59.94 372 ASP A C 1
ATOM 3034 O O . ASP A 1 372 ? -9.992 -31.560 41.702 1.00 59.94 372 ASP A O 1
ATOM 3038 N N . GLN A 1 373 ? -11.287 -29.825 41.116 1.00 57.03 373 GLN A N 1
ATOM 3039 C CA . GLN A 1 373 ? -11.745 -29.503 42.480 1.00 57.03 373 GLN A CA 1
ATOM 3040 C C . GLN A 1 373 ? -13.218 -29.834 42.777 1.00 57.03 373 GLN A C 1
ATOM 3042 O O . GLN A 1 373 ? -13.606 -29.826 43.945 1.00 57.03 373 GLN A O 1
ATOM 3047 N N . ILE A 1 374 ? -14.049 -30.112 41.768 1.00 55.75 374 ILE A N 1
ATOM 3048 C CA . ILE A 1 374 ? -15.495 -30.370 41.915 1.00 55.75 374 ILE A CA 1
ATOM 3049 C C . ILE A 1 374 ? -15.902 -31.482 40.932 1.00 55.75 374 ILE A C 1
ATOM 3051 O O . ILE A 1 374 ? -15.248 -31.623 39.901 1.00 55.75 374 ILE A O 1
ATOM 3055 N N . ASP A 1 375 ? -16.971 -32.246 41.215 1.00 59.53 375 ASP A N 1
ATOM 3056 C CA . ASP A 1 375 ? -17.633 -33.148 40.250 1.00 59.53 375 ASP A CA 1
ATOM 3057 C C . ASP A 1 375 ? -18.104 -32.343 39.021 1.00 59.53 375 ASP A C 1
ATOM 3059 O O . ASP A 1 375 ? -19.232 -31.859 38.912 1.00 59.53 375 ASP A O 1
ATOM 3063 N N . PHE A 1 376 ? -17.172 -32.123 38.096 1.00 55.66 376 PHE A N 1
ATOM 3064 C CA . PHE A 1 376 ? -17.304 -31.212 36.963 1.00 55.66 376 PHE A CA 1
ATOM 3065 C C . PHE A 1 376 ? -18.390 -31.672 35.985 1.00 55.66 376 PHE A C 1
ATOM 3067 O O . PHE A 1 376 ? -18.961 -30.854 35.270 1.00 55.66 376 PHE A O 1
ATOM 3074 N N . GLU A 1 377 ? -18.715 -32.968 35.977 1.00 56.69 377 GLU A N 1
ATOM 3075 C CA . GLU A 1 377 ? -19.813 -33.528 35.186 1.00 56.69 377 GLU A CA 1
ATOM 3076 C C . GLU A 1 377 ? -21.192 -33.034 35.633 1.00 56.69 377 GLU A C 1
ATOM 3078 O O . GLU A 1 377 ? -22.040 -32.811 34.769 1.00 56.69 377 GLU A O 1
ATOM 3083 N N . ASP A 1 378 ? -21.417 -32.805 36.930 1.00 60.41 378 ASP A N 1
ATOM 3084 C CA . ASP A 1 378 ? -22.717 -32.338 37.427 1.00 60.41 378 ASP A CA 1
ATOM 3085 C C . ASP A 1 378 ? -22.912 -30.837 37.197 1.00 60.41 378 ASP A C 1
ATOM 3087 O O . ASP A 1 378 ? -23.980 -30.420 36.755 1.00 60.41 378 ASP A O 1
ATOM 3091 N N . ILE A 1 379 ? -21.857 -30.030 37.352 1.00 61.59 379 ILE A N 1
ATOM 3092 C CA . ILE A 1 379 ? -21.890 -28.607 36.980 1.00 61.59 379 ILE A CA 1
ATOM 3093 C C . ILE A 1 379 ? -22.083 -28.468 35.465 1.00 61.59 379 ILE A C 1
ATOM 3095 O O . ILE A 1 379 ? -22.970 -27.754 35.013 1.00 61.59 379 ILE A O 1
ATOM 3099 N N . CYS A 1 380 ? -21.317 -29.182 34.638 1.00 56.97 380 CYS A N 1
ATOM 3100 C CA . CYS A 1 380 ? -21.419 -29.070 33.179 1.00 56.97 380 CYS A CA 1
ATOM 3101 C C . CYS A 1 380 ? -22.780 -29.483 32.589 1.00 56.97 380 CYS A C 1
ATOM 3103 O O . CYS A 1 380 ? -23.046 -29.140 31.435 1.00 56.97 380 CYS A O 1
ATOM 3105 N N . ARG A 1 381 ? -23.634 -30.195 33.340 1.00 64.06 381 ARG A N 1
ATOM 3106 C CA . ARG A 1 381 ? -25.025 -30.488 32.952 1.00 64.06 381 ARG A CA 1
ATOM 3107 C C . ARG A 1 381 ? -25.957 -29.282 33.100 1.00 64.06 381 ARG A C 1
ATOM 3109 O O . ARG A 1 381 ? -26.952 -29.221 32.385 1.00 64.06 381 ARG A O 1
ATOM 3116 N N . GLU A 1 382 ? -25.639 -28.333 33.982 1.00 66.25 382 GLU A N 1
ATOM 3117 C CA . GLU A 1 382 ? -26.456 -27.137 34.249 1.00 66.25 382 GLU A CA 1
ATOM 3118 C C . GLU A 1 382 ? -26.064 -25.922 33.396 1.00 66.25 382 GLU A C 1
ATOM 3120 O O . GLU A 1 382 ? -26.831 -24.963 33.294 1.00 66.25 382 GLU A O 1
ATOM 3125 N N . PHE A 1 383 ? -24.886 -25.949 32.764 1.00 69.75 383 PHE A N 1
ATOM 3126 C CA . PHE A 1 383 ? -24.374 -24.829 31.976 1.00 69.75 383 PHE A CA 1
ATOM 3127 C C . PHE A 1 383 ? -24.336 -25.131 30.477 1.00 69.75 383 PHE A C 1
ATOM 3129 O O . PHE A 1 383 ? -23.804 -26.145 30.018 1.00 69.75 383 PHE A O 1
ATOM 3136 N N . GLU A 1 384 ? -24.830 -24.168 29.705 1.00 72.94 384 GLU A N 1
ATOM 3137 C CA . GLU A 1 384 ? -24.576 -24.062 28.276 1.00 72.94 384 GLU A CA 1
ATOM 3138 C C . GLU A 1 384 ? -23.293 -23.257 28.026 1.00 72.94 384 GLU A C 1
ATOM 3140 O O . GLU A 1 384 ? -23.119 -22.144 28.524 1.00 72.94 384 GLU A O 1
ATOM 3145 N N . ILE A 1 385 ? -22.383 -23.821 27.238 1.00 71.25 385 ILE A N 1
ATOM 3146 C CA . ILE A 1 385 ? -21.125 -23.201 26.831 1.00 71.25 385 ILE A CA 1
ATOM 3147 C C . ILE A 1 385 ? -21.286 -22.634 25.426 1.00 71.25 385 ILE A C 1
ATOM 3149 O O . ILE A 1 385 ? -21.620 -23.357 24.487 1.00 71.25 385 ILE A O 1
ATOM 3153 N N . VAL A 1 386 ? -21.009 -21.339 25.275 1.00 70.56 386 VAL A N 1
ATOM 3154 C CA . VAL A 1 386 ? -20.923 -20.674 23.969 1.00 70.56 386 VAL A CA 1
ATOM 3155 C C . VAL A 1 386 ? -19.673 -21.181 23.243 1.00 70.56 386 VAL A C 1
ATOM 3157 O O . VAL A 1 386 ? -18.573 -21.107 23.789 1.00 70.56 386 VAL A O 1
ATOM 3160 N N . TRP A 1 387 ? -19.838 -21.716 22.029 1.00 63.19 387 TRP A N 1
ATOM 3161 C CA . TRP A 1 387 ? -18.765 -22.410 21.296 1.00 63.19 387 TRP A CA 1
ATOM 3162 C C . TRP A 1 387 ? -17.541 -21.540 21.010 1.00 63.19 387 TRP A C 1
ATOM 3164 O O . TRP A 1 387 ? -16.409 -22.008 21.116 1.00 63.19 387 TRP A O 1
ATOM 3174 N N . ASP A 1 388 ? -17.780 -20.298 20.606 1.00 60.00 388 ASP A N 1
ATOM 3175 C CA . ASP A 1 388 ? -16.779 -19.357 20.124 1.00 60.00 388 ASP A CA 1
ATOM 3176 C C . ASP A 1 388 ? -17.224 -17.942 20.546 1.00 60.00 388 ASP A C 1
ATOM 3178 O O . ASP A 1 388 ? -18.419 -17.646 20.519 1.00 60.00 388 ASP A O 1
ATOM 3182 N N . ASP A 1 389 ? -16.289 -17.044 20.897 1.00 55.59 389 ASP A N 1
ATOM 3183 C CA . ASP A 1 389 ? -16.604 -15.640 21.258 1.00 55.59 389 ASP A CA 1
ATOM 3184 C C . ASP A 1 389 ? -17.400 -14.911 20.151 1.00 55.59 389 ASP A C 1
ATOM 3186 O O . ASP A 1 389 ? -18.068 -13.907 20.399 1.00 55.59 389 ASP A O 1
ATOM 3190 N N . ILE A 1 390 ? -17.309 -15.417 18.915 1.00 55.88 390 ILE A N 1
ATOM 3191 C CA . ILE A 1 390 ? -18.072 -14.979 17.750 1.00 55.88 390 ILE A CA 1
ATOM 3192 C C . ILE A 1 390 ? -18.755 -16.215 17.146 1.00 55.88 390 ILE A C 1
ATOM 3194 O O . ILE A 1 390 ? -18.054 -17.169 16.799 1.00 55.88 390 ILE A O 1
ATOM 3198 N N . PRO A 1 391 ? -20.087 -16.209 16.958 1.00 59.03 391 PRO A N 1
ATOM 3199 C CA . PRO A 1 391 ? -20.799 -17.348 16.395 1.00 59.03 391 PRO A CA 1
ATOM 3200 C C . PRO A 1 391 ? -20.328 -17.638 14.963 1.00 59.03 391 PRO A C 1
ATOM 3202 O O . PRO A 1 391 ? -20.561 -16.860 14.034 1.00 59.03 391 PRO A O 1
ATOM 3205 N N . LEU A 1 392 ? -19.668 -18.782 14.775 1.00 59.38 392 LEU A N 1
ATOM 3206 C CA . LEU A 1 392 ? -19.274 -19.265 13.454 1.00 59.38 392 LEU A CA 1
ATOM 3207 C C . LEU A 1 392 ? -20.522 -19.695 12.666 1.00 59.38 392 LEU A C 1
ATOM 3209 O O . LEU A 1 392 ? -21.398 -20.366 13.205 1.00 59.38 392 LEU A O 1
ATOM 3213 N N . LYS A 1 393 ? -20.583 -19.353 11.370 1.00 61.19 393 LYS A N 1
ATOM 3214 C CA . LYS A 1 393 ? -21.703 -19.687 10.459 1.00 61.19 393 LYS A CA 1
ATOM 3215 C C . LYS A 1 393 ? -23.060 -19.096 10.871 1.00 61.19 393 LYS A C 1
ATOM 3217 O O . LYS A 1 393 ? -24.097 -19.725 10.662 1.00 61.19 393 LYS A O 1
ATOM 3222 N N . THR A 1 394 ? -23.065 -17.889 11.437 1.00 63.50 394 THR A N 1
ATOM 3223 C CA . THR A 1 394 ? -24.318 -17.162 11.670 1.00 63.50 394 THR A CA 1
ATOM 3224 C C . THR A 1 394 ? -25.075 -16.924 10.355 1.00 63.50 394 THR A C 1
ATOM 3226 O O . THR A 1 394 ? -24.467 -16.760 9.296 1.00 63.50 394 THR A O 1
ATOM 3229 N N . ASN A 1 395 ? -26.404 -16.936 10.411 1.00 70.44 395 ASN A N 1
ATOM 3230 C CA . ASN A 1 395 ? -27.282 -16.662 9.275 1.00 70.44 395 ASN A CA 1
ATOM 3231 C C . ASN A 1 395 ? -28.106 -15.394 9.538 1.00 70.44 395 ASN A C 1
ATOM 3233 O O . ASN A 1 395 ? -28.043 -14.813 10.619 1.00 70.44 395 ASN A O 1
ATOM 3237 N N . ILE A 1 396 ? -28.877 -14.954 8.541 1.00 73.75 396 ILE A N 1
ATOM 3238 C CA . ILE A 1 396 ? -29.672 -13.720 8.631 1.00 73.75 396 ILE A CA 1
ATOM 3239 C C . ILE A 1 396 ? -30.729 -13.756 9.745 1.00 73.75 396 ILE A C 1
ATOM 3241 O O . ILE A 1 396 ? -31.098 -12.708 10.265 1.00 73.75 396 ILE A O 1
ATOM 3245 N N . ASN A 1 397 ? -31.173 -14.952 10.136 1.00 77.50 397 ASN A N 1
ATOM 3246 C CA . ASN A 1 397 ? -32.138 -15.143 11.213 1.00 77.50 397 ASN A CA 1
ATOM 3247 C C . ASN A 1 397 ? -31.465 -15.225 12.591 1.00 77.50 397 ASN A C 1
ATOM 3249 O O . ASN A 1 397 ? -32.161 -15.312 13.595 1.00 77.50 397 ASN A O 1
ATOM 3253 N N . ALA A 1 398 ? -30.127 -15.219 12.643 1.00 71.50 398 ALA A N 1
ATOM 3254 C CA . ALA A 1 398 ? -29.354 -15.552 13.831 1.00 71.50 398 ALA A CA 1
ATOM 3255 C C . ALA A 1 398 ? -29.847 -16.860 14.494 1.00 71.50 398 ALA A C 1
ATOM 3257 O O . ALA A 1 398 ? -30.018 -16.936 15.708 1.00 71.50 398 ALA A O 1
ATOM 3258 N N . GLU A 1 399 ? -30.089 -17.894 13.682 1.00 64.94 399 GLU A N 1
ATOM 3259 C CA . GLU A 1 399 ? -30.575 -19.198 14.138 1.00 64.94 399 GLU A CA 1
ATOM 3260 C C . GLU A 1 399 ? -29.462 -20.249 14.069 1.00 64.94 399 GLU A C 1
ATOM 3262 O O . GLU A 1 399 ? -28.960 -20.582 12.995 1.00 64.94 399 GLU A O 1
ATOM 3267 N N . GLY A 1 400 ? -29.086 -20.826 15.203 1.00 69.00 400 GLY A N 1
ATOM 3268 C CA . GLY A 1 400 ? -28.163 -21.954 15.246 1.00 69.00 400 GLY A CA 1
ATOM 3269 C C . GLY A 1 400 ? -27.861 -22.386 16.676 1.00 69.00 400 GLY A C 1
ATOM 3270 O O . GLY A 1 400 ? -28.180 -21.655 17.615 1.00 69.00 400 GLY A O 1
ATOM 3271 N N . PRO A 1 401 ? -27.233 -23.555 16.877 1.00 68.56 401 PRO A N 1
ATOM 3272 C CA . PRO A 1 401 ? -26.689 -23.904 18.180 1.00 68.56 401 PRO A CA 1
ATOM 3273 C C . PRO A 1 401 ? -25.415 -23.076 18.417 1.00 68.56 401 PRO A C 1
ATOM 3275 O O . PRO A 1 401 ? -24.309 -23.498 18.085 1.00 68.56 401 PRO A O 1
ATOM 3278 N N . TYR A 1 402 ? -25.573 -21.859 18.945 1.00 72.12 402 TYR A N 1
ATOM 3279 C CA . TYR A 1 402 ? -24.453 -21.018 19.402 1.00 72.12 402 TYR A CA 1
ATOM 3280 C C . TYR A 1 402 ? -23.862 -21.503 20.723 1.00 72.12 402 TYR A C 1
ATOM 3282 O O . TYR A 1 402 ? -22.742 -21.137 21.087 1.00 72.12 402 TYR A O 1
ATOM 3290 N N . THR A 1 403 ? -24.608 -22.362 21.406 1.00 74.00 403 THR A N 1
ATOM 3291 C CA . THR A 1 403 ? -24.248 -23.001 22.657 1.00 74.00 403 THR A CA 1
ATOM 3292 C C . THR A 1 403 ? -24.192 -24.521 22.502 1.00 74.00 403 THR A C 1
ATOM 3294 O O . THR A 1 403 ? -24.710 -25.106 21.547 1.00 74.00 403 THR A O 1
ATOM 3297 N N . CYS A 1 404 ? -23.517 -25.181 23.436 1.00 71.06 404 CYS A N 1
ATOM 3298 C CA . CYS A 1 404 ? -23.612 -26.618 23.664 1.00 71.06 404 CYS A CA 1
ATOM 3299 C C . CYS A 1 404 ? -23.667 -26.902 25.167 1.00 71.06 404 CYS A C 1
ATOM 3301 O O . CYS A 1 404 ? -23.097 -26.136 25.942 1.00 71.06 404 CYS A O 1
ATOM 3303 N N . PRO A 1 405 ? -24.292 -28.006 25.603 1.00 73.81 405 PRO A N 1
ATOM 3304 C CA . PRO A 1 405 ? -24.161 -28.462 26.982 1.00 73.81 405 PRO A CA 1
ATOM 3305 C C . PRO A 1 405 ? -22.687 -28.678 27.328 1.00 73.81 405 PRO A C 1
ATOM 3307 O O . PRO A 1 405 ? -21.947 -29.242 26.510 1.00 73.81 405 PRO A O 1
ATOM 3310 N N . GLY A 1 406 ? -22.261 -28.271 28.526 1.00 67.38 406 GLY A N 1
ATOM 3311 C CA . GLY A 1 406 ? -20.856 -28.321 28.937 1.00 67.38 406 GLY A CA 1
ATOM 3312 C C . GLY A 1 406 ? -20.222 -29.714 28.864 1.00 67.38 406 GLY A C 1
ATOM 3313 O O . GLY A 1 406 ? -19.028 -29.832 28.609 1.00 67.38 406 GLY A O 1
ATOM 3314 N N . THR A 1 407 ? -21.022 -30.777 28.979 1.00 68.56 407 THR A N 1
ATOM 3315 C CA . THR A 1 407 ? -20.594 -32.180 28.811 1.00 68.56 407 THR A CA 1
ATOM 3316 C C . THR A 1 407 ? -20.125 -32.517 27.393 1.00 68.56 407 THR A C 1
ATOM 3318 O O . THR A 1 407 ? -19.354 -33.450 27.192 1.00 68.56 407 THR A O 1
ATOM 3321 N N . THR A 1 408 ? -20.612 -31.772 26.402 1.00 67.56 408 THR A N 1
ATOM 3322 C CA . THR A 1 408 ? -20.319 -31.933 24.966 1.00 67.56 408 THR A CA 1
ATOM 3323 C C . THR A 1 408 ? -19.246 -30.970 24.477 1.00 67.56 408 THR A C 1
ATOM 3325 O O . THR A 1 408 ? -18.835 -31.057 23.318 1.00 67.56 408 THR A O 1
ATOM 3328 N N . TYR A 1 409 ? -18.796 -30.053 25.340 1.00 65.19 409 TYR A N 1
ATOM 3329 C CA . TYR A 1 409 ? -17.702 -29.144 25.043 1.00 65.19 409 TYR A CA 1
ATOM 3330 C C . TYR A 1 409 ? -16.389 -29.925 25.064 1.00 65.19 409 TYR A C 1
ATOM 3332 O O . TYR A 1 409 ? -15.625 -29.917 26.030 1.00 65.19 409 TYR A O 1
ATOM 3340 N N . ASP A 1 410 ? -16.126 -30.631 23.967 1.00 62.88 410 ASP A N 1
ATOM 3341 C CA . ASP A 1 410 ? -14.775 -31.052 23.663 1.00 62.88 410 ASP A CA 1
ATOM 3342 C C . ASP A 1 410 ? -13.986 -29.768 23.443 1.00 62.88 410 ASP A C 1
ATOM 3344 O O . ASP A 1 410 ? -14.333 -28.948 22.585 1.00 62.88 410 ASP A O 1
ATOM 3348 N N . SER A 1 411 ? -12.968 -29.550 24.275 1.00 55.69 411 SER A N 1
ATOM 3349 C CA . SER A 1 411 ? -12.021 -28.466 24.097 1.00 55.69 411 SER A CA 1
ATOM 3350 C C . SER A 1 411 ? -11.392 -28.672 22.733 1.00 55.69 411 SER A C 1
ATOM 3352 O O . SER A 1 411 ? -10.395 -29.389 22.644 1.00 55.69 411 SER A O 1
ATOM 3354 N N . LYS A 1 412 ? -12.003 -28.091 21.684 1.00 50.66 412 LYS A N 1
ATOM 3355 C CA . LYS A 1 412 ? -11.510 -28.139 20.314 1.00 50.66 412 LYS A CA 1
ATOM 3356 C C . LYS A 1 412 ? -10.021 -27.901 20.453 1.00 50.66 412 LYS A C 1
ATOM 3358 O O . LYS A 1 412 ? -9.599 -26.812 20.865 1.00 50.66 412 LYS A O 1
ATOM 3363 N N . LYS A 1 413 ? -9.216 -28.945 20.198 1.00 46.22 413 LYS A N 1
ATOM 3364 C CA . LYS A 1 413 ? -7.804 -28.747 19.899 1.00 46.22 413 LYS A CA 1
ATOM 3365 C C . LYS A 1 413 ? -7.845 -27.607 18.909 1.00 46.22 413 LYS A C 1
ATOM 3367 O O . LYS A 1 413 ? -8.577 -27.718 17.928 1.00 46.22 413 LYS A O 1
ATOM 3372 N N . ASN A 1 414 ? -7.194 -26.496 19.252 1.00 46.62 414 ASN A N 1
ATOM 3373 C CA . ASN A 1 414 ? -6.958 -25.419 18.311 1.00 46.62 414 ASN A CA 1
ATOM 3374 C C . ASN A 1 414 ? -6.377 -26.127 17.095 1.00 46.62 414 ASN A C 1
ATOM 3376 O O . ASN A 1 414 ? -5.204 -26.502 17.110 1.00 46.62 414 ASN A O 1
ATOM 3380 N N . ASP A 1 415 ? -7.220 -26.412 16.111 1.00 44.78 415 ASP A N 1
ATOM 3381 C CA . ASP A 1 415 ? -6.764 -26.841 14.820 1.00 44.78 415 ASP A CA 1
ATOM 3382 C C . ASP A 1 415 ? -5.924 -25.639 14.425 1.00 44.78 415 ASP A C 1
ATOM 3384 O O . ASP A 1 415 ? -6.419 -24.508 14.436 1.00 44.78 415 ASP A O 1
ATOM 3388 N N . GLY A 1 416 ? -4.605 -25.820 14.347 1.00 51.19 416 GLY A N 1
ATOM 3389 C CA . GLY A 1 416 ? -3.627 -24.729 14.312 1.00 51.19 416 GLY A CA 1
ATOM 3390 C C . GLY A 1 416 ? -3.713 -23.893 13.033 1.00 51.19 416 GLY A C 1
ATOM 3391 O O . GLY A 1 416 ? -2.708 -23.352 12.584 1.00 51.19 416 GLY A O 1
ATOM 3392 N N . SER A 1 417 ? -4.884 -23.851 12.402 1.00 54.12 417 SER A N 1
ATOM 3393 C CA . SER A 1 417 ? -5.101 -23.609 11.001 1.00 54.12 417 SER A CA 1
ATOM 3394 C C . SER A 1 417 ? -5.503 -22.179 10.666 1.00 54.12 417 SER A C 1
ATOM 3396 O O . SER A 1 417 ? -5.265 -21.829 9.522 1.00 54.12 417 SER A O 1
ATOM 3398 N N . LEU A 1 418 ? -5.963 -21.299 11.574 1.00 66.38 418 LEU A N 1
ATOM 3399 C CA . LEU A 1 418 ? -6.257 -19.892 11.206 1.00 66.38 418 LEU A CA 1
ATOM 3400 C C . LEU A 1 418 ? -6.025 -18.858 12.332 1.00 66.38 418 LEU A C 1
ATOM 3402 O O . LEU A 1 418 ? -6.947 -18.165 12.757 1.00 66.38 418 LEU A O 1
ATOM 3406 N N . TYR A 1 419 ? -4.783 -18.689 12.802 1.00 73.69 419 TYR A N 1
ATOM 3407 C CA . TYR A 1 419 ? -4.439 -17.489 13.584 1.00 73.69 419 TYR A CA 1
ATOM 3408 C C . TYR A 1 419 ? -4.415 -16.254 12.672 1.00 73.69 419 TYR A C 1
ATOM 3410 O O . TYR A 1 419 ? -3.678 -16.231 11.684 1.00 73.69 419 TYR A O 1
ATOM 3418 N N . THR A 1 420 ? -5.170 -15.207 13.016 1.00 79.56 420 THR A N 1
ATOM 3419 C CA . THR A 1 420 ? -5.156 -13.932 12.278 1.00 79.56 420 THR A CA 1
ATOM 3420 C C . THR A 1 420 ? -4.343 -12.849 12.988 1.00 79.56 420 THR A C 1
ATOM 3422 O O . THR A 1 420 ? -4.510 -12.561 14.178 1.00 79.56 420 THR A O 1
ATOM 3425 N N . HIS A 1 421 ? -3.483 -12.172 12.223 1.00 82.00 421 HIS A N 1
ATOM 3426 C CA . HIS A 1 421 ? -2.788 -10.968 12.684 1.00 82.00 421 HIS A CA 1
ATOM 3427 C C . HIS A 1 421 ? -3.638 -9.697 12.526 1.00 82.00 421 HIS A C 1
ATOM 3429 O O . HIS A 1 421 ? -3.342 -8.692 13.171 1.00 82.00 421 HIS A O 1
ATOM 3435 N N . CYS A 1 422 ? -4.671 -9.721 11.681 1.00 89.06 422 CYS A N 1
ATOM 3436 C CA . CYS A 1 422 ? -5.571 -8.600 11.427 1.00 89.06 422 CYS A CA 1
ATOM 3437 C C . CYS A 1 422 ? -6.924 -9.134 10.937 1.00 89.06 422 CYS A C 1
ATOM 3439 O O . CYS A 1 422 ? -7.130 -9.308 9.734 1.00 89.06 422 CYS A O 1
ATOM 3441 N N . TRP A 1 423 ? -7.859 -9.372 11.858 1.00 89.06 423 TRP A N 1
ATOM 3442 C CA . TRP A 1 423 ? -9.155 -9.963 11.512 1.00 89.06 423 TRP A CA 1
ATOM 3443 C C . TRP A 1 423 ? -9.975 -9.131 10.503 1.00 89.06 423 TRP A C 1
ATOM 3445 O O . TRP A 1 423 ? -10.649 -9.744 9.674 1.00 89.06 423 TRP A O 1
ATOM 3455 N N . PRO A 1 424 ? -9.900 -7.775 10.454 1.00 91.44 424 PRO A N 1
ATOM 3456 C CA . PRO A 1 424 ? -10.602 -7.015 9.420 1.00 91.44 424 PRO A CA 1
ATOM 3457 C C . PRO A 1 424 ? -10.105 -7.339 8.011 1.00 91.44 424 PRO A C 1
ATOM 3459 O O . PRO A 1 424 ? -10.866 -7.301 7.051 1.00 91.44 424 PRO A O 1
ATOM 3462 N N . LYS A 1 425 ? -8.816 -7.658 7.876 1.00 90.25 425 LYS A N 1
ATOM 3463 C CA . LYS A 1 425 ? -8.223 -8.058 6.602 1.00 90.25 425 LYS A CA 1
ATOM 3464 C C . LYS A 1 425 ? -8.514 -9.524 6.285 1.00 90.25 425 LYS A C 1
ATOM 3466 O O . LYS A 1 425 ? -8.758 -9.840 5.128 1.00 90.25 425 LYS A O 1
ATOM 3471 N N . ASP A 1 426 ? -8.413 -10.407 7.274 1.00 87.12 426 ASP A N 1
ATOM 3472 C CA . ASP A 1 426 ? -8.385 -11.853 7.028 1.00 87.12 426 ASP A CA 1
ATOM 3473 C C . ASP A 1 426 ? -9.776 -12.503 7.059 1.00 87.12 426 ASP A C 1
ATOM 3475 O O . ASP A 1 426 ? -9.984 -13.492 6.364 1.00 87.12 426 ASP A O 1
ATOM 3479 N N . TRP A 1 427 ? -10.720 -11.966 7.839 1.00 87.38 427 TRP A N 1
ATOM 3480 C CA . TRP A 1 427 ? -12.071 -12.526 7.997 1.00 87.38 427 TRP A CA 1
ATOM 3481 C C . TRP A 1 427 ? -13.122 -11.648 7.319 1.00 87.38 427 TRP A C 1
ATOM 3483 O O . TRP A 1 427 ? -13.779 -12.087 6.382 1.00 87.38 42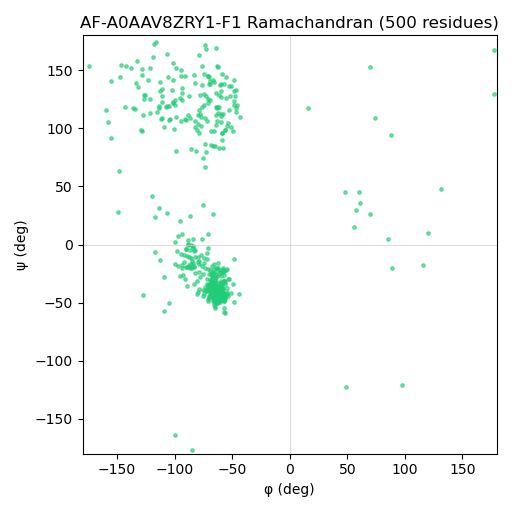7 TRP A O 1
ATOM 3493 N N . LEU A 1 428 ? -13.206 -10.367 7.694 1.00 88.38 428 LEU A N 1
ATOM 3494 C CA . LEU A 1 428 ? -14.253 -9.470 7.183 1.00 88.38 428 LEU A CA 1
ATOM 3495 C C . LEU A 1 428 ? -14.197 -9.293 5.655 1.00 88.38 428 LEU A C 1
ATOM 3497 O O . LEU A 1 428 ? -15.232 -9.207 5.000 1.00 88.38 428 LEU A O 1
ATOM 3501 N N . ALA A 1 429 ? -12.996 -9.265 5.078 1.00 86.06 429 ALA A N 1
ATOM 3502 C CA . ALA A 1 429 ? -12.817 -9.197 3.630 1.00 86.06 429 ALA A CA 1
ATOM 3503 C C . ALA A 1 429 ? -13.273 -10.466 2.886 1.00 86.06 429 ALA A C 1
ATOM 3505 O O . ALA A 1 429 ? -13.613 -10.390 1.706 1.00 86.06 429 ALA A O 1
ATOM 3506 N N . VAL A 1 430 ? -13.239 -11.625 3.552 1.00 85.25 430 VAL A N 1
ATOM 3507 C CA . VAL A 1 430 ? -13.692 -12.909 2.996 1.00 85.25 430 VAL A CA 1
ATOM 3508 C C . VAL A 1 430 ? -15.210 -13.005 3.080 1.00 85.25 430 VAL A C 1
ATOM 3510 O O . VAL A 1 430 ? -15.851 -13.425 2.121 1.00 85.25 430 VAL A O 1
ATOM 3513 N N . ASP A 1 431 ? -15.792 -12.559 4.191 1.00 85.44 431 ASP A N 1
ATOM 3514 C CA . ASP A 1 431 ? -17.243 -12.568 4.374 1.00 85.44 431 ASP A CA 1
ATOM 3515 C C . ASP A 1 431 ? -17.929 -11.568 3.425 1.00 85.44 431 ASP A C 1
ATOM 3517 O O . ASP A 1 431 ? -18.966 -11.864 2.826 1.00 85.44 431 ASP A O 1
ATOM 3521 N N . CYS A 1 432 ? -17.311 -10.400 3.213 1.00 85.06 432 CYS A N 1
ATOM 3522 C CA . CYS A 1 432 ? -17.867 -9.301 2.428 1.00 85.06 432 CYS A CA 1
ATOM 3523 C C . CYS A 1 432 ? -16.876 -8.793 1.361 1.00 85.06 432 CYS A C 1
ATOM 3525 O O . CYS A 1 432 ? -16.023 -7.943 1.612 1.00 85.06 432 CYS A O 1
ATOM 3527 N N . HIS A 1 433 ? -17.047 -9.258 0.121 1.00 80.00 433 HIS A N 1
ATOM 3528 C CA . HIS A 1 433 ? -16.099 -9.040 -0.984 1.00 80.00 433 HIS A CA 1
ATOM 3529 C C . HIS A 1 433 ? -16.121 -7.628 -1.612 1.00 80.00 433 HIS A C 1
ATOM 3531 O O . HIS A 1 433 ? -15.179 -7.248 -2.309 1.00 80.00 433 HIS A O 1
ATOM 3537 N N . ASN A 1 434 ? -17.188 -6.847 -1.407 1.00 88.81 434 ASN A N 1
ATOM 3538 C CA . ASN A 1 434 ? -17.367 -5.516 -2.011 1.00 88.81 434 ASN A CA 1
ATOM 3539 C C . ASN A 1 434 ? -16.920 -4.367 -1.081 1.00 88.81 434 ASN A C 1
ATOM 3541 O O . ASN A 1 434 ? -17.339 -3.223 -1.263 1.00 88.81 434 ASN A O 1
ATOM 3545 N N . LEU A 1 435 ? -16.083 -4.646 -0.077 1.00 93.56 435 LEU A N 1
ATOM 3546 C CA . LEU A 1 435 ? -15.653 -3.655 0.913 1.00 93.56 435 LEU A CA 1
ATOM 3547 C C . LEU A 1 435 ? -14.327 -2.986 0.541 1.00 93.56 435 LEU A C 1
ATOM 3549 O O . LEU A 1 435 ? -13.402 -3.624 0.041 1.00 93.56 435 LEU A O 1
ATOM 3553 N N . ARG A 1 436 ? -14.195 -1.699 0.868 1.00 94.38 436 ARG A N 1
ATOM 3554 C CA . ARG A 1 436 ? -12.898 -1.030 1.022 1.00 94.38 436 ARG A CA 1
ATOM 3555 C C . ARG A 1 436 ? -12.636 -0.861 2.513 1.00 94.38 436 ARG A C 1
ATOM 3557 O O . ARG A 1 436 ? -13.276 -0.045 3.165 1.00 94.38 436 ARG A O 1
ATOM 3564 N N . ILE A 1 437 ? -11.702 -1.631 3.060 1.00 95.75 437 ILE A N 1
ATOM 3565 C CA . ILE A 1 437 ? -11.378 -1.627 4.488 1.00 95.75 437 ILE A CA 1
ATOM 3566 C C . ILE A 1 437 ? -10.107 -0.812 4.716 1.00 95.75 437 ILE A C 1
ATOM 3568 O O . ILE A 1 437 ? -9.052 -1.117 4.151 1.00 95.75 437 ILE A O 1
ATOM 3572 N N . ILE A 1 438 ? -10.195 0.223 5.551 1.00 96.38 438 ILE A N 1
ATOM 3573 C CA . ILE A 1 438 ? -9.089 1.141 5.844 1.00 96.38 438 ILE A CA 1
ATOM 3574 C C . ILE A 1 438 ? -8.862 1.211 7.351 1.00 96.38 438 ILE A C 1
ATOM 3576 O O . ILE A 1 438 ? -9.778 1.474 8.122 1.00 96.38 438 ILE A O 1
ATOM 3580 N N . GLY A 1 439 ? -7.615 1.013 7.772 1.00 95.62 439 GLY A N 1
ATOM 3581 C CA . GLY A 1 439 ? -7.171 1.274 9.136 1.00 95.62 439 GLY A CA 1
ATOM 3582 C C . GLY A 1 439 ? -6.580 2.675 9.270 1.00 95.62 439 GLY A C 1
ATOM 3583 O O . GLY A 1 439 ? -5.746 3.082 8.458 1.00 95.62 439 GLY A O 1
ATOM 3584 N N . ILE A 1 440 ? -6.962 3.392 10.324 1.00 93.50 440 ILE A N 1
ATOM 3585 C CA . ILE A 1 440 ? -6.395 4.694 10.686 1.00 93.50 440 ILE A CA 1
ATOM 3586 C C . ILE A 1 440 ? -5.404 4.515 11.830 1.00 93.50 440 ILE A C 1
ATOM 3588 O O . ILE A 1 440 ? -5.780 4.046 12.901 1.00 93.50 440 ILE A O 1
ATOM 3592 N N . ASN A 1 441 ? -4.150 4.919 11.617 1.00 88.75 441 ASN A N 1
ATOM 3593 C CA . ASN A 1 441 ? -3.100 4.888 12.633 1.00 88.75 441 ASN A CA 1
ATOM 3594 C C . ASN A 1 441 ? -2.703 6.309 13.033 1.00 88.75 441 ASN A C 1
ATOM 3596 O O . ASN A 1 441 ? -2.037 7.001 12.261 1.00 88.75 441 ASN A O 1
ATOM 3600 N N . TYR A 1 442 ? -3.078 6.741 14.231 1.00 83.31 442 TYR A N 1
ATOM 3601 C CA . TYR A 1 442 ? -2.766 8.076 14.735 1.00 83.31 442 TYR A CA 1
ATOM 3602 C C . TYR A 1 442 ? -1.960 8.002 16.029 1.00 83.31 442 TYR A C 1
ATOM 3604 O O . TYR A 1 442 ? -2.033 7.035 16.781 1.00 83.31 442 TYR A O 1
ATOM 3612 N N . GLU A 1 443 ? -1.141 9.022 16.269 1.00 72.50 443 GLU A N 1
ATOM 3613 C CA . GLU A 1 443 ? -0.264 9.042 17.433 1.00 72.50 443 GLU A CA 1
ATOM 3614 C C . GLU A 1 443 ? -1.079 9.335 18.695 1.00 72.50 443 GLU A C 1
ATOM 3616 O O . GLU A 1 443 ? -1.731 10.378 18.830 1.00 72.50 443 GLU A O 1
ATOM 3621 N N . THR A 1 444 ? -1.034 8.382 19.623 1.00 69.62 444 THR A N 1
ATOM 3622 C CA . THR A 1 444 ? -1.618 8.496 20.956 1.00 69.62 444 THR A CA 1
ATOM 3623 C C . THR A 1 444 ? -0.538 8.309 22.000 1.00 69.62 444 THR A C 1
ATOM 3625 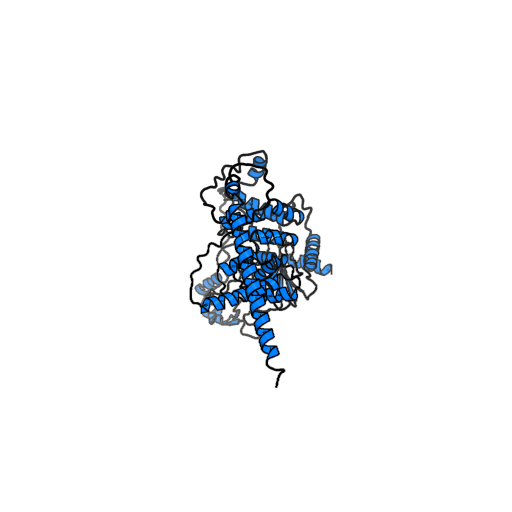O O . THR A 1 444 ? 0.128 7.275 22.025 1.00 69.62 444 THR A O 1
ATOM 3628 N N . SER A 1 445 ? -0.413 9.272 22.897 1.00 61.75 445 SER A N 1
ATOM 3629 C CA . SER A 1 445 ? 0.509 9.224 24.023 1.00 61.75 445 SER A CA 1
ATOM 3630 C C . SER A 1 445 ? -0.220 9.607 25.295 1.00 61.75 445 SER A C 1
ATOM 3632 O O . SER A 1 445 ? -0.933 10.607 25.305 1.00 61.75 445 SER A O 1
ATOM 3634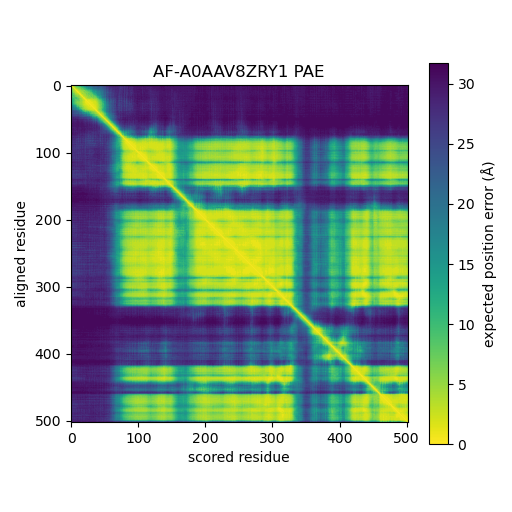 N N . LEU A 1 446 ? 0.009 8.853 26.368 1.00 59.91 446 LEU A N 1
ATOM 3635 C CA . LEU A 1 446 ? -0.508 9.189 27.696 1.00 59.91 446 LEU A CA 1
ATOM 3636 C C . LEU A 1 446 ? 0.123 10.467 28.265 1.00 59.91 446 LEU A C 1
ATOM 3638 O O . LEU A 1 446 ? -0.527 11.186 29.012 1.00 59.91 446 LEU A O 1
ATOM 3642 N N . SER A 1 447 ? 1.389 10.732 27.931 1.00 54.97 447 SER A N 1
ATOM 3643 C CA . SER A 1 447 ? 2.205 11.725 28.634 1.00 54.97 447 SER A CA 1
ATOM 3644 C C . SER A 1 447 ? 3.247 12.421 27.748 1.00 54.97 447 SER A C 1
ATOM 3646 O O . SER A 1 447 ? 4.294 12.822 28.251 1.00 54.97 447 SER A O 1
ATOM 3648 N N . MET A 1 448 ? 3.021 12.556 26.432 1.00 57.47 448 MET A N 1
ATOM 3649 C CA . MET A 1 448 ? 3.872 13.450 25.630 1.00 57.47 448 MET A CA 1
ATOM 3650 C C . MET A 1 448 ? 3.370 14.883 25.769 1.00 57.47 448 MET A C 1
ATOM 3652 O O . MET A 1 448 ? 2.340 15.248 25.208 1.00 57.47 448 MET A O 1
ATOM 3656 N N . TRP A 1 449 ? 4.119 15.677 26.529 1.00 53.50 449 TRP A N 1
ATOM 3657 C CA . TRP A 1 449 ? 3.843 17.095 26.768 1.00 53.50 449 TRP A CA 1
ATOM 3658 C C . TRP A 1 449 ? 4.604 18.020 25.803 1.00 53.50 449 TRP A C 1
ATOM 3660 O O . TRP A 1 449 ? 4.343 19.220 25.774 1.00 53.50 449 TRP A O 1
ATOM 3670 N N . ALA A 1 450 ? 5.524 17.467 25.002 1.00 53.75 450 ALA A N 1
ATOM 3671 C CA . ALA A 1 450 ? 6.328 18.184 24.017 1.00 53.75 450 ALA A CA 1
ATOM 3672 C C . ALA A 1 450 ? 6.243 17.501 22.637 1.00 53.75 450 ALA A C 1
ATOM 3674 O O . ALA A 1 450 ? 6.143 16.270 22.580 1.00 53.75 450 ALA A O 1
ATOM 3675 N N . PRO A 1 451 ? 6.277 18.268 21.531 1.00 58.94 451 PRO A N 1
ATOM 3676 C CA . PRO A 1 451 ? 6.314 17.706 20.186 1.00 58.94 451 PRO A CA 1
ATOM 3677 C C . PRO A 1 451 ? 7.627 16.945 19.960 1.00 58.94 451 PRO A C 1
ATOM 3679 O O . PRO A 1 451 ? 8.694 17.393 20.375 1.00 58.94 451 PRO A O 1
ATOM 3682 N N . ILE A 1 452 ? 7.550 15.797 19.278 1.00 63.22 452 ILE A N 1
ATOM 3683 C CA . ILE A 1 452 ? 8.728 14.978 18.931 1.00 63.22 452 ILE A CA 1
ATOM 3684 C C . ILE A 1 452 ? 9.644 15.738 17.960 1.00 63.22 452 ILE A C 1
ATOM 3686 O O . ILE A 1 452 ? 10.864 15.603 18.016 1.00 63.22 452 ILE A O 1
ATOM 3690 N N . CYS A 1 453 ? 9.060 16.553 17.079 1.00 65.81 453 CYS A N 1
ATOM 3691 C CA . CYS A 1 453 ? 9.788 17.350 16.105 1.00 65.81 453 CYS A CA 1
ATOM 3692 C C . CYS A 1 453 ? 9.692 18.844 16.454 1.00 65.81 453 CYS A C 1
ATOM 3694 O O . CYS A 1 453 ? 8.586 19.384 16.465 1.00 65.81 453 CYS A O 1
ATOM 3696 N N . PRO A 1 454 ? 10.821 19.553 16.655 1.00 65.06 454 PRO A N 1
ATOM 3697 C CA . PRO A 1 454 ? 10.822 20.998 16.917 1.00 65.06 454 PRO A CA 1
ATOM 3698 C C . PRO A 1 454 ? 10.180 21.833 15.799 1.00 65.06 454 PRO A C 1
ATOM 3700 O O . PRO A 1 454 ? 9.732 22.952 16.030 1.00 65.06 454 PRO A O 1
ATOM 3703 N N . SER A 1 455 ? 10.143 21.293 14.575 1.00 64.81 455 SER A N 1
ATOM 3704 C CA . SER A 1 455 ? 9.501 21.931 13.419 1.00 64.81 455 SER A CA 1
ATOM 3705 C C . SER A 1 455 ? 7.995 21.656 13.334 1.00 64.81 455 SER A C 1
ATOM 3707 O O . SER A 1 455 ? 7.298 22.309 12.557 1.00 64.81 455 SER A O 1
ATOM 3709 N N . GLU A 1 456 ? 7.484 20.687 14.093 1.00 64.69 456 GLU A N 1
ATOM 3710 C CA . GLU A 1 456 ? 6.077 20.302 14.104 1.00 64.69 456 GLU A CA 1
ATOM 3711 C C . GLU A 1 456 ? 5.374 21.048 15.242 1.00 64.69 456 GLU A C 1
ATOM 3713 O O . GLU A 1 456 ? 5.559 20.766 16.423 1.00 64.69 456 GLU A O 1
ATOM 3718 N N . LYS A 1 457 ? 4.566 22.052 14.888 1.00 55.56 457 LYS A N 1
ATOM 3719 C CA . LYS A 1 457 ? 3.918 22.967 15.846 1.00 55.56 457 LYS A CA 1
ATOM 3720 C C . LYS A 1 457 ? 2.788 22.330 16.675 1.00 55.56 457 LYS A C 1
ATOM 3722 O O . LYS A 1 457 ? 2.046 23.050 17.338 1.00 55.56 457 LYS A O 1
ATOM 3727 N N . VAL A 1 458 ? 2.591 21.015 16.614 1.00 55.75 458 VAL A N 1
ATOM 3728 C CA . VAL A 1 458 ? 1.278 20.436 16.908 1.00 55.75 458 VAL A CA 1
ATOM 3729 C C . VAL A 1 458 ? 1.122 20.079 18.387 1.00 55.75 458 VAL A C 1
ATOM 3731 O O . VAL A 1 458 ? 1.663 19.091 18.884 1.00 55.75 458 VAL A O 1
ATOM 3734 N N . LYS A 1 459 ? 0.310 20.877 19.086 1.00 54.72 459 LYS A N 1
ATOM 3735 C CA . LYS A 1 459 ? -0.336 20.496 20.345 1.00 54.72 459 LYS A CA 1
ATOM 3736 C C . LYS A 1 459 ? -1.626 19.770 20.007 1.00 54.72 459 LYS A C 1
ATOM 3738 O O . LYS A 1 459 ? -2.684 20.367 20.052 1.00 54.72 459 LYS A O 1
ATOM 3743 N N . PHE A 1 460 ? -1.547 18.485 19.694 1.00 66.44 460 PHE A N 1
ATOM 3744 C CA . PHE A 1 460 ? -2.708 17.745 19.219 1.00 66.44 460 PHE A CA 1
ATOM 3745 C C . PHE A 1 460 ? -3.868 17.771 20.241 1.00 66.44 460 PHE A C 1
ATOM 3747 O O . PHE A 1 460 ? -3.915 16.955 21.169 1.00 66.44 460 PHE A O 1
ATOM 3754 N N . THR A 1 461 ? -4.827 18.678 20.086 1.00 81.06 461 THR A N 1
ATOM 3755 C CA . THR A 1 461 ? -6.123 18.577 20.763 1.00 81.06 461 THR A CA 1
ATOM 3756 C C . THR A 1 461 ? -6.931 17.460 20.100 1.00 81.06 461 THR A C 1
ATOM 3758 O O . THR A 1 461 ? -6.550 16.917 19.056 1.00 81.06 461 THR A O 1
ATOM 3761 N N . LEU A 1 462 ? -8.042 17.042 20.711 1.00 84.25 462 LEU A N 1
ATOM 3762 C CA . LEU A 1 462 ? -8.953 16.110 20.040 1.00 84.25 462 LEU A CA 1
ATOM 3763 C C . LEU A 1 462 ? -9.503 16.728 18.744 1.00 84.25 462 LEU A C 1
ATOM 3765 O O . LEU A 1 462 ? -9.654 16.026 17.747 1.00 84.25 462 LEU A O 1
ATOM 3769 N N . GLU A 1 463 ? -9.774 18.031 18.765 1.00 87.00 463 GLU A N 1
ATOM 3770 C CA . GLU A 1 463 ? -10.322 18.788 17.645 1.00 87.00 463 GLU A CA 1
ATOM 3771 C C . GLU A 1 463 ? -9.346 18.867 16.470 1.00 87.00 463 GLU A C 1
ATOM 3773 O O . GLU A 1 463 ? -9.693 18.416 15.381 1.00 87.00 463 GLU A O 1
ATOM 3778 N N . GLU A 1 464 ? -8.103 19.292 16.715 1.00 85.31 464 GLU A N 1
ATOM 3779 C CA . GLU A 1 464 ? -7.060 19.375 15.685 1.00 85.31 464 GLU A CA 1
ATOM 3780 C C . GLU A 1 464 ? -6.756 18.004 15.067 1.00 85.31 464 GLU A C 1
ATOM 3782 O O . GLU A 1 464 ? -6.616 17.886 13.850 1.00 85.31 464 GLU A O 1
ATOM 3787 N N . ARG A 1 465 ? -6.704 16.934 15.882 1.00 85.38 465 ARG A N 1
ATOM 3788 C CA . ARG A 1 465 ? -6.552 15.561 15.359 1.00 85.38 465 ARG A CA 1
ATOM 3789 C C . ARG A 1 465 ? -7.709 15.172 14.450 1.00 85.38 465 ARG A C 1
ATOM 3791 O O . ARG A 1 465 ? -7.489 14.478 13.460 1.00 85.38 465 ARG A O 1
ATOM 3798 N N . SER A 1 466 ? -8.923 15.567 14.822 1.00 90.06 466 SER A N 1
ATOM 3799 C CA . SER A 1 466 ? -10.132 15.263 14.059 1.00 90.06 466 SER A CA 1
ATOM 3800 C C . SER A 1 466 ? -10.133 16.015 12.730 1.00 90.06 466 SER A C 1
ATOM 3802 O O . SER A 1 466 ? -10.414 15.396 11.711 1.00 90.06 466 SER A O 1
ATOM 3804 N N . ASP A 1 467 ? -9.727 17.290 12.712 1.00 90.12 467 ASP A N 1
ATOM 3805 C CA . ASP A 1 467 ? -9.606 18.091 11.483 1.00 90.12 467 ASP A CA 1
ATOM 3806 C C . ASP A 1 467 ? -8.526 17.565 10.546 1.00 90.12 467 ASP A C 1
ATOM 3808 O O . ASP A 1 467 ? -8.764 17.367 9.353 1.00 90.12 467 ASP A O 1
ATOM 3812 N N . GLU A 1 468 ? -7.339 17.285 11.084 1.00 87.94 468 GLU A N 1
ATOM 3813 C CA . GLU A 1 468 ? -6.240 16.750 10.288 1.00 87.94 468 GLU A CA 1
ATOM 3814 C C . GLU A 1 468 ? -6.616 15.390 9.684 1.00 87.94 468 GLU A C 1
ATOM 3816 O O . GLU A 1 468 ? -6.298 15.093 8.528 1.00 87.94 468 GLU A O 1
ATOM 3821 N N . LEU A 1 469 ? -7.303 14.548 10.463 1.00 90.44 469 LEU A N 1
ATOM 3822 C CA . LEU A 1 469 ? -7.765 13.258 9.983 1.00 90.44 469 LEU A CA 1
ATOM 3823 C C . LEU A 1 469 ? -8.872 13.410 8.938 1.00 90.44 469 LEU A C 1
ATOM 3825 O O . LEU A 1 469 ? -8.795 12.755 7.904 1.00 90.44 469 LEU A O 1
ATOM 3829 N N . LEU A 1 470 ? -9.850 14.288 9.163 1.00 92.56 470 LEU A N 1
ATOM 3830 C CA . LEU A 1 470 ? -10.921 14.575 8.211 1.00 92.56 470 LEU A CA 1
ATOM 3831 C C . LEU A 1 470 ? -10.359 15.029 6.859 1.00 92.56 470 LEU A C 1
ATOM 3833 O O . LEU A 1 470 ? -10.722 14.458 5.832 1.00 92.56 470 LEU A O 1
ATOM 3837 N N . GLY A 1 471 ? -9.400 15.960 6.848 1.00 91.75 471 GLY A N 1
ATOM 3838 C CA . GLY A 1 471 ? -8.740 16.400 5.615 1.00 91.75 471 GLY A CA 1
ATOM 3839 C C . GLY A 1 471 ? -8.058 15.251 4.860 1.00 91.75 471 GLY A C 1
ATOM 3840 O O . GLY A 1 471 ? -8.188 15.133 3.641 1.00 91.75 471 GLY A O 1
ATOM 3841 N N . LYS A 1 472 ? -7.391 14.342 5.582 1.00 91.56 472 LYS A N 1
ATOM 3842 C CA . LYS A 1 472 ? -6.747 13.151 4.997 1.00 91.56 472 LYS A CA 1
ATOM 3843 C C . LYS A 1 472 ? -7.752 12.147 4.435 1.00 91.56 472 LYS A C 1
ATOM 3845 O O . LYS A 1 472 ? -7.513 11.562 3.376 1.00 91.56 472 LYS A O 1
ATOM 3850 N N . LEU A 1 473 ? -8.870 11.948 5.130 1.00 92.50 473 LEU A N 1
ATOM 3851 C CA . LEU A 1 473 ? -9.941 11.058 4.692 1.00 92.50 473 LEU A CA 1
ATOM 3852 C C . LEU A 1 473 ? -10.586 11.582 3.404 1.00 92.50 473 LEU A C 1
ATOM 3854 O O . LEU A 1 473 ? -10.648 10.851 2.414 1.00 92.50 473 LEU A O 1
ATOM 3858 N N . LEU A 1 474 ? -10.961 12.863 3.384 1.00 92.19 474 LEU A N 1
ATOM 3859 C CA . LEU A 1 474 ? -11.531 13.519 2.206 1.00 92.19 474 LEU A CA 1
ATOM 3860 C C . LEU A 1 474 ? -10.560 13.496 1.019 1.00 92.19 474 LEU A C 1
ATOM 3862 O O . LEU A 1 474 ? -10.962 13.157 -0.091 1.00 92.19 474 LEU A O 1
ATOM 3866 N N . GLY A 1 475 ? -9.267 13.750 1.253 1.00 89.69 475 GLY A N 1
ATOM 3867 C CA . GLY A 1 475 ? -8.231 13.673 0.215 1.00 89.69 475 GLY A CA 1
ATOM 3868 C C . GLY A 1 475 ? -8.071 12.283 -0.420 1.00 89.69 475 GLY A C 1
ATOM 3869 O O . GLY A 1 475 ? -7.638 12.178 -1.562 1.00 89.69 475 GLY A O 1
ATOM 3870 N N . THR A 1 476 ? -8.474 11.219 0.282 1.00 90.44 476 THR A N 1
ATOM 3871 C CA . THR A 1 476 ? -8.481 9.828 -0.218 1.00 90.44 476 THR A CA 1
ATOM 3872 C C . THR A 1 476 ? -9.799 9.473 -0.935 1.00 90.44 476 THR A C 1
ATOM 3874 O O . THR A 1 476 ? -10.001 8.338 -1.375 1.00 90.44 476 THR A O 1
ATOM 3877 N N . GLY A 1 477 ? -10.745 10.413 -1.031 1.00 89.44 477 GLY A N 1
ATOM 3878 C CA . GLY A 1 477 ? -12.087 10.169 -1.560 1.00 89.44 477 GLY A CA 1
ATOM 3879 C C . GLY A 1 477 ? -12.958 9.303 -0.641 1.00 89.44 477 GLY A C 1
ATOM 3880 O O . GLY A 1 477 ? -13.828 8.576 -1.127 1.00 89.44 477 GLY A O 1
ATOM 3881 N N . LEU A 1 478 ? -12.698 9.307 0.673 1.00 88.94 478 LEU A N 1
ATOM 3882 C CA . LEU A 1 478 ? -13.607 8.721 1.666 1.00 88.94 478 LEU A CA 1
ATOM 3883 C C . LEU A 1 478 ? -14.760 9.696 1.912 1.00 88.94 478 LEU A C 1
ATOM 3885 O O . LEU A 1 478 ? -14.524 10.876 2.151 1.00 88.94 478 LEU A O 1
ATOM 3889 N N . GLY A 1 479 ? -15.993 9.197 1.823 1.00 85.25 479 GLY A N 1
ATOM 3890 C CA . GLY A 1 479 ? -17.223 10.006 1.854 1.00 85.25 479 GLY A CA 1
ATOM 3891 C C . GLY A 1 479 ? -18.032 9.947 0.557 1.00 85.25 479 GLY A C 1
ATOM 3892 O O . GLY A 1 479 ? -19.228 10.203 0.573 1.00 85.25 479 GLY A O 1
ATOM 3893 N N . ASN A 1 480 ? -17.418 9.512 -0.550 1.00 88.50 480 ASN A N 1
ATOM 3894 C CA . ASN A 1 480 ? -18.117 9.294 -1.825 1.00 88.50 480 ASN A CA 1
ATOM 3895 C C . ASN A 1 480 ? -18.999 8.029 -1.827 1.00 88.50 480 ASN A C 1
ATOM 3897 O O . ASN A 1 480 ? -19.763 7.806 -2.763 1.00 88.50 480 ASN A O 1
ATOM 3901 N N . LYS A 1 481 ? -18.844 7.172 -0.814 1.00 91.62 481 LYS A N 1
ATOM 3902 C CA . LYS A 1 481 ? -19.552 5.902 -0.621 1.00 91.62 481 LYS A CA 1
ATOM 3903 C C . LYS A 1 481 ? -20.057 5.832 0.821 1.00 91.62 481 LYS A C 1
ATOM 3905 O O . LYS A 1 481 ? -19.485 6.512 1.677 1.00 91.62 481 LYS A O 1
ATOM 3910 N N . PRO A 1 482 ? -21.082 5.012 1.115 1.00 94.62 482 PRO A N 1
ATOM 3911 C CA . PRO A 1 482 ? -21.497 4.754 2.488 1.00 94.62 482 PRO A CA 1
ATOM 3912 C C . PRO A 1 482 ? -20.315 4.301 3.352 1.00 94.62 482 PRO A C 1
ATOM 3914 O O . PRO A 1 482 ? -19.511 3.470 2.921 1.00 94.62 482 PRO A O 1
ATOM 3917 N N . ILE A 1 483 ? -20.224 4.847 4.567 1.00 95.31 483 ILE A N 1
ATOM 3918 C CA . ILE A 1 483 ? -19.143 4.559 5.513 1.00 95.31 483 ILE A CA 1
ATOM 3919 C C . ILE A 1 483 ? -19.695 3.808 6.723 1.00 95.31 483 ILE A C 1
ATOM 3921 O O . ILE A 1 483 ? -20.651 4.251 7.357 1.00 95.31 483 ILE A O 1
ATOM 3925 N N . VAL A 1 484 ? -19.027 2.718 7.096 1.00 96.06 484 VAL A N 1
ATOM 3926 C CA . VAL A 1 484 ? -19.197 2.029 8.377 1.00 96.06 484 VAL A CA 1
ATOM 3927 C C . VAL A 1 484 ? -17.982 2.313 9.254 1.00 96.06 484 VAL A C 1
ATOM 3929 O O . VAL A 1 484 ? -16.851 1.967 8.909 1.00 96.06 484 VAL A O 1
ATOM 3932 N N . TRP A 1 485 ? -18.211 2.932 10.408 1.00 96.00 485 TRP A N 1
ATOM 3933 C CA . TRP A 1 485 ? -17.162 3.234 11.379 1.00 96.00 485 TRP A CA 1
ATOM 3934 C C . TRP A 1 485 ? -17.046 2.127 12.421 1.00 96.00 485 TRP A C 1
ATOM 3936 O O . TRP A 1 485 ? -18.005 1.830 13.129 1.00 96.00 485 TRP A O 1
ATOM 3946 N N . VAL A 1 486 ? -15.848 1.566 12.571 1.00 95.88 486 VAL A N 1
ATOM 3947 C CA . VAL A 1 486 ? -15.510 0.633 13.649 1.00 95.88 486 VAL A CA 1
ATOM 3948 C C . VAL A 1 486 ? -14.458 1.288 14.525 1.00 95.88 486 VAL A C 1
ATOM 3950 O O . VAL A 1 486 ? -13.336 1.555 14.094 1.00 95.88 486 VAL A O 1
ATOM 3953 N N . THR A 1 487 ? -14.820 1.591 15.768 1.00 94.88 487 THR A N 1
ATOM 3954 C CA . THR A 1 487 ? -13.976 2.408 16.647 1.00 94.88 487 THR A CA 1
ATOM 3955 C C . THR A 1 487 ? -13.751 1.744 17.992 1.00 94.88 487 THR A C 1
ATOM 3957 O O . THR A 1 487 ? -14.600 1.000 18.477 1.00 94.88 487 THR A O 1
ATOM 3960 N N . HIS A 1 488 ? -12.607 2.032 18.609 1.00 90.12 488 HIS A N 1
ATOM 3961 C CA . HIS A 1 488 ? -12.299 1.594 19.965 1.00 90.12 488 HIS A CA 1
ATOM 3962 C C . HIS A 1 488 ? -11.899 2.788 20.843 1.00 90.12 488 HIS A C 1
ATOM 3964 O O . HIS A 1 488 ? -10.981 3.532 20.497 1.00 90.12 488 HIS A O 1
ATOM 3970 N N . SER A 1 489 ? -12.531 2.946 22.014 1.00 89.69 489 SER A N 1
ATOM 3971 C CA . SER A 1 489 ? -12.174 3.953 23.032 1.00 89.69 489 SER A CA 1
ATOM 3972 C C . SER A 1 489 ? -12.015 5.375 22.442 1.00 89.69 489 SER A C 1
ATOM 3974 O O . SER A 1 489 ? -12.947 5.879 21.818 1.00 89.69 489 SER A O 1
ATOM 3976 N N . MET A 1 490 ? -10.849 6.025 22.597 1.00 89.19 490 MET A N 1
ATOM 3977 C CA . MET A 1 490 ? -10.555 7.372 22.074 1.00 89.19 490 MET A CA 1
ATOM 3978 C C . MET A 1 490 ? -10.829 7.519 20.568 1.00 89.19 490 MET A C 1
ATOM 3980 O O . MET A 1 490 ? -11.207 8.605 20.131 1.00 89.19 490 MET A O 1
ATOM 3984 N N . GLY A 1 491 ? -10.694 6.448 19.780 1.00 91.19 491 GLY A N 1
ATOM 3985 C CA . GLY A 1 491 ? -11.021 6.474 18.355 1.00 91.19 491 GLY A CA 1
ATOM 3986 C C . GLY A 1 491 ? -12.481 6.851 18.099 1.00 91.19 491 GLY A C 1
ATOM 3987 O O . GLY A 1 491 ? -12.766 7.593 17.164 1.00 91.19 491 GLY A O 1
ATOM 3988 N N . GLY A 1 492 ? -13.395 6.428 18.978 1.00 94.00 492 GLY A N 1
ATOM 3989 C CA . GLY A 1 492 ? -14.808 6.797 18.908 1.00 94.00 492 GLY A CA 1
ATOM 3990 C C . GLY A 1 492 ? -15.051 8.278 19.195 1.00 94.00 492 GLY A C 1
ATOM 3991 O O . GLY A 1 492 ? -15.912 8.885 18.569 1.00 94.00 492 GLY A O 1
ATOM 3992 N N . LEU A 1 493 ? -14.254 8.895 20.076 1.00 92.75 493 LEU A N 1
ATOM 3993 C CA . LEU A 1 493 ? -14.331 10.338 20.342 1.00 92.75 493 LEU A CA 1
ATOM 3994 C C . LEU A 1 493 ? -13.859 11.164 19.142 1.00 92.75 493 LEU A C 1
ATOM 3996 O O . LEU A 1 493 ? -14.472 12.183 18.833 1.00 92.75 493 LEU A O 1
ATOM 4000 N N . ILE A 1 494 ? -12.804 10.715 18.454 1.00 91.88 494 ILE A N 1
ATOM 4001 C CA . ILE A 1 494 ? -12.326 11.350 17.216 1.00 91.88 494 ILE A CA 1
ATOM 4002 C C . ILE A 1 494 ? -13.409 11.267 16.144 1.00 91.88 494 ILE A C 1
ATOM 4004 O O . ILE A 1 494 ? -13.771 12.283 15.561 1.00 91.88 494 ILE A O 1
ATOM 4008 N N . VAL A 1 495 ? -13.964 10.073 15.917 1.00 94.44 495 VAL A N 1
ATOM 4009 C CA . VAL A 1 495 ? -15.024 9.886 14.917 1.00 94.44 495 VAL A CA 1
ATOM 4010 C C . VAL A 1 495 ? -16.266 10.694 15.275 1.00 94.44 495 VAL A C 1
ATOM 4012 O O . VAL A 1 495 ? -16.804 11.366 14.407 1.00 94.44 495 VAL A O 1
ATOM 4015 N N . LYS A 1 496 ? -16.685 10.718 16.545 1.00 95.00 496 LYS A N 1
ATOM 4016 C CA . LYS A 1 496 ? -17.797 11.565 16.995 1.00 95.00 496 LYS A CA 1
ATOM 4017 C C . LYS A 1 496 ? -17.550 13.037 16.664 1.00 95.00 496 LYS A C 1
ATOM 4019 O O . LYS A 1 496 ? -18.448 13.692 16.158 1.00 95.00 496 LYS A O 1
ATOM 4024 N N . ASN A 1 497 ? -16.345 13.541 16.922 1.00 94.12 497 ASN A N 1
ATOM 4025 C CA . ASN A 1 497 ? -15.998 14.925 16.614 1.00 94.12 497 ASN A CA 1
ATOM 4026 C C . ASN A 1 497 ? -16.029 15.190 15.098 1.00 94.12 497 ASN A C 1
ATOM 4028 O O . ASN A 1 497 ? -16.623 16.169 14.668 1.00 94.12 497 ASN A O 1
ATOM 4032 N N . ILE A 1 498 ? -15.493 14.274 14.282 1.00 93.38 498 ILE A N 1
ATOM 4033 C CA . ILE A 1 498 ? -15.601 14.341 12.814 1.00 93.38 498 ILE A CA 1
ATOM 4034 C C . ILE A 1 498 ? -17.070 14.398 12.364 1.00 93.38 498 ILE A C 1
ATOM 4036 O O . ILE A 1 498 ? -17.423 15.240 11.547 1.00 93.38 498 ILE A O 1
ATOM 4040 N N . LEU A 1 499 ? -17.927 13.534 12.914 1.00 92.06 499 LEU A N 1
ATOM 4041 C CA . LEU A 1 499 ? -19.350 13.470 12.565 1.00 92.06 499 LEU A CA 1
ATOM 4042 C C . LEU A 1 499 ? -20.144 14.702 13.013 1.00 92.06 499 LEU A C 1
ATOM 4044 O O . LEU A 1 499 ? -21.185 14.972 12.437 1.00 92.06 499 LEU A O 1
ATOM 4048 N N . CYS A 1 500 ? -19.680 15.442 14.022 1.00 92.19 500 CYS A N 1
ATOM 4049 C CA . CYS A 1 500 ? -20.300 16.705 14.428 1.00 92.19 500 CYS A CA 1
ATOM 4050 C C . CYS A 1 500 ? -19.899 17.894 13.536 1.00 92.19 500 CYS A C 1
ATOM 4052 O O . CYS A 1 500 ? -20.471 18.970 13.696 1.00 92.19 500 CYS A O 1
ATOM 4054 N N . LYS A 1 501 ? -18.897 17.732 12.660 1.00 83.50 501 LYS A N 1
ATOM 4055 C CA . LYS A 1 501 ? -18.395 18.784 11.756 1.00 83.50 501 LYS A CA 1
ATOM 4056 C C . LYS A 1 501 ? -18.977 18.709 10.343 1.00 83.50 501 LYS A C 1
ATOM 4058 O O . LYS A 1 501 ? -18.856 19.686 9.607 1.00 83.50 501 LYS A O 1
ATOM 4063 N N . GLY A 1 502 ? -19.530 17.557 9.962 1.00 60.91 502 GLY A N 1
ATOM 4064 C CA . GLY A 1 502 ? -20.319 17.375 8.739 1.00 60.91 502 GLY A CA 1
ATOM 4065 C C . GLY A 1 502 ? -21.792 17.586 9.027 1.00 60.91 502 GLY A C 1
ATOM 4066 O O . GLY A 1 502 ? -22.481 18.071 8.105 1.00 60.91 502 GLY A O 1
#

Solvent-accessible surface area (backbone atoms only — not comparable to full-atom values): 29862 Å² total; per-residue (Å²): 144,73,74,77,67,57,61,57,54,54,55,54,53,53,53,53,52,54,53,52,52,51,53,50,51,53,51,50,52,55,52,51,49,54,50,50,67,70,70,49,75,70,66,65,72,64,66,74,77,68,90,84,86,86,86,90,74,89,68,84,73,81,76,80,74,73,78,94,62,90,83,76,91,65,60,74,70,58,50,55,54,52,51,50,51,48,54,50,50,54,51,30,49,57,39,23,65,40,90,51,65,70,51,16,56,53,24,35,59,53,49,37,67,60,71,90,71,53,72,67,58,26,49,56,49,14,76,68,50,43,55,62,42,48,33,49,31,43,30,62,58,84,42,67,68,56,48,33,46,71,55,64,72,86,63,76,74,76,70,89,86,78,71,79,74,77,62,80,70,69,70,63,83,66,41,71,63,47,52,77,76,41,88,44,82,84,43,44,62,61,49,51,51,52,51,48,38,54,45,24,66,38,78,84,44,37,58,56,42,50,78,70,48,40,61,60,52,54,50,45,50,46,63,76,40,65,86,40,63,70,58,48,31,50,53,31,46,27,52,26,37,39,20,60,48,56,84,45,40,59,64,42,37,72,52,16,46,52,41,54,35,40,53,32,42,74,41,89,53,60,70,34,11,33,34,20,20,42,19,46,42,27,45,24,80,94,46,91,52,42,60,50,90,43,52,37,44,53,28,65,58,47,72,68,97,65,79,59,65,35,37,37,39,38,30,40,28,74,79,42,31,58,80,57,64,47,35,61,85,71,94,61,92,74,72,79,68,71,90,82,73,78,84,69,78,75,76,80,78,84,83,74,95,73,79,76,77,77,79,81,68,47,74,69,52,51,53,51,55,47,50,77,73,46,75,44,70,66,56,21,72,78,38,72,39,65,78,49,103,60,68,80,86,67,48,98,79,69,68,72,84,56,50,41,51,37,81,71,61,67,79,69,71,74,69,87,78,77,88,44,68,37,40,68,45,68,47,51,44,68,79,42,76,47,44,34,31,34,29,40,44,70,95,54,70,98,79,72,88,66,58,95,44,94,88,50,88,65,77,77,43,70,62,56,51,22,51,58,46,49,55,50,38,48,69,37,58,55,77,82,43,59,74,46,83,46,60,34,71,57,22,41,56,34,50,51,54,44,63,73,74,110

Organism: NCBI:txid1586634

Nearest PDB structures (foldseek):
  7xyx-assembly1_A  TM=9.263E-01  e=1.209E-01  Homo sapiens
  7xyw-assembly1_A  TM=9.247E-01  e=2.114E-01  Homo sapiens
  7xyv-assembly1_A  TM=5.617E-01  e=2.224E-01  Homo sapiens
  8a1i-assembly3_P  TM=4.157E-01  e=3.513E-01  Mus musculus
  8a1i-assembly2_I  TM=3.891E-01  e=3.513E-01  Mus musculus